Protein AF-A0AAD6HQW8-F1 (afdb_monomer_lite)

Organism: NCBI:txid1324776

Radius of gyration: 27.15 Å; chains: 1; bounding box: 93×59×80 Å

Sequence (577 aa):
MERVVVVGAGLYGLISAKAYLQVSGMYDKKRLWEYQEPEYDSVMNVPPCFYGVDYTVNAPGCHLLVLEAGSNIGGTWAPERLYPNLLSQNSYGLYEFSDRPLVQNLPDDDDTRDSPFIPGWRINEYIDTWAMVWELTERIKVDCKVGVTRSIFVRLIDSHWLECLQVVGIRRLQSKEWSLRVELIEDDRENRWVTIVCDKLILATGLTSIPSLPNVDTSQVSESKKASVIHAKAIGEWSYNNLGYHPFPNRLQRNENKPTSRRPRSVVVYGGAKSAFDLVHLFATLHRNDPALHLNFTLKGPVNVHWIIRDTGVGPAWMVPPTSTLPNGEVVASDKAASTRFFHHLSPCSYEQPKSFSAHSWYSSTEGSWLARIFHGNPLGRCFVRWFWNSVDRGLEDIAQYDTDDKMKKLRPSKSVISCGASIGIANQPDLWEVIKSPNVTIPRSAIHTIADTQNESESSNETGCSVTMSNGETLENTDLIVLATGYKPIVPMQFQPAALRLGLALSSFLVEGAPEANTDKAQSPARILSELAVELRCQYWQDVDSGLESDIRKRLASSWCISVEKESQKLNEEGE

pLDDT: mean 75.88, std 19.65, range [24.12, 97.94]

Structure (mmCIF, N/CA/C/O backbone):
data_AF-A0AAD6HQW8-F1
#
_entry.id   AF-A0AAD6HQW8-F1
#
loop_
_atom_site.group_PDB
_atom_site.id
_atom_site.type_symbol
_atom_site.label_atom_id
_atom_site.label_alt_id
_atom_site.label_comp_id
_atom_site.label_asym_id
_atom_site.label_entity_id
_atom_site.label_seq_id
_atom_site.pdbx_PDB_ins_code
_atom_site.Cartn_x
_atom_site.Cartn_y
_atom_site.Cartn_z
_atom_site.occupancy
_atom_site.B_iso_or_equiv
_atom_site.auth_seq_id
_atom_site.auth_comp_id
_atom_site.auth_asym_id
_atom_site.auth_atom_id
_atom_site.pdbx_PDB_model_num
ATOM 1 N N . MET A 1 1 ? 16.893 0.323 -33.425 1.00 65.19 1 MET A N 1
ATOM 2 C CA . MET A 1 1 ? 16.797 0.455 -31.953 1.00 65.19 1 MET A CA 1
ATOM 3 C C . MET A 1 1 ? 15.610 -0.369 -31.495 1.00 65.19 1 MET A C 1
ATOM 5 O O . MET A 1 1 ? 14.645 -0.446 -32.244 1.00 65.19 1 MET A O 1
ATOM 9 N N . GLU A 1 2 ? 15.706 -1.013 -30.334 1.00 79.38 2 GLU A N 1
ATOM 10 C CA . GLU A 1 2 ? 14.653 -1.908 -29.841 1.00 79.38 2 GLU A CA 1
ATOM 11 C C . GLU A 1 2 ? 13.404 -1.121 -29.424 1.00 79.38 2 GLU A C 1
ATOM 13 O O . GLU A 1 2 ? 13.496 -0.089 -28.758 1.00 79.38 2 GLU A O 1
ATOM 18 N N . ARG A 1 3 ? 12.232 -1.622 -29.798 1.00 84.06 3 ARG A N 1
ATOM 19 C CA . ARG A 1 3 ? 10.925 -1.167 -29.326 1.00 84.06 3 ARG A CA 1
ATOM 20 C C . ARG A 1 3 ? 10.672 -1.753 -27.947 1.00 84.06 3 ARG A C 1
ATOM 22 O O . ARG A 1 3 ? 10.693 -2.973 -27.768 1.00 84.06 3 ARG A O 1
ATOM 29 N N . VAL A 1 4 ? 10.389 -0.895 -26.980 1.00 88.38 4 VAL A N 1
ATOM 30 C CA . VAL A 1 4 ? 10.135 -1.286 -25.594 1.00 88.38 4 VAL A CA 1
ATOM 31 C C . VAL A 1 4 ? 8.741 -0.858 -25.189 1.00 88.38 4 VAL A C 1
ATOM 33 O O . VAL A 1 4 ? 8.355 0.292 -25.385 1.00 88.38 4 VAL A O 1
ATOM 36 N N . VAL A 1 5 ? 7.999 -1.790 -24.599 1.00 88.00 5 VAL A N 1
ATOM 37 C CA . VAL A 1 5 ? 6.701 -1.512 -23.982 1.00 88.00 5 VAL A CA 1
ATOM 38 C C . VAL A 1 5 ? 6.807 -1.737 -22.482 1.00 88.00 5 VAL A C 1
ATOM 40 O O . VAL A 1 5 ? 7.276 -2.787 -22.038 1.00 88.00 5 VAL A O 1
ATOM 43 N N . VAL A 1 6 ? 6.353 -0.757 -21.709 1.00 89.56 6 VAL A N 1
ATOM 44 C CA . VAL A 1 6 ? 6.177 -0.842 -20.258 1.00 89.56 6 VAL A CA 1
ATOM 45 C C . VAL A 1 6 ? 4.682 -0.886 -19.967 1.00 89.56 6 VAL A C 1
ATOM 47 O O . VAL A 1 6 ? 3.941 -0.026 -20.431 1.00 89.56 6 VAL A O 1
ATOM 50 N N . VAL A 1 7 ? 4.228 -1.879 -19.206 1.00 89.75 7 VAL A N 1
ATOM 51 C CA . VAL A 1 7 ? 2.823 -1.992 -18.788 1.00 89.75 7 VAL A CA 1
ATOM 52 C C . VAL A 1 7 ? 2.701 -1.589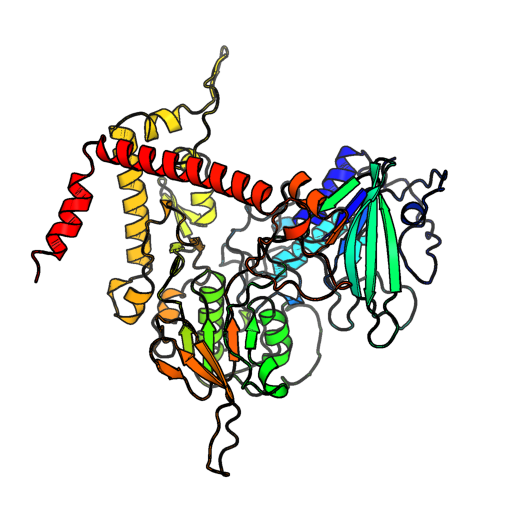 -17.321 1.00 89.75 7 VAL A C 1
ATOM 54 O O . VAL A 1 7 ? 3.219 -2.285 -16.448 1.00 89.75 7 VAL A O 1
ATOM 57 N N . GLY A 1 8 ? 2.003 -0.486 -17.068 1.00 87.75 8 GLY A N 1
ATOM 58 C CA . GLY A 1 8 ? 1.855 0.210 -15.792 1.00 87.75 8 GLY A CA 1
ATOM 59 C C . GLY A 1 8 ? 2.685 1.497 -15.747 1.00 87.75 8 GLY A C 1
ATOM 60 O O . GLY A 1 8 ? 3.887 1.469 -16.002 1.00 87.75 8 GLY A O 1
ATOM 61 N N . ALA A 1 9 ? 2.059 2.609 -15.364 1.00 89.12 9 ALA A N 1
ATOM 62 C CA . ALA A 1 9 ? 2.664 3.920 -15.106 1.00 89.12 9 ALA A CA 1
ATOM 63 C C . ALA A 1 9 ? 2.622 4.284 -13.606 1.00 89.12 9 ALA A C 1
ATOM 65 O O . ALA A 1 9 ? 2.568 5.450 -13.209 1.00 89.12 9 ALA A O 1
ATOM 66 N N . GLY A 1 10 ? 2.674 3.268 -12.741 1.00 89.75 10 GLY A N 1
ATOM 67 C CA . GLY A 1 10 ? 3.016 3.439 -11.332 1.00 89.75 10 GLY A CA 1
ATOM 68 C C . GLY A 1 10 ? 4.509 3.720 -11.126 1.00 89.75 10 GLY A C 1
ATOM 69 O O . GLY A 1 10 ? 5.296 3.764 -12.070 1.00 89.75 10 GLY A O 1
ATOM 70 N N . LEU A 1 11 ? 4.916 3.832 -9.860 1.00 89.81 11 LEU A N 1
ATOM 71 C CA . LEU A 1 11 ? 6.285 4.169 -9.444 1.00 89.81 11 LEU A CA 1
ATOM 72 C C . LEU A 1 11 ? 7.359 3.316 -10.161 1.00 89.81 11 LEU A C 1
ATOM 74 O O . LEU A 1 11 ? 8.295 3.854 -10.746 1.00 89.81 11 LEU A O 1
ATOM 78 N N . TYR A 1 12 ? 7.182 1.990 -10.216 1.00 90.81 12 TYR A N 1
ATOM 79 C CA . TYR A 1 12 ? 8.120 1.081 -10.894 1.00 90.81 12 TYR A CA 1
ATOM 80 C C . TYR A 1 12 ? 8.120 1.199 -12.420 1.00 90.81 12 TYR A C 1
ATOM 82 O O . TYR A 1 12 ? 9.169 1.044 -13.047 1.00 90.81 12 TYR A O 1
ATOM 90 N N . GLY A 1 13 ? 6.961 1.463 -13.025 1.00 91.31 13 GLY A N 1
ATOM 91 C CA . GLY A 1 13 ? 6.843 1.618 -14.472 1.00 91.31 13 GLY A CA 1
ATOM 92 C C . GLY A 1 13 ? 7.570 2.863 -14.957 1.00 91.31 13 GLY A C 1
ATOM 93 O O . GLY A 1 13 ? 8.372 2.795 -15.887 1.00 91.31 13 GLY A O 1
ATOM 94 N N . LEU A 1 14 ? 7.382 3.971 -14.239 1.00 91.25 14 LEU A N 1
ATOM 95 C CA . LEU A 1 14 ? 8.050 5.243 -14.506 1.00 91.25 14 LEU A CA 1
ATOM 96 C C . LEU A 1 14 ? 9.572 5.150 -14.310 1.00 91.25 14 LEU A C 1
ATOM 98 O O . LEU A 1 14 ? 10.324 5.596 -15.179 1.00 91.25 14 LEU A O 1
ATOM 102 N N . ILE A 1 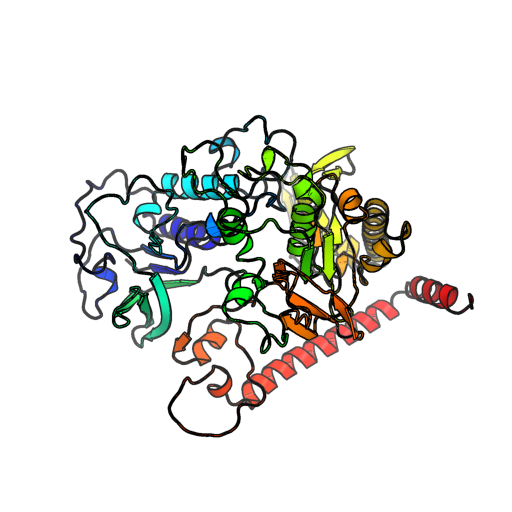15 ? 10.045 4.497 -13.236 1.00 92.31 15 ILE A N 1
ATOM 103 C CA . ILE A 1 15 ? 11.484 4.217 -13.061 1.00 92.31 15 ILE A CA 1
ATOM 104 C C . ILE A 1 15 ? 12.015 3.393 -14.232 1.00 92.31 15 ILE A C 1
ATOM 106 O O . ILE A 1 15 ? 13.066 3.717 -14.777 1.00 92.31 15 ILE A O 1
ATOM 110 N N . SER A 1 16 ? 11.307 2.334 -14.626 1.00 92.38 16 SER A N 1
ATOM 111 C CA . SER A 1 16 ? 11.758 1.435 -15.693 1.00 92.38 16 SER A CA 1
ATOM 112 C C . SER A 1 16 ? 11.847 2.151 -17.040 1.00 92.38 16 SER A C 1
ATOM 114 O O . SER A 1 16 ? 12.830 1.989 -17.763 1.00 92.38 16 SER A O 1
ATOM 116 N N . ALA A 1 17 ? 10.850 2.982 -17.352 1.00 89.31 17 ALA A N 1
ATOM 117 C CA . ALA A 1 17 ? 10.822 3.833 -18.536 1.00 89.31 17 ALA A CA 1
ATOM 118 C C . ALA A 1 17 ? 12.041 4.766 -18.576 1.00 89.31 17 ALA A C 1
ATOM 120 O O . ALA A 1 17 ? 12.781 4.789 -19.561 1.00 89.31 17 ALA A O 1
ATOM 121 N N . LYS A 1 18 ? 12.308 5.475 -17.477 1.00 89.25 18 LYS A N 1
ATOM 122 C CA . LYS A 1 18 ? 13.473 6.355 -17.368 1.00 89.25 18 LYS A CA 1
ATOM 123 C C . LYS A 1 18 ? 14.798 5.597 -17.454 1.00 89.25 18 LYS A C 1
ATOM 125 O O . LYS A 1 18 ? 15.688 6.009 -18.194 1.00 89.25 18 LYS A O 1
ATOM 130 N N . ALA A 1 19 ? 14.934 4.494 -16.723 1.00 90.50 19 ALA A N 1
ATOM 131 C CA . ALA A 1 19 ? 16.144 3.679 -16.720 1.00 90.50 19 ALA A CA 1
ATOM 132 C C . ALA A 1 19 ? 16.461 3.163 -18.130 1.00 90.50 19 ALA A C 1
ATOM 134 O O . ALA A 1 19 ? 17.616 3.183 -18.553 1.00 90.50 19 ALA A O 1
ATOM 135 N N . TYR A 1 20 ? 15.438 2.778 -18.899 1.00 87.88 20 TYR A N 1
ATOM 136 C CA . TYR A 1 20 ? 15.615 2.427 -20.303 1.00 87.88 20 TYR A CA 1
ATOM 137 C C . TYR A 1 20 ? 16.167 3.598 -21.128 1.00 87.88 20 TYR A C 1
ATOM 139 O O . TYR A 1 20 ? 17.124 3.410 -21.880 1.00 87.88 20 TYR A O 1
ATOM 147 N N . LEU A 1 21 ? 15.624 4.811 -20.973 1.00 83.56 21 LEU A N 1
ATOM 148 C CA . LEU A 1 21 ? 16.127 6.002 -21.675 1.00 83.56 21 LEU A CA 1
ATOM 149 C C . LEU A 1 21 ? 17.586 6.320 -21.317 1.00 83.56 21 LEU A C 1
ATOM 151 O O . LEU A 1 21 ? 18.365 6.687 -22.198 1.00 83.56 21 LEU A O 1
ATOM 155 N N . GLN A 1 22 ? 17.969 6.136 -20.053 1.00 85.94 22 GLN A N 1
ATOM 156 C CA . GLN A 1 22 ? 19.347 6.318 -19.589 1.00 85.94 22 GLN A CA 1
ATOM 157 C C . GLN A 1 22 ? 20.292 5.282 -20.205 1.00 85.94 22 GLN A C 1
ATOM 159 O O . GLN A 1 22 ? 21.290 5.646 -20.823 1.00 85.94 22 GLN A O 1
ATOM 164 N N . VAL A 1 23 ? 19.956 3.993 -20.108 1.00 86.62 23 VAL A N 1
ATOM 165 C CA . VAL A 1 23 ? 20.806 2.900 -20.615 1.00 86.62 23 VAL A CA 1
ATOM 166 C C . VAL A 1 23 ? 20.906 2.911 -22.144 1.00 86.62 23 VAL A C 1
ATOM 168 O O . VAL A 1 23 ? 21.945 2.561 -22.697 1.00 86.62 23 VAL A O 1
ATOM 171 N N . SER A 1 24 ? 19.856 3.344 -22.844 1.00 80.88 24 SER A N 1
ATOM 172 C CA . SER A 1 24 ? 19.857 3.480 -24.309 1.00 80.88 24 SER A CA 1
ATOM 173 C C . SER A 1 24 ? 20.546 4.757 -24.815 1.00 80.88 24 SER A C 1
ATOM 175 O O . SER A 1 24 ? 20.660 4.950 -26.028 1.00 80.88 24 SER A O 1
ATOM 177 N N . GLY A 1 25 ? 21.002 5.645 -23.921 1.00 77.69 25 GLY A N 1
ATOM 178 C CA . GLY A 1 25 ? 21.599 6.933 -24.291 1.00 77.69 25 GLY A CA 1
ATOM 179 C C . GLY A 1 25 ? 20.619 7.873 -25.008 1.00 77.69 25 GLY A C 1
ATOM 180 O O . GLY A 1 25 ? 21.038 8.727 -25.793 1.00 77.69 25 GLY A O 1
ATOM 181 N N . MET A 1 26 ? 19.313 7.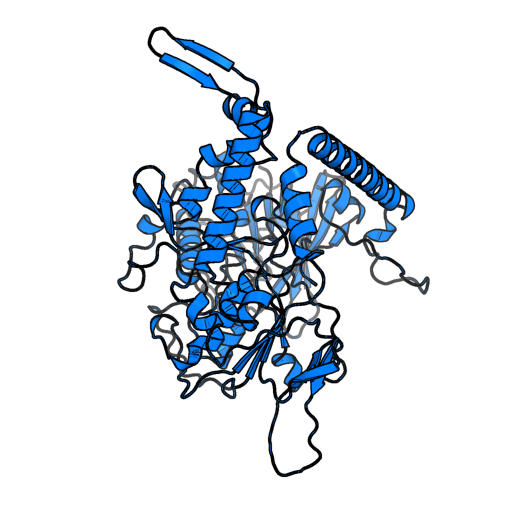681 -24.799 1.00 69.88 26 MET A N 1
ATOM 182 C CA . MET A 1 26 ? 18.238 8.520 -25.346 1.00 69.88 26 MET A CA 1
ATOM 183 C C . MET A 1 26 ? 17.824 9.645 -24.396 1.00 69.88 26 MET A C 1
ATOM 185 O O . MET A 1 26 ? 17.097 10.546 -24.802 1.00 69.88 26 MET A O 1
ATOM 189 N N . TYR A 1 27 ? 18.307 9.593 -23.159 1.00 65.38 27 TYR A N 1
ATOM 190 C CA . TYR A 1 27 ? 18.042 10.562 -22.106 1.00 65.38 27 TYR A CA 1
ATOM 191 C C . TYR A 1 27 ? 18.484 11.990 -22.461 1.00 65.38 27 TYR A C 1
ATOM 193 O O . TYR A 1 27 ? 17.699 12.920 -22.344 1.00 65.38 27 TYR A O 1
ATOM 201 N N . ASP A 1 28 ? 19.709 12.162 -22.973 1.00 57.78 28 ASP A N 1
ATOM 202 C CA . ASP A 1 28 ? 20.306 13.493 -23.189 1.00 57.78 28 ASP A CA 1
ATOM 203 C C . ASP A 1 28 ? 20.018 14.102 -24.566 1.00 57.78 28 ASP A C 1
ATOM 205 O O . ASP A 1 28 ? 20.297 15.275 -24.821 1.00 57.78 28 ASP A O 1
ATOM 209 N N . LYS A 1 29 ? 19.489 13.313 -25.504 1.00 53.34 29 LYS A N 1
ATOM 210 C CA . LYS A 1 29 ? 19.432 13.727 -26.911 1.00 53.34 29 LYS A CA 1
ATOM 211 C C . LYS A 1 29 ? 18.248 14.671 -27.229 1.00 53.34 29 LYS A C 1
ATOM 213 O O . LYS A 1 29 ? 18.192 15.191 -28.341 1.00 53.34 29 LYS A O 1
ATOM 218 N N . LYS A 1 30 ? 17.360 14.967 -26.262 1.00 50.41 30 LYS A N 1
ATOM 219 C CA . LYS A 1 30 ? 16.125 15.766 -26.457 1.00 50.41 30 LYS A CA 1
ATOM 220 C C . LYS A 1 30 ? 16.306 17.275 -26.566 1.00 50.41 30 LYS A C 1
ATOM 222 O O . LYS A 1 30 ? 15.404 17.957 -27.032 1.00 50.41 30 LYS A O 1
ATOM 227 N N . ARG A 1 31 ? 17.510 17.799 -26.317 1.00 46.72 31 ARG A N 1
ATOM 228 C CA . ARG A 1 31 ? 17.832 19.202 -26.647 1.00 46.72 31 ARG A CA 1
ATOM 229 C C . ARG A 1 31 ? 17.970 19.495 -28.153 1.00 46.72 31 ARG A C 1
ATOM 231 O O . ARG A 1 31 ? 18.210 20.646 -28.496 1.00 46.72 31 ARG A O 1
ATOM 238 N N . LEU A 1 32 ? 17.854 18.498 -29.040 1.00 39.25 32 LEU A N 1
ATOM 239 C CA . LEU A 1 32 ? 18.137 18.640 -30.480 1.00 39.25 32 LEU A CA 1
ATOM 240 C C . LEU A 1 32 ? 16.991 18.241 -31.426 1.00 39.25 32 LEU A C 1
ATOM 242 O O . LEU A 1 32 ? 17.213 18.203 -32.634 1.00 39.25 32 LEU A O 1
ATOM 246 N N . TRP A 1 33 ? 15.788 17.940 -30.934 1.00 42.25 33 TRP A N 1
ATOM 247 C CA . TRP A 1 33 ? 14.674 17.576 -31.816 1.00 42.25 33 TRP A CA 1
ATOM 248 C C . TRP A 1 33 ? 13.625 18.679 -31.814 1.00 42.25 33 TRP A C 1
ATOM 250 O O . TRP A 1 33 ? 12.928 18.884 -30.823 1.00 42.25 33 TRP A O 1
ATOM 260 N N . GLU A 1 34 ? 13.530 19.394 -32.934 1.00 36.75 34 GLU A N 1
ATOM 261 C CA . GLU A 1 34 ? 12.331 20.157 -33.263 1.00 36.75 34 GLU A CA 1
ATOM 262 C C . GLU A 1 34 ? 11.137 19.199 -33.223 1.00 36.75 34 GLU A C 1
ATOM 264 O O . GLU A 1 34 ? 11.155 18.129 -33.835 1.00 36.75 34 GLU A O 1
ATOM 269 N N . TYR A 1 35 ? 10.127 19.570 -32.443 1.00 38.22 35 TYR A N 1
ATOM 270 C CA . TYR A 1 35 ? 8.861 18.863 -32.341 1.00 38.22 35 TYR A CA 1
ATOM 271 C C . TYR A 1 35 ? 8.193 18.854 -33.724 1.00 38.22 35 TYR A C 1
ATOM 273 O O . TYR A 1 35 ? 7.572 19.833 -34.129 1.00 38.22 35 TYR A O 1
ATOM 281 N N . GLN A 1 36 ? 8.360 17.770 -34.480 1.00 35.84 36 GLN A N 1
ATOM 282 C CA . GLN A 1 36 ? 7.479 17.453 -35.598 1.00 35.84 36 GLN A CA 1
ATOM 283 C C . GLN A 1 36 ? 6.300 16.680 -35.021 1.00 35.84 36 GLN A C 1
ATOM 285 O O . GLN A 1 36 ? 6.509 15.658 -34.364 1.00 35.84 36 GLN A O 1
ATOM 290 N N . GLU A 1 37 ? 5.081 17.188 -35.226 1.00 37.66 37 GLU A N 1
ATOM 291 C CA . GLU A 1 37 ? 3.862 16.466 -34.867 1.00 37.66 37 GLU A CA 1
ATOM 292 C C . GLU A 1 37 ? 3.926 15.067 -35.489 1.00 37.66 37 GLU A C 1
ATOM 294 O O . GLU A 1 37 ? 4.032 14.947 -36.713 1.00 37.66 37 GLU A O 1
ATOM 299 N N . PRO A 1 38 ? 3.921 13.995 -34.680 1.00 42.28 38 PRO A N 1
ATOM 300 C CA . PRO A 1 38 ? 3.795 12.659 -35.226 1.00 42.28 38 PRO A CA 1
ATOM 301 C C . PRO A 1 38 ? 2.454 12.591 -35.956 1.00 42.28 38 PRO A C 1
ATOM 303 O O . PRO A 1 38 ? 1.430 12.955 -35.379 1.00 42.28 38 PRO A O 1
ATOM 306 N N . GLU A 1 39 ? 2.441 12.109 -37.200 1.00 39.06 39 GLU A N 1
ATOM 307 C CA . GLU A 1 39 ? 1.205 11.639 -37.827 1.00 39.06 39 GLU A CA 1
ATOM 308 C C . GLU A 1 39 ? 0.695 10.455 -36.997 1.00 39.06 39 GLU A C 1
ATOM 310 O O . GLU A 1 39 ? 1.086 9.299 -37.179 1.00 39.06 39 GLU A O 1
ATOM 315 N N . TYR A 1 40 ? -0.125 10.763 -35.998 1.00 45.19 40 TYR A N 1
ATOM 316 C CA . TYR A 1 40 ? -0.932 9.781 -35.308 1.00 45.19 40 TYR A CA 1
ATOM 317 C C . TYR A 1 40 ? -2.056 9.388 -36.254 1.00 45.19 40 TYR A C 1
ATOM 319 O O . TYR A 1 40 ? -2.753 10.249 -36.792 1.00 45.19 40 TYR A O 1
ATOM 327 N N . ASP A 1 41 ? -2.260 8.087 -36.447 1.00 41.84 41 ASP A N 1
ATOM 328 C CA . ASP A 1 41 ? -3.517 7.648 -37.031 1.00 41.84 41 ASP A CA 1
ATOM 329 C C . ASP A 1 41 ? -4.637 8.087 -36.075 1.00 41.84 41 ASP A C 1
ATOM 331 O O . ASP A 1 41 ? -4.642 7.710 -34.894 1.00 41.84 41 ASP A O 1
ATOM 335 N N . SER A 1 42 ? -5.528 8.939 -36.590 1.00 46.03 42 SER A N 1
ATOM 336 C CA . SER A 1 42 ? -6.549 9.711 -35.858 1.00 46.03 42 SER A CA 1
ATOM 337 C C . SER A 1 42 ? -7.515 8.868 -35.017 1.00 46.03 42 SER A C 1
ATOM 339 O O . SER A 1 42 ? -8.306 9.411 -34.254 1.00 46.03 42 SER A O 1
ATOM 341 N N . VAL A 1 43 ? -7.443 7.543 -35.148 1.00 43.94 43 VAL A N 1
ATOM 342 C CA . VAL A 1 43 ? -8.322 6.579 -34.489 1.00 43.94 43 VAL A CA 1
ATOM 343 C C . VAL A 1 43 ? -7.662 5.899 -33.277 1.00 43.94 43 VAL A C 1
ATOM 345 O O . VAL A 1 43 ? -8.382 5.300 -32.492 1.00 43.94 43 VAL A O 1
ATOM 348 N N . MET A 1 44 ? -6.325 5.922 -33.096 1.00 50.50 44 MET A N 1
ATOM 349 C CA . MET A 1 44 ? -5.674 5.007 -32.121 1.00 50.50 44 MET A CA 1
ATOM 350 C C . MET A 1 44 ? -4.480 5.547 -31.308 1.00 50.50 44 MET A C 1
ATOM 352 O O . MET A 1 44 ? -4.052 4.904 -30.342 1.00 50.50 44 MET A O 1
ATOM 356 N N . ASN A 1 45 ? -3.897 6.704 -31.644 1.00 57.06 45 ASN A N 1
ATOM 357 C CA . ASN A 1 45 ? -2.827 7.381 -30.879 1.00 57.06 45 ASN A CA 1
ATOM 358 C C . ASN A 1 45 ? -1.557 6.554 -30.520 1.00 57.06 45 ASN A C 1
ATOM 360 O O . ASN A 1 45 ? -0.733 7.033 -29.749 1.00 57.06 45 ASN A O 1
ATOM 364 N N . VAL A 1 46 ? -1.386 5.271 -30.898 1.00 64.19 46 VAL A N 1
ATOM 365 C CA . VAL A 1 46 ? -0.118 4.529 -30.655 1.00 64.19 46 VAL A CA 1
ATOM 366 C C . VAL A 1 46 ? 0.845 4.886 -31.790 1.00 64.19 46 VAL A C 1
ATOM 368 O O . VAL A 1 46 ? 0.382 5.110 -32.907 1.00 64.19 46 VAL A O 1
ATOM 371 N N . PRO A 1 47 ? 2.165 4.961 -31.558 1.00 65.31 47 PRO A N 1
ATOM 372 C CA . PRO A 1 47 ? 3.090 5.213 -32.651 1.00 65.31 47 PRO A CA 1
ATOM 373 C C . PRO A 1 47 ? 3.093 4.076 -33.692 1.00 65.31 47 PRO A C 1
ATOM 375 O O . PRO A 1 47 ? 3.135 2.904 -33.300 1.00 65.31 47 PRO A O 1
ATOM 378 N N . PRO A 1 48 ? 3.135 4.389 -35.005 1.00 66.06 48 PRO A N 1
ATOM 379 C CA . PRO A 1 48 ? 3.118 3.403 -36.092 1.00 66.06 48 PRO A CA 1
ATOM 380 C C . PRO A 1 48 ? 4.143 2.264 -35.957 1.00 66.06 48 PRO A C 1
ATOM 382 O O . PRO A 1 48 ? 3.874 1.127 -36.341 1.00 66.06 48 PRO A O 1
ATOM 385 N N . CYS A 1 49 ? 5.302 2.531 -35.341 1.00 70.81 49 CYS A N 1
ATOM 386 C CA . CYS A 1 49 ? 6.364 1.539 -35.140 1.00 70.81 49 CYS A CA 1
ATOM 387 C C . CYS A 1 49 ? 5.955 0.333 -34.269 1.00 70.81 49 CYS A C 1
ATOM 389 O O . CYS A 1 49 ? 6.649 -0.687 -34.276 1.00 70.81 49 CYS A O 1
ATOM 391 N N . PHE A 1 50 ? 4.840 0.423 -33.539 1.00 74.12 50 PHE A N 1
ATOM 392 C CA . PHE A 1 50 ? 4.332 -0.640 -32.675 1.00 74.12 50 PHE A CA 1
ATOM 393 C C . PHE A 1 50 ? 3.229 -1.508 -33.315 1.00 74.12 50 PHE A C 1
ATOM 395 O O . PHE A 1 50 ? 2.848 -2.496 -32.696 1.00 74.12 50 PHE A O 1
ATOM 402 N N . TYR A 1 51 ? 2.730 -1.210 -34.524 1.00 66.81 51 TYR A N 1
ATOM 403 C CA . TYR A 1 51 ? 1.613 -1.965 -35.135 1.00 66.81 51 TYR A CA 1
ATOM 404 C C . TYR A 1 51 ? 2.020 -2.995 -36.203 1.00 66.81 51 TYR A C 1
ATOM 406 O O . TYR A 1 51 ? 1.238 -3.889 -36.519 1.00 66.81 51 TYR A O 1
ATOM 414 N N . GLY A 1 52 ? 3.217 -2.882 -36.788 1.00 56.81 52 GLY A N 1
ATOM 415 C CA . GLY A 1 52 ? 3.609 -3.661 -37.968 1.00 56.81 52 GLY A CA 1
ATOM 416 C C . GLY A 1 52 ? 4.503 -4.872 -37.686 1.00 56.81 52 GLY A C 1
ATOM 417 O O . GLY A 1 52 ? 5.456 -4.775 -36.913 1.00 56.81 52 GLY A O 1
ATOM 418 N N . VAL A 1 53 ? 4.226 -5.988 -38.374 1.00 46.41 53 VAL A N 1
ATOM 419 C CA . VAL A 1 53 ? 5.131 -7.155 -38.500 1.00 46.41 53 VAL A CA 1
ATOM 420 C C . VAL A 1 53 ? 6.136 -6.956 -39.656 1.00 46.41 53 VAL A C 1
ATOM 422 O O . VAL A 1 53 ? 7.228 -7.506 -39.609 1.00 46.41 53 VAL A O 1
ATOM 425 N N . ASP A 1 54 ? 5.816 -6.085 -40.625 1.00 45.53 54 ASP A N 1
ATOM 426 C CA . ASP A 1 54 ? 6.647 -5.735 -41.794 1.00 45.53 54 ASP A CA 1
ATOM 427 C C . ASP A 1 54 ? 6.970 -4.225 -41.847 1.00 45.53 54 ASP A C 1
ATOM 429 O O . ASP A 1 54 ? 6.658 -3.537 -42.816 1.00 45.53 54 ASP A O 1
ATOM 433 N N . TYR A 1 55 ? 7.576 -3.661 -40.796 1.00 47.44 55 TYR A N 1
ATOM 434 C CA . TYR A 1 55 ? 8.041 -2.265 -40.828 1.00 47.44 55 TYR A CA 1
ATOM 435 C C . TYR A 1 55 ? 9.571 -2.178 -40.795 1.00 47.44 55 TYR A C 1
ATOM 437 O O . TYR A 1 55 ? 10.201 -2.102 -39.742 1.00 47.44 55 TYR A O 1
ATOM 445 N N . THR A 1 56 ? 10.178 -2.110 -41.981 1.00 40.31 56 THR A N 1
ATOM 446 C CA . THR A 1 56 ? 11.576 -1.699 -42.205 1.00 40.31 56 THR A CA 1
ATOM 447 C C . THR A 1 56 ? 11.714 -0.174 -42.223 1.00 40.31 56 THR A C 1
ATOM 449 O O . THR A 1 56 ? 12.309 0.393 -43.140 1.00 40.31 56 THR A O 1
ATOM 452 N N . VAL A 1 57 ? 11.148 0.524 -41.237 1.00 42.38 57 VAL A N 1
ATOM 453 C CA . VAL A 1 57 ? 11.301 1.980 -41.122 1.00 42.38 57 VAL A CA 1
ATOM 454 C C . VAL A 1 57 ? 12.082 2.286 -39.855 1.00 42.38 57 VAL A C 1
ATOM 456 O O . VAL A 1 57 ? 11.584 2.156 -38.738 1.00 42.38 57 VAL A O 1
ATOM 459 N N . ASN A 1 58 ? 13.330 2.718 -40.047 1.00 42.28 58 ASN A N 1
ATOM 460 C CA . ASN A 1 58 ? 14.059 3.524 -39.075 1.00 42.28 58 ASN A CA 1
ATOM 461 C C . ASN A 1 58 ? 13.259 4.818 -38.852 1.00 42.28 58 ASN A C 1
ATOM 463 O O . ASN A 1 58 ? 13.539 5.827 -39.489 1.00 42.28 58 ASN A O 1
ATOM 467 N N . ALA A 1 59 ? 12.242 4.781 -37.992 1.00 45.03 59 ALA A N 1
ATOM 468 C CA . ALA A 1 59 ? 11.582 5.973 -37.481 1.00 45.03 59 ALA A CA 1
ATOM 469 C C . ALA A 1 59 ? 12.393 6.454 -36.266 1.00 45.03 59 ALA A C 1
ATOM 471 O O . ALA A 1 59 ? 12.344 5.812 -35.209 1.00 45.03 59 ALA A O 1
ATOM 472 N N . PRO A 1 60 ? 13.211 7.514 -36.391 1.00 44.59 60 PRO A N 1
ATOM 473 C CA . PRO A 1 60 ? 13.942 8.046 -35.251 1.00 44.59 60 PRO A CA 1
ATOM 474 C C . PRO A 1 60 ? 12.947 8.594 -34.214 1.00 44.59 60 PRO A C 1
ATOM 476 O O . PRO A 1 60 ? 12.096 9.410 -34.542 1.00 44.59 60 PRO A O 1
ATOM 479 N N . GLY A 1 61 ? 13.046 8.144 -32.957 1.00 52.34 61 GLY A N 1
ATOM 480 C CA . GLY A 1 61 ? 12.368 8.782 -31.813 1.00 52.34 61 GLY A CA 1
ATOM 481 C C . GLY A 1 61 ? 11.272 7.975 -31.101 1.00 52.34 61 GLY A C 1
ATOM 482 O O . GLY A 1 61 ? 10.940 8.303 -29.959 1.00 52.34 61 GLY A O 1
ATOM 483 N N . CYS A 1 62 ? 10.773 6.879 -31.684 1.00 58.31 62 CYS A N 1
ATOM 484 C CA . CYS A 1 62 ? 9.678 6.088 -31.104 1.00 58.31 62 CYS A CA 1
ATOM 485 C C . CYS A 1 62 ? 10.109 4.656 -30.733 1.00 58.31 62 CYS A C 1
ATOM 487 O O . CYS A 1 62 ? 9.877 3.697 -31.465 1.00 58.31 62 CYS A O 1
ATOM 489 N N . HIS A 1 63 ? 10.768 4.518 -29.576 1.00 75.50 63 HIS A N 1
ATOM 490 C CA . HIS A 1 63 ? 11.312 3.241 -29.074 1.00 75.50 63 HIS A CA 1
ATOM 491 C C . HIS A 1 63 ? 10.818 2.854 -27.673 1.00 75.50 63 HIS A C 1
ATOM 493 O O . HIS A 1 63 ? 11.183 1.794 -27.176 1.00 75.50 63 HIS A O 1
ATOM 499 N N . LEU A 1 64 ? 10.001 3.693 -27.033 1.00 81.81 64 LEU A N 1
ATOM 500 C CA . LEU A 1 64 ? 9.451 3.450 -25.702 1.00 81.81 64 LEU A CA 1
ATOM 501 C C . LEU A 1 64 ? 7.978 3.853 -25.676 1.00 81.81 64 LEU A C 1
ATOM 503 O O . LEU A 1 64 ? 7.658 4.991 -26.017 1.00 81.81 64 LEU A O 1
ATOM 507 N N . LEU A 1 65 ? 7.128 2.933 -25.234 1.00 83.44 65 LEU A N 1
ATOM 508 C CA . LEU A 1 65 ? 5.703 3.137 -25.008 1.00 83.44 65 LEU A CA 1
ATOM 509 C C . LEU A 1 65 ? 5.342 2.669 -23.598 1.00 83.44 65 LEU A C 1
ATOM 511 O O . LEU A 1 65 ? 5.669 1.542 -23.224 1.00 83.44 65 LEU A O 1
ATOM 515 N N . VAL A 1 66 ? 4.658 3.509 -22.827 1.00 84.62 66 VAL A N 1
ATOM 516 C CA . VAL A 1 66 ? 4.123 3.149 -21.509 1.00 84.62 66 VAL A CA 1
ATOM 517 C C . VAL A 1 66 ? 2.600 3.071 -21.600 1.00 84.62 66 VAL A C 1
ATOM 519 O O . VAL A 1 66 ? 1.957 4.020 -22.042 1.00 84.62 66 VAL A O 1
ATOM 522 N N . LEU A 1 67 ? 2.031 1.938 -21.195 1.00 84.56 67 LEU A N 1
ATOM 523 C CA . LEU A 1 67 ? 0.591 1.677 -21.190 1.00 84.56 67 LEU A CA 1
ATOM 524 C C . LEU A 1 67 ? 0.082 1.655 -19.748 1.00 84.56 67 LEU A C 1
ATOM 526 O O . LEU A 1 67 ? 0.531 0.819 -18.967 1.00 84.56 67 LEU A O 1
ATOM 530 N N . GLU A 1 68 ? -0.856 2.526 -19.396 1.00 84.38 68 GLU A N 1
ATOM 531 C CA . GLU A 1 68 ? -1.527 2.569 -18.095 1.00 84.38 68 GLU A CA 1
ATOM 532 C C . GLU A 1 68 ? -3.020 2.285 -18.269 1.00 84.38 68 GLU A C 1
ATOM 534 O O . GLU A 1 68 ? -3.661 2.825 -19.166 1.00 84.38 68 GLU A O 1
ATOM 539 N N . ALA A 1 69 ? -3.546 1.407 -17.414 1.00 79.19 69 ALA A N 1
ATOM 540 C CA . ALA A 1 69 ? -4.957 1.031 -17.413 1.00 79.19 69 ALA A CA 1
ATOM 541 C C . ALA A 1 69 ? -5.799 1.934 -16.501 1.00 79.19 69 ALA A C 1
ATOM 543 O O . ALA A 1 69 ? -7.019 1.937 -16.597 1.00 79.19 69 ALA A O 1
ATOM 544 N N . GLY A 1 70 ? -5.164 2.641 -15.564 1.00 75.69 70 GLY A N 1
ATOM 545 C CA . GLY A 1 70 ? -5.787 3.676 -14.753 1.00 75.69 70 GLY A CA 1
ATOM 546 C C . GLY A 1 70 ? -5.918 5.006 -15.491 1.00 75.69 70 GLY A C 1
ATOM 547 O O . GLY A 1 70 ? -5.278 5.247 -16.517 1.00 75.69 70 GLY A O 1
ATOM 548 N N . SER A 1 71 ? -6.728 5.893 -14.914 1.00 74.62 71 SER A N 1
ATOM 549 C CA . SER A 1 71 ? -7.021 7.198 -15.515 1.00 74.62 71 SER A CA 1
ATOM 550 C C . SER A 1 71 ? -5.912 8.237 -15.341 1.00 74.62 71 SER A C 1
ATOM 552 O O . SER A 1 71 ? -5.887 9.286 -15.985 1.00 74.62 71 SER A O 1
ATOM 554 N N . ASN A 1 72 ? -4.980 7.937 -14.439 1.00 80.19 72 ASN A N 1
ATOM 555 C CA . ASN A 1 72 ? -3.863 8.781 -14.061 1.00 80.19 72 ASN A CA 1
ATOM 556 C C . ASN A 1 72 ? -2.637 7.911 -13.750 1.00 80.19 72 ASN A C 1
ATOM 558 O O . ASN A 1 72 ? -2.743 6.734 -13.396 1.00 80.19 72 ASN A O 1
ATOM 562 N N . ILE A 1 73 ? -1.456 8.523 -13.818 1.00 86.44 73 ILE A N 1
ATOM 563 C CA . ILE A 1 73 ? -0.207 7.894 -13.382 1.00 86.44 73 ILE A CA 1
ATOM 564 C C . ILE A 1 73 ? -0.139 7.782 -11.849 1.00 86.44 73 ILE A C 1
ATOM 566 O O . ILE A 1 73 ? -0.895 8.416 -11.110 1.00 86.44 73 ILE A O 1
ATOM 570 N N . GLY A 1 74 ? 0.812 6.988 -11.354 1.00 87.69 74 GLY A N 1
ATOM 571 C CA . GLY A 1 74 ? 1.076 6.836 -9.917 1.00 87.69 74 GLY A CA 1
ATOM 572 C C . GLY A 1 74 ? 0.575 5.524 -9.312 1.00 87.69 74 GLY A C 1
ATOM 573 O O . GLY A 1 74 ? 0.983 5.167 -8.203 1.00 87.69 74 GLY A O 1
ATOM 574 N N . GLY A 1 75 ? -0.220 4.739 -10.045 1.00 89.38 75 GLY A N 1
ATOM 575 C CA . GLY A 1 75 ? -0.627 3.391 -9.637 1.00 89.38 75 GLY A CA 1
ATOM 576 C C . GLY A 1 75 ? -1.408 3.395 -8.319 1.00 89.38 75 GLY A C 1
ATOM 577 O O . GLY A 1 75 ? -2.535 3.865 -8.268 1.00 89.38 75 GLY A O 1
ATOM 578 N N . THR A 1 76 ? -0.836 2.871 -7.228 1.00 90.38 76 THR A N 1
ATOM 579 C CA . THR A 1 76 ? -1.468 2.933 -5.888 1.00 90.38 76 THR A CA 1
ATOM 580 C C . THR A 1 76 ? -1.720 4.364 -5.417 1.00 90.38 76 THR A C 1
ATOM 582 O O . THR A 1 76 ? -2.670 4.590 -4.676 1.00 90.38 76 THR A O 1
ATOM 585 N N . TRP A 1 77 ? -0.902 5.312 -5.873 1.00 93.62 77 TRP A N 1
ATOM 586 C CA . TRP A 1 77 ? -1.031 6.732 -5.560 1.00 93.62 77 TRP A CA 1
ATOM 587 C C . TRP A 1 77 ? -1.845 7.498 -6.600 1.00 93.62 77 TRP A C 1
ATOM 589 O O . TRP A 1 77 ? -1.816 8.722 -6.591 1.00 93.62 77 TRP A O 1
ATOM 599 N N . ALA A 1 78 ? -2.522 6.819 -7.529 1.00 89.88 78 ALA A N 1
ATOM 600 C CA . ALA A 1 78 ? -3.415 7.490 -8.466 1.00 89.88 78 ALA A CA 1
ATOM 601 C C . ALA A 1 78 ? -4.553 8.197 -7.696 1.00 89.88 78 ALA A C 1
ATOM 603 O O . ALA A 1 78 ? -5.021 7.639 -6.695 1.00 89.88 78 ALA A O 1
ATOM 604 N N . PRO A 1 79 ? -4.999 9.397 -8.118 1.00 88.31 79 PRO A N 1
ATOM 605 C CA . PRO A 1 79 ? -5.968 10.212 -7.383 1.00 88.31 79 PRO A CA 1
ATOM 606 C C . PRO A 1 79 ? -7.239 9.468 -6.963 1.00 88.31 79 PRO A C 1
ATOM 608 O O . PRO A 1 79 ? -7.698 9.635 -5.837 1.00 88.31 79 PRO A O 1
ATOM 611 N N . GLU A 1 80 ? -7.761 8.595 -7.824 1.00 86.31 80 GLU A N 1
ATOM 612 C CA . GLU A 1 80 ? -8.958 7.781 -7.580 1.00 86.31 80 GLU A CA 1
ATOM 613 C C . GLU A 1 80 ? -8.813 6.784 -6.410 1.00 86.31 80 GLU A C 1
ATOM 615 O O . GLU A 1 80 ? -9.806 6.313 -5.851 1.00 86.31 80 GLU A O 1
ATOM 620 N N . ARG A 1 81 ? -7.577 6.462 -6.008 1.00 90.88 81 ARG A N 1
ATOM 621 C CA . ARG A 1 81 ? -7.268 5.531 -4.908 1.00 90.88 81 ARG A CA 1
ATOM 622 C C . ARG A 1 81 ? -6.885 6.228 -3.607 1.00 90.88 81 ARG A C 1
ATOM 624 O O . ARG A 1 81 ? -6.789 5.557 -2.579 1.00 90.88 81 ARG A O 1
ATOM 631 N N . LEU A 1 82 ? -6.637 7.535 -3.640 1.00 93.50 82 LEU A N 1
ATOM 632 C CA . LEU A 1 82 ? -6.254 8.302 -2.459 1.00 93.50 82 LEU A CA 1
ATOM 633 C C . LEU A 1 82 ? -7.470 8.504 -1.561 1.00 93.50 82 LEU A C 1
ATOM 635 O O . LEU A 1 82 ? -8.533 8.867 -2.049 1.00 93.50 82 LEU A O 1
ATOM 639 N N . TYR A 1 83 ? -7.316 8.288 -0.257 1.00 93.69 83 TYR A N 1
ATOM 640 C CA . TYR A 1 83 ? -8.361 8.531 0.738 1.00 93.69 83 TYR A CA 1
ATOM 641 C C . TYR A 1 83 ? -7.877 9.496 1.827 1.00 93.69 83 TYR A C 1
ATOM 643 O O . TYR A 1 83 ? -6.665 9.665 1.978 1.00 93.69 83 TYR A O 1
ATOM 651 N N . PRO A 1 84 ? -8.793 10.141 2.577 1.00 92.31 84 PRO A N 1
ATOM 652 C CA . PRO A 1 84 ? -8.499 11.374 3.309 1.00 92.31 84 PRO A CA 1
ATOM 653 C C . PRO A 1 84 ? -7.293 11.331 4.246 1.00 92.31 84 PRO A C 1
ATOM 655 O O . PRO A 1 84 ? -6.467 12.235 4.220 1.00 92.31 84 PRO A O 1
ATOM 658 N N . ASN A 1 85 ? -7.153 10.266 5.035 1.00 93.25 85 ASN A N 1
ATOM 659 C CA . ASN A 1 85 ? -6.073 10.114 6.011 1.00 93.25 85 ASN A CA 1
ATOM 660 C C . ASN A 1 85 ? -4.936 9.188 5.528 1.00 93.25 85 ASN A C 1
ATOM 662 O O . ASN A 1 85 ? -4.181 8.659 6.348 1.00 93.25 85 ASN A O 1
ATOM 666 N N . LEU A 1 86 ? -4.816 8.954 4.213 1.00 94.25 86 LEU A N 1
ATOM 667 C CA . LEU A 1 86 ? -3.774 8.101 3.642 1.00 94.25 86 LEU A CA 1
ATOM 668 C C . LEU A 1 86 ? -2.398 8.782 3.717 1.00 94.25 86 LEU A C 1
ATOM 670 O O . LEU A 1 86 ? -2.106 9.723 2.973 1.00 94.25 86 LEU A O 1
ATOM 674 N N . LEU A 1 87 ? -1.527 8.227 4.559 1.00 92.94 87 LEU A N 1
ATOM 675 C CA . LEU A 1 87 ? -0.122 8.612 4.709 1.00 92.94 87 LEU A CA 1
ATOM 676 C C . LEU A 1 87 ? 0.804 7.469 4.262 1.00 92.94 87 LEU A C 1
ATOM 678 O O . LEU A 1 87 ? 0.457 6.289 4.375 1.00 92.94 87 LEU A O 1
ATOM 682 N N . SER A 1 88 ? 2.003 7.795 3.776 1.00 92.75 88 SER A N 1
ATOM 683 C CA . SER A 1 88 ? 3.052 6.795 3.552 1.00 92.75 88 SER A CA 1
ATOM 684 C C . SER A 1 88 ? 3.505 6.155 4.859 1.00 92.75 88 SER A C 1
ATOM 686 O O . SER A 1 88 ? 3.569 6.792 5.901 1.00 92.75 88 SER A O 1
ATOM 688 N N . GLN A 1 89 ? 3.932 4.894 4.794 1.00 92.81 89 GLN A N 1
ATOM 689 C CA . GLN A 1 89 ? 4.668 4.264 5.900 1.00 92.81 89 GLN A CA 1
ATOM 690 C C . GLN A 1 89 ? 6.159 4.625 5.896 1.00 92.81 89 GLN A C 1
ATOM 692 O O . GLN A 1 89 ? 6.902 4.184 6.759 1.00 92.81 89 GLN A O 1
ATOM 697 N N . ASN A 1 90 ? 6.602 5.385 4.897 1.00 92.44 90 ASN A N 1
ATOM 698 C CA . ASN A 1 90 ? 7.979 5.823 4.750 1.00 92.44 90 ASN A CA 1
ATOM 699 C C . ASN A 1 90 ? 8.063 7.326 4.961 1.00 92.44 90 ASN A C 1
ATOM 701 O O . ASN A 1 90 ? 7.216 8.063 4.448 1.00 92.44 90 ASN A O 1
ATOM 705 N N . SER A 1 91 ? 9.075 7.773 5.689 1.00 91.06 91 SER A N 1
ATOM 706 C CA . SER A 1 91 ? 9.298 9.179 5.956 1.00 91.06 91 SER A CA 1
ATOM 707 C C . SER A 1 91 ? 9.862 9.909 4.739 1.00 91.06 91 SER A C 1
ATOM 709 O O . SER A 1 91 ? 10.390 9.302 3.795 1.00 91.06 91 SER A O 1
ATOM 711 N N . TYR A 1 92 ? 9.827 11.241 4.790 1.00 87.81 92 TYR A N 1
ATOM 712 C CA . TYR A 1 92 ? 10.624 12.077 3.888 1.00 87.81 92 TYR A CA 1
ATOM 713 C C . TYR A 1 92 ? 12.097 11.621 3.882 1.00 87.81 92 TYR A C 1
ATOM 715 O O . TYR A 1 92 ? 12.629 11.173 4.903 1.00 87.81 92 TYR A O 1
ATOM 723 N N . GLY A 1 93 ? 12.745 11.679 2.715 1.00 87.19 93 GLY A N 1
ATOM 724 C CA . GLY A 1 93 ? 14.114 11.189 2.510 1.00 87.19 93 GLY A CA 1
ATOM 725 C C . GLY A 1 93 ? 14.245 9.695 2.180 1.00 87.19 93 GLY A C 1
ATOM 726 O O . GLY A 1 93 ? 15.279 9.283 1.661 1.00 87.19 93 GLY A O 1
ATOM 727 N N . LEU A 1 94 ? 13.222 8.873 2.459 1.00 88.94 94 LEU A N 1
ATOM 728 C CA . LEU A 1 94 ? 13.268 7.415 2.238 1.00 88.94 94 LEU A CA 1
ATOM 729 C C . LEU A 1 94 ? 12.287 6.897 1.181 1.00 88.94 94 LEU A C 1
ATOM 731 O O . LEU A 1 94 ? 12.389 5.740 0.777 1.00 88.94 94 LEU A O 1
ATOM 735 N N . TYR A 1 95 ? 11.354 7.733 0.721 1.00 89.25 95 TYR A N 1
ATOM 736 C CA . TYR A 1 95 ? 10.346 7.354 -0.280 1.00 89.25 95 TYR A CA 1
ATOM 737 C C . TYR A 1 95 ? 10.593 7.929 -1.687 1.00 89.25 95 TYR A C 1
ATOM 739 O O . TYR A 1 95 ? 9.877 7.620 -2.638 1.00 89.25 95 TYR A O 1
ATOM 747 N N . GLU A 1 96 ? 11.583 8.801 -1.826 1.00 88.31 96 GLU A N 1
ATOM 748 C CA . GLU A 1 96 ? 11.852 9.574 -3.039 1.00 88.31 96 GLU A CA 1
ATOM 749 C C . GLU A 1 96 ? 12.769 8.841 -4.030 1.00 88.31 96 GLU A C 1
ATOM 751 O O . GLU A 1 96 ? 13.535 7.945 -3.673 1.00 88.31 96 GLU A O 1
ATOM 756 N N . PHE A 1 97 ? 12.693 9.221 -5.307 1.00 89.62 97 PHE A N 1
ATOM 757 C CA . PHE A 1 97 ? 13.622 8.743 -6.324 1.00 89.62 97 PHE A CA 1
ATOM 758 C C . PHE A 1 97 ? 15.039 9.238 -6.014 1.00 89.62 97 PHE A C 1
ATOM 760 O O . PHE A 1 97 ? 15.249 10.399 -5.663 1.00 89.62 97 PHE A O 1
ATOM 767 N N . SER A 1 98 ? 16.025 8.356 -6.200 1.00 89.62 98 SER A N 1
ATOM 768 C CA . SER A 1 98 ? 17.418 8.552 -5.767 1.00 89.62 98 SER A CA 1
ATOM 769 C C . SER A 1 98 ? 18.109 9.793 -6.328 1.00 89.62 98 SER A C 1
ATOM 771 O O . SER A 1 98 ? 19.152 10.202 -5.831 1.00 89.62 98 SER A O 1
ATOM 773 N N . ASP A 1 99 ? 17.584 10.344 -7.412 1.00 88.38 99 ASP A N 1
ATOM 774 C CA . ASP A 1 99 ? 18.178 11.452 -8.138 1.00 88.38 99 ASP A CA 1
ATOM 775 C C . ASP A 1 99 ? 17.407 12.765 -7.984 1.00 88.38 99 ASP A C 1
ATOM 777 O O . ASP A 1 99 ? 17.810 13.778 -8.557 1.00 88.38 99 ASP A O 1
ATOM 781 N N . ARG A 1 100 ? 16.292 12.761 -7.242 1.00 86.06 100 ARG A N 1
ATOM 782 C CA . ARG A 1 100 ? 15.491 13.967 -7.049 1.00 86.06 100 ARG A CA 1
ATOM 783 C C . ARG A 1 100 ? 14.672 13.925 -5.756 1.00 86.06 100 ARG A C 1
ATOM 785 O O . ARG A 1 100 ? 13.621 13.285 -5.736 1.00 86.06 100 ARG A O 1
ATOM 792 N N . PRO A 1 101 ? 15.096 14.650 -4.711 1.00 87.19 101 PRO A N 1
ATOM 793 C CA . PRO A 1 101 ? 14.352 14.740 -3.464 1.00 87.19 101 PRO A CA 1
ATOM 794 C C . PRO A 1 101 ? 12.950 15.339 -3.629 1.00 87.19 101 PRO A C 1
ATOM 796 O O . PRO A 1 101 ? 12.723 16.227 -4.455 1.00 87.19 101 PRO A O 1
ATOM 799 N N . LEU A 1 102 ? 12.009 14.893 -2.805 1.00 85.62 102 LEU A N 1
ATOM 800 C CA . LEU A 1 102 ? 10.619 15.334 -2.778 1.00 85.62 102 LEU A CA 1
ATOM 801 C C . LEU A 1 102 ? 10.506 16.790 -2.322 1.00 85.62 102 LEU A C 1
ATOM 803 O O . LEU A 1 102 ? 9.805 17.563 -2.970 1.00 85.62 102 LEU A O 1
ATOM 807 N N . VAL A 1 103 ? 11.265 17.195 -1.298 1.00 77.12 103 VAL A N 1
ATOM 808 C CA . VAL A 1 103 ? 11.283 18.579 -0.774 1.00 77.12 103 VAL A CA 1
ATOM 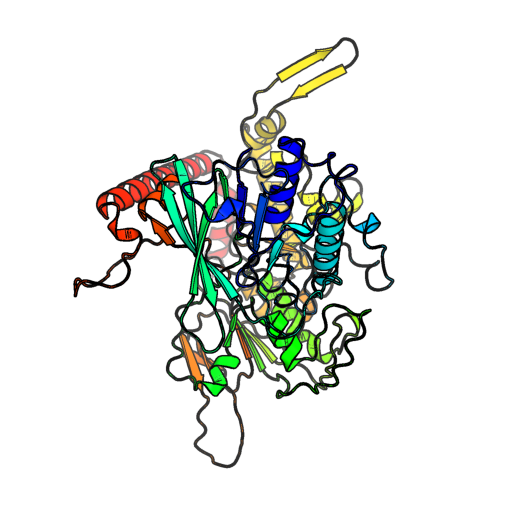809 C C . VAL A 1 103 ? 11.706 19.595 -1.843 1.00 77.12 103 VAL A C 1
ATOM 811 O O . VAL A 1 103 ? 11.222 20.722 -1.861 1.00 77.12 103 VAL A O 1
ATOM 814 N N . GLN A 1 104 ? 12.575 19.198 -2.780 1.00 72.50 104 GLN A N 1
ATOM 815 C CA . GLN A 1 104 ? 12.982 20.064 -3.893 1.00 72.50 104 GLN A CA 1
ATOM 816 C C . GLN A 1 104 ? 11.870 20.257 -4.938 1.00 72.50 104 GLN A C 1
ATOM 818 O O . GLN A 1 104 ? 11.892 21.242 -5.671 1.00 72.50 104 GLN A O 1
ATOM 823 N N . ASN A 1 105 ? 10.916 19.325 -5.027 1.00 65.44 105 ASN A N 1
ATOM 824 C CA . ASN A 1 105 ? 9.802 19.371 -5.980 1.00 65.44 105 ASN A CA 1
ATOM 825 C C . ASN A 1 105 ? 8.539 19.986 -5.395 1.00 65.44 105 ASN A C 1
ATOM 827 O O . ASN A 1 105 ? 7.779 20.623 -6.117 1.00 65.44 105 ASN A O 1
ATOM 831 N N . LEU A 1 106 ? 8.314 19.763 -4.105 1.00 70.62 106 LEU A N 1
ATOM 832 C CA . LEU A 1 106 ? 7.155 20.235 -3.372 1.00 70.62 106 LEU A CA 1
ATOM 833 C C . LEU A 1 106 ? 7.666 20.776 -2.039 1.00 70.62 106 LEU A C 1
ATOM 835 O O . LEU A 1 106 ? 7.906 19.962 -1.143 1.00 70.62 106 LEU A O 1
ATOM 839 N N . PRO A 1 107 ? 7.882 22.097 -1.901 1.00 66.44 107 PRO A N 1
ATOM 840 C CA . PRO A 1 107 ? 8.252 22.684 -0.618 1.00 66.44 107 PRO A CA 1
ATOM 841 C C . PRO A 1 107 ? 7.159 22.424 0.426 1.00 66.44 107 PRO A C 1
ATOM 843 O O . PRO A 1 107 ? 6.002 22.183 0.080 1.00 66.44 107 PRO A O 1
ATOM 846 N N . ASP A 1 108 ? 7.547 22.409 1.700 1.00 64.44 108 ASP A N 1
ATOM 847 C CA . ASP A 1 108 ? 6.618 22.147 2.799 1.00 64.44 108 ASP A CA 1
ATOM 848 C C . ASP A 1 108 ? 5.562 23.243 2.918 1.00 64.44 108 ASP A C 1
ATOM 850 O O . ASP A 1 108 ? 5.876 24.432 2.856 1.00 64.44 108 ASP A O 1
ATOM 854 N N . ASP A 1 109 ? 4.318 22.814 3.117 1.00 64.06 109 ASP A N 1
ATOM 855 C CA . ASP A 1 109 ? 3.211 23.679 3.519 1.00 64.06 109 ASP A CA 1
ATOM 856 C C . ASP A 1 109 ? 2.997 23.563 5.037 1.00 64.06 109 ASP A C 1
ATOM 858 O O . ASP A 1 109 ? 3.436 22.577 5.648 1.00 64.06 109 ASP A O 1
ATOM 862 N N . ASP A 1 110 ? 2.333 24.548 5.643 1.00 54.66 110 ASP A N 1
ATOM 863 C CA . ASP A 1 110 ? 2.109 24.639 7.096 1.00 54.66 110 ASP A CA 1
ATOM 864 C C . ASP A 1 110 ? 1.463 23.364 7.670 1.00 54.66 110 ASP A C 1
ATOM 866 O O . ASP A 1 110 ? 1.898 22.883 8.715 1.00 54.66 110 ASP A O 1
ATOM 870 N N . ASP A 1 111 ? 0.548 22.732 6.927 1.00 54.81 111 ASP A N 1
ATOM 871 C CA . ASP A 1 111 ? -0.169 21.510 7.333 1.00 54.81 111 ASP A CA 1
ATOM 872 C C . ASP A 1 111 ? 0.692 20.229 7.336 1.00 54.81 111 ASP A C 1
ATOM 874 O O . ASP A 1 111 ? 0.258 19.175 7.801 1.00 54.81 111 ASP A O 1
ATOM 878 N N . THR A 1 112 ? 1.915 20.278 6.797 1.00 59.44 112 THR A N 1
ATOM 879 C CA . THR A 1 112 ? 2.764 19.084 6.598 1.00 59.44 112 THR A CA 1
ATOM 880 C C . THR A 1 112 ? 4.061 19.081 7.400 1.00 59.44 112 THR A C 1
ATOM 882 O O . THR A 1 112 ? 4.785 18.088 7.361 1.00 59.44 112 THR A O 1
ATOM 885 N N . ARG A 1 113 ? 4.364 20.156 8.140 1.00 56.12 113 ARG A N 1
ATOM 886 C CA . ARG A 1 113 ? 5.649 20.299 8.854 1.00 56.12 113 ARG A CA 1
ATOM 887 C C . ARG A 1 113 ? 5.802 19.366 10.052 1.00 56.12 113 ARG A C 1
ATOM 889 O O . ARG A 1 113 ? 6.924 18.985 10.372 1.00 56.12 113 ARG A O 1
ATOM 896 N N . ASP A 1 114 ? 4.696 18.990 10.687 1.00 65.88 114 ASP A N 1
ATOM 897 C CA . ASP A 1 114 ? 4.727 18.281 11.972 1.00 65.88 114 ASP A CA 1
ATOM 898 C C . ASP A 1 114 ? 4.651 16.749 11.839 1.00 65.88 114 ASP A C 1
ATOM 900 O O . ASP A 1 114 ? 4.854 16.028 12.818 1.00 65.88 114 ASP A O 1
ATOM 904 N N . SER A 1 115 ? 4.402 16.222 10.633 1.00 78.00 115 SER A N 1
ATOM 905 C CA . SER A 1 115 ? 4.375 14.779 10.371 1.00 78.00 115 SER A CA 1
ATOM 906 C C . SER A 1 115 ? 5.629 14.331 9.617 1.00 78.00 115 SER A C 1
ATOM 908 O O . SER A 1 115 ? 5.931 14.875 8.555 1.00 78.00 115 SER A O 1
ATOM 910 N N . PRO A 1 116 ? 6.344 13.286 10.078 1.00 82.81 116 PRO A N 1
ATOM 911 C CA . PRO A 1 116 ? 7.474 12.744 9.330 1.00 82.81 116 PRO A CA 1
ATOM 912 C C . PRO A 1 116 ? 7.041 11.982 8.066 1.00 82.81 116 PRO A C 1
ATOM 914 O O . PRO A 1 116 ? 7.902 11.609 7.269 1.00 82.81 116 PRO A O 1
ATOM 917 N N . PHE A 1 117 ? 5.741 11.724 7.881 1.00 90.56 117 PHE A N 1
ATOM 918 C CA . PHE A 1 117 ? 5.192 10.921 6.788 1.00 90.56 117 PHE A CA 1
ATOM 919 C C . PHE A 1 117 ? 4.506 11.771 5.727 1.00 90.56 117 PHE A C 1
ATOM 921 O O . PHE A 1 117 ? 3.991 12.852 5.995 1.00 90.56 117 PHE A O 1
ATOM 928 N N . ILE A 1 118 ? 4.464 11.242 4.508 1.00 91.19 118 ILE A N 1
ATOM 929 C CA . ILE A 1 118 ? 4.067 11.989 3.323 1.00 91.19 118 ILE A CA 1
ATOM 930 C C . ILE A 1 118 ? 2.593 11.685 3.012 1.00 91.19 118 ILE A C 1
ATOM 932 O O . ILE A 1 118 ? 2.235 10.512 2.846 1.00 91.19 118 ILE A O 1
ATOM 936 N N . PRO A 1 119 ? 1.724 12.701 2.878 1.00 90.94 119 PRO A N 1
ATOM 937 C CA . PRO A 1 119 ? 0.358 12.500 2.411 1.00 90.94 119 PRO A CA 1
ATOM 938 C C . PRO A 1 119 ? 0.305 11.904 1.005 1.00 90.94 119 PRO A C 1
ATOM 940 O O . PRO A 1 119 ? 1.074 12.290 0.121 1.00 90.94 119 PRO A O 1
ATOM 943 N N . GLY A 1 120 ? -0.643 10.995 0.764 1.00 92.00 120 GLY A N 1
ATOM 944 C CA . GLY A 1 120 ? -0.738 10.290 -0.517 1.00 92.00 120 GLY A CA 1
ATOM 945 C C . GLY A 1 120 ? -0.894 11.213 -1.731 1.00 92.00 120 GLY A C 1
ATOM 946 O O . GLY A 1 120 ? -0.318 10.954 -2.787 1.00 92.00 120 GLY A O 1
ATOM 947 N N . TRP A 1 121 ? -1.598 12.336 -1.572 1.00 88.69 121 TRP A N 1
ATOM 948 C CA . TRP A 1 121 ? -1.751 13.343 -2.626 1.00 88.69 121 TRP A CA 1
ATOM 949 C C . TRP A 1 121 ? -0.434 14.039 -2.983 1.00 88.69 121 TRP A C 1
ATOM 951 O O . TRP A 1 121 ? -0.188 14.327 -4.155 1.00 88.69 121 TRP A O 1
ATOM 961 N N . ARG A 1 122 ? 0.446 14.246 -1.999 1.00 88.69 122 ARG A N 1
ATOM 962 C CA . ARG A 1 122 ? 1.761 14.865 -2.194 1.00 88.69 122 ARG A CA 1
ATOM 963 C C . ARG A 1 122 ? 2.714 13.902 -2.902 1.00 88.69 122 ARG A C 1
ATOM 965 O O . ARG A 1 122 ? 3.494 14.318 -3.751 1.00 88.69 122 ARG A O 1
ATOM 972 N N . ILE A 1 123 ? 2.593 12.599 -2.631 1.00 91.94 123 ILE A N 1
ATOM 973 C CA . ILE A 1 123 ? 3.309 11.551 -3.378 1.00 91.94 123 ILE A CA 1
ATOM 974 C C . ILE A 1 123 ? 2.862 11.524 -4.838 1.00 91.94 123 ILE A C 1
ATOM 976 O O . ILE A 1 123 ? 3.707 11.461 -5.728 1.00 91.94 123 ILE A O 1
ATOM 980 N N . ASN A 1 124 ? 1.554 11.590 -5.099 1.00 92.25 124 ASN A N 1
ATOM 981 C CA . ASN A 1 124 ? 1.046 11.663 -6.468 1.00 92.25 124 ASN A CA 1
ATOM 982 C C . ASN A 1 124 ? 1.617 12.877 -7.216 1.00 92.25 124 ASN A C 1
ATOM 984 O O . ASN A 1 124 ? 2.151 12.728 -8.312 1.00 92.25 124 ASN A O 1
ATOM 988 N N . GLU A 1 125 ? 1.571 14.058 -6.599 1.00 87.88 125 GLU A N 1
ATOM 989 C CA . GLU A 1 125 ? 2.087 15.290 -7.202 1.00 87.88 125 GLU A CA 1
ATOM 990 C C . GLU A 1 125 ? 3.610 15.252 -7.413 1.00 87.88 125 GLU A C 1
ATOM 992 O O . GLU A 1 125 ? 4.120 15.757 -8.416 1.00 87.88 125 GLU A O 1
ATOM 997 N N . TYR A 1 126 ? 4.343 14.587 -6.517 1.00 90.62 126 TYR A N 1
ATOM 998 C CA . TYR A 1 126 ? 5.768 14.327 -6.690 1.00 90.62 126 TYR A CA 1
ATOM 999 C C . TYR A 1 126 ? 6.038 13.427 -7.902 1.00 90.62 126 TYR A C 1
ATOM 1001 O O . TYR A 1 126 ? 6.925 13.737 -8.699 1.00 90.62 126 TYR A O 1
ATOM 1009 N N . ILE A 1 127 ? 5.272 12.342 -8.059 1.00 90.56 127 ILE A N 1
ATOM 1010 C CA . ILE A 1 127 ? 5.387 11.417 -9.196 1.00 90.56 127 ILE A CA 1
ATOM 1011 C C . ILE A 1 127 ? 5.089 12.141 -10.515 1.00 90.56 127 ILE A C 1
ATOM 1013 O O . ILE A 1 127 ? 5.848 11.983 -11.469 1.00 90.56 127 ILE A O 1
ATOM 1017 N N . ASP A 1 128 ? 4.034 12.955 -10.553 1.00 87.31 128 ASP A N 1
ATOM 1018 C CA . ASP A 1 128 ? 3.654 13.763 -11.718 1.00 87.31 128 ASP A CA 1
ATOM 1019 C C . ASP A 1 128 ? 4.763 14.757 -12.097 1.00 87.31 128 ASP A C 1
ATOM 1021 O O . ASP A 1 128 ? 5.264 14.765 -13.223 1.00 87.31 128 ASP A O 1
ATOM 1025 N N . THR A 1 129 ? 5.261 15.511 -11.113 1.00 85.69 129 THR A N 1
ATOM 1026 C CA . THR A 1 129 ? 6.372 16.456 -11.307 1.00 85.69 129 THR A CA 1
ATOM 1027 C C . THR A 1 129 ? 7.635 15.758 -11.801 1.00 85.69 129 THR A C 1
ATOM 1029 O O . THR A 1 129 ? 8.303 16.237 -12.718 1.00 85.69 129 THR A O 1
ATOM 1032 N N . TRP A 1 130 ? 7.974 14.607 -11.221 1.00 88.19 130 TRP A N 1
ATOM 1033 C CA . TRP A 1 130 ? 9.139 13.829 -11.627 1.00 88.19 130 TRP A CA 1
ATOM 1034 C C . TRP A 1 130 ? 8.986 13.275 -13.050 1.00 88.19 130 TRP A C 1
ATOM 1036 O O . TRP A 1 130 ? 9.940 13.328 -13.824 1.00 88.19 130 TRP A O 1
ATOM 1046 N N . ALA A 1 131 ? 7.798 12.799 -13.431 1.00 87.12 131 ALA A N 1
ATOM 1047 C CA . ALA A 1 131 ? 7.531 12.323 -14.787 1.00 87.12 131 ALA A CA 1
ATOM 1048 C C . ALA A 1 131 ? 7.672 13.444 -15.830 1.00 87.12 131 ALA A C 1
ATOM 1050 O O . ALA A 1 131 ? 8.257 13.206 -16.889 1.00 87.12 131 ALA A O 1
ATOM 1051 N N . MET A 1 132 ? 7.219 14.664 -15.512 1.00 81.94 132 MET A N 1
ATOM 1052 C CA . MET A 1 132 ? 7.396 15.846 -16.367 1.00 81.94 132 MET A CA 1
ATOM 1053 C C . MET A 1 132 ? 8.867 16.239 -16.517 1.00 81.94 132 MET A C 1
ATOM 1055 O O . MET A 1 132 ? 9.340 16.454 -17.628 1.00 81.94 132 MET A O 1
ATOM 1059 N N . VAL A 1 133 ? 9.605 16.293 -15.407 1.00 81.56 133 VAL A N 1
ATOM 1060 C CA . VAL A 1 133 ? 11.042 16.622 -15.380 1.00 81.56 133 VAL A CA 1
ATOM 1061 C C . VAL A 1 133 ? 11.859 15.706 -16.284 1.00 81.56 133 VAL A C 1
ATOM 1063 O O . VAL A 1 133 ? 12.819 16.155 -16.905 1.00 81.56 133 VAL A O 1
ATOM 1066 N N . TRP A 1 134 ? 11.497 14.425 -16.324 1.00 80.25 134 TRP A N 1
ATOM 1067 C CA . TRP A 1 134 ? 12.163 13.426 -17.157 1.00 80.25 134 TRP A CA 1
ATOM 1068 C C . TRP A 1 134 ? 11.462 13.192 -18.494 1.00 80.25 134 TRP A C 1
ATOM 1070 O O . TRP A 1 134 ? 11.776 12.216 -19.175 1.00 80.25 134 TRP A O 1
ATOM 1080 N N . GLU A 1 135 ? 10.525 14.071 -18.864 1.00 75.25 135 GLU A N 1
ATOM 1081 C CA . GLU A 1 135 ? 9.840 14.093 -20.161 1.00 75.25 135 GLU A CA 1
ATOM 1082 C C . GLU A 1 135 ? 9.215 12.734 -20.526 1.00 75.25 135 GLU A C 1
ATOM 1084 O O . GLU A 1 135 ? 9.201 12.306 -21.688 1.00 75.25 135 GLU A O 1
ATOM 1089 N N . LEU A 1 136 ? 8.718 12.025 -19.510 1.00 77.75 136 LEU A N 1
ATOM 1090 C CA . LEU A 1 136 ? 8.080 10.721 -19.666 1.00 77.75 136 LEU A CA 1
ATOM 1091 C C . LEU A 1 136 ? 6.624 10.859 -20.111 1.00 77.75 136 LEU A C 1
ATOM 1093 O O . LEU A 1 136 ? 6.108 9.940 -20.739 1.00 77.75 136 LEU A O 1
ATOM 1097 N N . THR A 1 137 ? 5.980 11.993 -19.825 1.00 71.38 137 THR A N 1
ATOM 1098 C CA . THR A 1 137 ? 4.547 12.229 -20.062 1.00 71.38 137 THR A CA 1
ATOM 1099 C C . THR A 1 137 ? 4.139 12.002 -21.518 1.00 71.38 137 THR A C 1
ATOM 1101 O O . THR A 1 137 ? 3.175 11.292 -21.769 1.00 71.38 137 THR A O 1
ATOM 1104 N N . GLU A 1 138 ? 4.926 12.481 -22.487 1.00 65.44 138 GLU A N 1
ATOM 1105 C CA . GLU A 1 138 ? 4.672 12.277 -23.929 1.00 65.44 138 GLU A CA 1
ATOM 1106 C C . GLU A 1 138 ? 4.730 10.803 -24.373 1.00 65.44 138 GLU A C 1
ATOM 1108 O O . GLU A 1 138 ? 4.344 10.460 -25.487 1.00 65.44 138 GLU A O 1
ATOM 1113 N N . ARG A 1 139 ? 5.266 9.918 -23.528 1.00 59.12 139 ARG A N 1
ATOM 1114 C CA . ARG A 1 139 ? 5.465 8.491 -23.817 1.00 59.12 139 ARG A CA 1
ATOM 1115 C C . ARG A 1 139 ? 4.467 7.603 -23.073 1.00 59.12 139 ARG A C 1
ATOM 1117 O O . ARG A 1 139 ? 4.545 6.379 -23.202 1.00 59.12 139 ARG A O 1
ATOM 1124 N N . ILE A 1 140 ? 3.572 8.200 -22.282 1.00 62.19 140 ILE A N 1
ATOM 1125 C CA . ILE A 1 140 ? 2.589 7.513 -21.444 1.00 62.19 140 ILE A CA 1
ATOM 1126 C C . ILE A 1 140 ? 1.203 7.647 -22.065 1.00 62.19 140 ILE A C 1
ATOM 1128 O O . ILE A 1 140 ? 0.756 8.740 -22.396 1.00 62.19 140 ILE A O 1
ATOM 1132 N N . LYS A 1 141 ? 0.503 6.519 -22.164 1.00 57.19 141 LYS A N 1
ATOM 1133 C CA . LYS A 1 141 ? -0.925 6.462 -22.468 1.00 57.19 141 LYS A CA 1
ATOM 1134 C C . LYS A 1 141 ? -1.702 6.036 -21.232 1.00 57.19 141 LYS A C 1
ATOM 1136 O O . LYS A 1 141 ? -1.370 5.001 -20.660 1.00 57.19 141 LYS A O 1
ATOM 1141 N N . VAL A 1 142 ? -2.716 6.811 -20.862 1.00 53.03 142 VAL A N 1
ATOM 1142 C CA . VAL A 1 142 ? -3.629 6.553 -19.734 1.00 53.03 142 VAL A CA 1
ATOM 1143 C C . VAL A 1 142 ? -5.042 6.257 -20.241 1.00 53.03 142 VAL A C 1
ATOM 1145 O O . VAL A 1 142 ? -5.376 6.636 -21.363 1.00 53.03 142 VAL A O 1
ATOM 1148 N N . ASP A 1 143 ? -5.863 5.604 -19.417 1.00 47.41 143 ASP A N 1
ATOM 1149 C CA . ASP A 1 143 ? -7.310 5.480 -19.635 1.00 47.41 143 ASP A CA 1
ATOM 1150 C C . ASP A 1 143 ? -7.967 6.872 -19.523 1.00 47.41 143 ASP A C 1
ATOM 1152 O O . ASP A 1 143 ? -7.705 7.631 -18.590 1.00 47.41 143 ASP A O 1
ATOM 1156 N N . CYS A 1 144 ? -8.812 7.261 -20.473 1.00 40.38 144 CYS A N 1
ATOM 1157 C CA . CYS A 1 144 ? -9.537 8.526 -20.389 1.00 40.38 144 CYS A CA 1
ATOM 1158 C C . CYS A 1 144 ? -10.966 8.278 -19.903 1.00 40.38 144 CYS A C 1
ATOM 1160 O O . CYS A 1 144 ? -11.882 8.101 -20.701 1.00 40.38 144 CYS A O 1
ATOM 1162 N N . LYS A 1 145 ? -11.178 8.364 -18.584 1.00 33.41 145 LYS A N 1
ATOM 1163 C CA . LYS A 1 145 ? -12.515 8.568 -18.009 1.00 33.41 145 LYS A CA 1
ATOM 1164 C C . LYS A 1 145 ? -12.729 10.040 -17.686 1.00 33.41 145 LYS A C 1
ATOM 1166 O O . LYS A 1 145 ? -11.924 10.667 -16.996 1.00 33.41 145 LYS A O 1
ATOM 1171 N N . VAL A 1 146 ? -13.829 10.601 -18.187 1.00 31.86 146 VAL A N 1
ATOM 1172 C CA . VAL A 1 146 ? -14.253 11.974 -17.890 1.00 31.86 146 VAL A CA 1
ATOM 1173 C C . VAL A 1 146 ? -14.465 12.105 -16.380 1.00 31.86 146 VAL A C 1
ATOM 1175 O O . VAL A 1 146 ? -15.399 11.528 -15.834 1.00 31.86 146 VAL A O 1
ATOM 1178 N N . GLY A 1 147 ? -13.606 12.862 -15.693 1.00 33.84 147 GLY A N 1
ATOM 1179 C CA . GLY A 1 147 ? -13.836 13.158 -14.278 1.00 33.84 147 GLY A CA 1
ATOM 1180 C C . GLY A 1 147 ? -12.689 13.834 -13.544 1.00 33.84 147 GLY A C 1
ATOM 1181 O O . GLY A 1 147 ? -12.908 14.865 -12.919 1.00 33.84 147 GLY A O 1
ATOM 1182 N N . VAL A 1 148 ? -11.462 13.317 -13.613 1.00 33.03 148 VAL A N 1
ATOM 1183 C CA . VAL A 1 148 ? -10.331 13.876 -12.850 1.00 33.03 148 VAL A CA 1
ATOM 1184 C C . VAL A 1 148 ? -9.023 13.561 -13.574 1.00 33.03 148 VAL A C 1
ATOM 1186 O O . VAL A 1 148 ? -8.359 12.584 -13.255 1.00 33.03 148 VAL A O 1
ATOM 1189 N N . THR A 1 149 ? -8.623 14.382 -14.546 1.00 31.81 149 THR A N 1
ATOM 1190 C CA . THR A 1 149 ? -7.282 14.270 -15.144 1.00 31.81 149 THR A CA 1
ATOM 1191 C C . THR A 1 149 ? -6.475 15.508 -14.793 1.00 31.81 149 THR A C 1
ATOM 1193 O O . THR A 1 149 ? -6.747 16.619 -15.256 1.00 31.81 149 THR A O 1
ATOM 1196 N N . ARG A 1 150 ? -5.476 15.314 -13.931 1.00 35.59 150 ARG A N 1
ATOM 1197 C CA . ARG A 1 150 ? -4.396 16.273 -13.699 1.00 35.59 150 ARG A CA 1
ATOM 1198 C C . ARG A 1 150 ? -3.307 16.011 -14.738 1.00 35.59 150 ARG A C 1
ATOM 1200 O O . ARG A 1 150 ? -2.388 15.253 -14.488 1.00 35.59 150 ARG A O 1
ATOM 1207 N N . SER A 1 151 ? -3.409 16.663 -15.890 1.00 31.23 151 SER A N 1
ATOM 1208 C CA . SER A 1 151 ? -2.233 17.113 -16.638 1.00 31.23 151 SER A CA 1
ATOM 1209 C C . SER A 1 151 ? -2.671 18.195 -17.621 1.00 31.23 151 SER A C 1
ATOM 1211 O O . SER A 1 151 ? -3.479 17.968 -18.523 1.00 31.23 151 SER A O 1
ATOM 1213 N N . ILE A 1 152 ? -2.197 19.417 -17.397 1.00 27.30 152 ILE A N 1
ATOM 1214 C CA . ILE A 1 152 ? -2.268 20.482 -18.394 1.00 27.30 152 ILE A CA 1
ATOM 1215 C C . ILE A 1 152 ? -1.323 20.029 -19.521 1.00 27.30 152 ILE A C 1
ATOM 1217 O O . ILE A 1 152 ? -0.129 19.922 -19.282 1.00 27.30 152 ILE A O 1
ATOM 1221 N N . PHE A 1 153 ? -1.902 19.740 -20.697 1.00 26.72 153 PHE A N 1
ATOM 1222 C CA . PHE A 1 153 ? -1.317 19.167 -21.931 1.00 26.72 153 PHE A CA 1
ATOM 1223 C C . PHE A 1 153 ? -1.392 17.636 -22.131 1.00 26.72 153 PHE A C 1
ATOM 1225 O O . PHE A 1 153 ? -0.381 16.979 -22.325 1.00 26.72 153 PHE A O 1
ATOM 1232 N N . VAL A 1 154 ? -2.618 17.099 -22.230 1.00 28.12 154 VAL A N 1
ATOM 1233 C CA . VAL A 1 154 ? -3.184 16.612 -23.517 1.00 28.12 154 VAL A CA 1
ATOM 1234 C C . VAL A 1 154 ? -4.641 17.091 -23.593 1.00 28.12 154 VAL A C 1
ATOM 1236 O O . VAL A 1 154 ? -5.605 16.352 -23.442 1.00 28.12 154 VAL A O 1
ATOM 1239 N N . ARG A 1 155 ? -4.803 18.407 -23.746 1.00 26.03 155 ARG A N 1
ATOM 1240 C CA . ARG A 1 155 ? -6.012 19.021 -24.307 1.00 26.03 155 ARG A CA 1
ATOM 1241 C C . ARG A 1 155 ? -5.582 19.678 -25.613 1.00 26.03 155 ARG A C 1
ATOM 1243 O O . ARG A 1 155 ? -5.465 20.894 -25.696 1.00 26.03 155 ARG A O 1
ATOM 1250 N N . LEU A 1 156 ? -5.259 18.859 -26.603 1.00 24.12 156 LEU A N 1
ATOM 1251 C CA . LEU A 1 156 ? -5.206 19.298 -27.987 1.00 24.12 156 LEU A CA 1
ATOM 1252 C C . LEU A 1 156 ? -6.042 18.308 -28.794 1.00 24.12 156 LEU A C 1
ATOM 1254 O O . LEU A 1 156 ? -5.771 17.114 -28.784 1.00 24.12 156 LEU A O 1
ATOM 1258 N N . ILE A 1 157 ? -7.048 18.883 -29.454 1.00 26.20 157 ILE A N 1
ATOM 1259 C CA . ILE A 1 157 ? -8.039 18.294 -30.359 1.00 26.20 157 ILE A CA 1
ATOM 1260 C C . ILE A 1 157 ? -9.296 17.721 -29.666 1.00 26.20 157 ILE A C 1
ATOM 1262 O O . ILE A 1 157 ? -9.368 16.582 -29.218 1.00 26.20 157 ILE A O 1
ATOM 1266 N N . ASP A 1 158 ? -10.269 18.626 -29.554 1.00 27.11 158 ASP A N 1
ATOM 1267 C CA . ASP A 1 158 ? -11.728 18.477 -29.579 1.00 27.11 158 ASP A CA 1
ATOM 1268 C C . ASP A 1 158 ? -12.379 17.111 -29.261 1.00 27.11 158 ASP A C 1
ATOM 1270 O O . ASP A 1 158 ? -12.292 16.146 -30.006 1.00 27.11 158 ASP A O 1
ATOM 1274 N N . SER A 1 159 ? -13.167 17.135 -28.177 1.00 30.02 159 SER A N 1
ATOM 1275 C CA . SER A 1 159 ? -14.457 16.451 -27.950 1.00 30.02 159 SER A CA 1
ATOM 1276 C C . SER A 1 159 ? -14.641 14.972 -28.360 1.00 30.02 159 SER A C 1
ATOM 1278 O O . SER A 1 159 ? -14.795 14.670 -29.534 1.00 30.02 159 SER A O 1
ATOM 1280 N N . HIS A 1 160 ? -14.890 14.145 -27.326 1.00 30.50 160 HIS A N 1
ATOM 1281 C CA . HIS A 1 160 ? -15.249 12.707 -27.277 1.00 30.50 160 HIS A CA 1
ATOM 1282 C C . HIS A 1 160 ? -14.087 11.707 -27.286 1.00 30.50 160 HIS A C 1
ATOM 1284 O O . HIS A 1 160 ? -13.745 11.182 -28.333 1.00 30.50 160 HIS A O 1
ATOM 1290 N N . TRP A 1 161 ? -13.575 11.351 -26.098 1.00 39.41 161 TRP A N 1
ATOM 1291 C CA . TRP A 1 161 ? -12.684 10.195 -25.923 1.00 39.41 161 TRP A CA 1
ATOM 1292 C C . TRP A 1 161 ? -12.991 9.484 -24.593 1.00 39.41 161 TRP A C 1
ATOM 1294 O O . TRP A 1 161 ? -12.717 10.023 -23.521 1.00 39.41 161 TRP A O 1
ATOM 1304 N N . LEU A 1 162 ? -13.615 8.307 -24.686 1.00 38.72 162 LEU A N 1
ATOM 1305 C CA . LEU A 1 162 ? -13.857 7.329 -23.618 1.00 38.72 162 LEU A CA 1
ATOM 1306 C C . LEU A 1 162 ? -13.311 6.003 -24.151 1.00 38.72 162 LEU A C 1
ATOM 1308 O O . LEU A 1 162 ? -14.026 5.265 -24.821 1.00 38.72 162 LEU A O 1
ATOM 1312 N N . GLU A 1 163 ? -12.025 5.749 -23.935 1.00 45.09 163 GLU A N 1
ATOM 1313 C CA . GLU A 1 163 ? -11.391 4.493 -24.334 1.00 45.09 163 GLU A CA 1
ATOM 1314 C C . GLU A 1 163 ? -10.618 3.946 -23.137 1.00 45.09 163 GLU A C 1
ATOM 1316 O O . GLU A 1 163 ? -9.549 4.464 -22.796 1.00 45.09 163 GLU A O 1
ATOM 1321 N N . CYS A 1 164 ? -11.141 2.894 -22.497 1.00 49.72 164 CYS A N 1
ATOM 1322 C CA . CYS A 1 164 ? -10.363 2.196 -21.476 1.00 49.72 164 CYS A CA 1
ATOM 1323 C C . CYS A 1 164 ? -9.319 1.316 -22.159 1.00 49.72 164 CYS A C 1
ATOM 1325 O O . CYS A 1 164 ? -9.666 0.446 -22.957 1.00 49.72 164 CYS A O 1
ATOM 1327 N N . LEU A 1 165 ? -8.045 1.525 -21.824 1.00 64.44 165 LEU A N 1
ATOM 1328 C CA . LEU A 1 165 ? -6.919 0.742 -22.326 1.00 64.44 165 LEU A CA 1
ATOM 1329 C C . LEU A 1 165 ? -6.639 -0.431 -21.387 1.00 64.44 165 LEU A C 1
ATOM 1331 O O . LEU A 1 165 ? -6.094 -0.253 -20.298 1.00 64.44 165 LEU A O 1
ATOM 1335 N N . GLN A 1 166 ? -6.932 -1.656 -21.822 1.00 74.31 166 GLN A N 1
ATOM 1336 C CA . GLN A 1 166 ? -6.569 -2.851 -21.061 1.00 74.31 166 GLN A CA 1
ATOM 1337 C C . GLN A 1 166 ? -5.728 -3.811 -21.895 1.00 74.31 166 GLN A C 1
ATOM 1339 O O . GLN A 1 166 ? -6.154 -4.325 -22.925 1.00 74.31 166 GLN A O 1
ATOM 1344 N N . VAL A 1 167 ? -4.523 -4.132 -21.422 1.00 80.75 167 VAL A N 1
ATOM 1345 C CA . VAL A 1 167 ? -3.751 -5.240 -21.997 1.00 80.75 167 VAL A CA 1
ATOM 1346 C C . VAL A 1 167 ? -4.410 -6.548 -21.560 1.00 80.75 167 VAL A C 1
ATOM 1348 O O . VAL A 1 167 ? -4.386 -6.899 -20.383 1.00 80.75 167 VAL A O 1
ATOM 1351 N N . VAL A 1 168 ? -5.004 -7.278 -22.500 1.00 81.88 168 VAL A N 1
ATOM 1352 C CA . VAL A 1 168 ? -5.763 -8.509 -22.214 1.00 81.88 168 VAL A CA 1
ATOM 1353 C C . VAL A 1 168 ? -4.966 -9.775 -22.507 1.00 81.88 168 VAL A C 1
ATOM 1355 O O . VAL A 1 168 ? -5.147 -10.795 -21.839 1.00 81.88 168 VAL A O 1
ATOM 1358 N N . GLY A 1 169 ? -4.050 -9.714 -23.476 1.00 83.75 169 GLY A N 1
ATOM 1359 C CA . GLY A 1 169 ? -3.299 -10.873 -23.946 1.00 83.75 169 GLY A CA 1
ATOM 1360 C C . GLY A 1 169 ? -1.847 -10.550 -24.262 1.00 83.75 169 GLY A C 1
ATOM 1361 O O . GLY A 1 169 ? -1.553 -9.526 -24.867 1.00 83.75 169 GLY A O 1
ATOM 1362 N N . ILE A 1 170 ? -0.942 -11.446 -23.885 1.00 89.38 170 ILE A N 1
ATOM 1363 C CA . ILE A 1 170 ? 0.493 -11.362 -24.155 1.00 89.38 170 ILE A CA 1
ATOM 1364 C C . ILE A 1 170 ? 0.944 -12.678 -24.775 1.00 89.38 170 ILE A C 1
ATOM 1366 O O . ILE A 1 170 ? 0.644 -13.755 -24.262 1.00 89.38 170 ILE A O 1
ATOM 1370 N N . ARG A 1 171 ? 1.720 -12.617 -25.852 1.00 90.31 171 ARG A N 1
ATOM 1371 C CA . ARG A 1 171 ? 2.352 -13.801 -26.440 1.00 90.31 171 ARG A CA 1
ATOM 1372 C C . ARG A 1 171 ? 3.765 -13.508 -26.904 1.00 90.31 171 ARG A C 1
ATOM 1374 O O . ARG A 1 171 ? 4.079 -12.379 -27.284 1.00 90.31 171 ARG A O 1
ATOM 1381 N N . ARG A 1 172 ? 4.604 -14.543 -26.908 1.00 91.25 172 ARG A N 1
ATOM 1382 C CA . ARG A 1 172 ? 5.928 -14.486 -27.533 1.00 91.25 172 ARG A CA 1
ATOM 1383 C C . ARG A 1 172 ? 5.832 -15.024 -28.958 1.00 91.25 172 ARG A C 1
ATOM 1385 O O . ARG A 1 172 ? 5.371 -16.145 -29.161 1.00 91.25 172 ARG A O 1
ATOM 1392 N N . LEU A 1 173 ? 6.234 -14.216 -29.934 1.00 88.69 173 LEU A N 1
ATOM 1393 C CA . LEU A 1 173 ? 6.256 -14.585 -31.348 1.00 88.69 173 LEU A CA 1
ATOM 1394 C C . LEU A 1 173 ? 7.480 -15.455 -31.670 1.00 88.69 173 LEU A C 1
ATOM 1396 O O . LEU A 1 173 ? 8.478 -15.443 -30.946 1.00 88.69 173 LEU A O 1
ATOM 1400 N N . GLN A 1 174 ? 7.426 -16.183 -32.790 1.00 86.56 174 GLN A N 1
ATOM 1401 C CA . GLN A 1 174 ? 8.555 -16.988 -33.283 1.00 86.56 174 GLN A CA 1
ATOM 1402 C C . GLN A 1 174 ? 9.781 -16.128 -33.624 1.00 86.56 174 GLN A C 1
ATOM 1404 O O . GLN A 1 174 ? 10.912 -16.557 -33.407 1.00 86.56 174 GLN A O 1
ATOM 1409 N N . SER A 1 175 ? 9.553 -14.883 -34.058 1.00 85.25 175 SER A N 1
ATOM 1410 C CA . SER A 1 175 ? 10.578 -13.848 -34.261 1.00 85.25 175 SER A CA 1
ATOM 1411 C C . SER A 1 175 ? 11.315 -13.452 -32.977 1.00 85.25 175 SER A C 1
ATOM 1413 O O . SER A 1 175 ? 12.290 -12.709 -33.026 1.00 85.25 175 SER A O 1
ATOM 1415 N N . LYS A 1 176 ? 10.874 -13.962 -31.819 1.00 88.00 176 LYS A N 1
ATOM 1416 C CA . LYS A 1 176 ? 11.275 -13.538 -30.477 1.00 88.00 176 LYS A CA 1
ATOM 1417 C C . LYS A 1 176 ? 10.797 -12.130 -30.124 1.00 88.00 176 LYS A C 1
ATOM 1419 O O . LYS A 1 176 ? 11.250 -11.611 -29.114 1.00 88.00 176 LYS A O 1
ATOM 1424 N N . GLU A 1 177 ? 9.847 -11.544 -30.833 1.00 90.88 177 GLU A N 1
ATOM 1425 C CA . GLU A 1 177 ? 9.168 -10.324 -30.380 1.00 90.88 177 GLU A CA 1
ATOM 1426 C C . GLU A 1 177 ? 8.024 -10.662 -29.411 1.00 90.88 177 GLU A C 1
ATOM 1428 O O . GLU A 1 177 ? 7.569 -11.808 -29.309 1.00 90.88 177 GLU A O 1
ATOM 1433 N N . TRP A 1 178 ? 7.551 -9.661 -28.683 1.00 91.50 178 TRP A N 1
ATOM 1434 C CA . TRP A 1 178 ? 6.340 -9.712 -27.876 1.00 91.50 178 TRP A CA 1
ATOM 1435 C C . TRP A 1 178 ? 5.175 -9.123 -28.656 1.00 91.50 178 TRP A C 1
ATOM 1437 O O . TRP A 1 178 ? 5.309 -8.081 -29.285 1.00 91.50 178 TRP A O 1
ATOM 1447 N N . SER A 1 179 ? 4.020 -9.771 -28.571 1.00 90.38 179 SER A N 1
ATOM 1448 C CA . SER A 1 179 ? 2.760 -9.280 -29.121 1.00 90.38 179 SER A CA 1
ATOM 1449 C C . SER A 1 179 ? 1.761 -9.139 -27.979 1.00 90.38 179 SER A C 1
ATOM 1451 O O . SER A 1 179 ? 1.503 -10.095 -27.243 1.00 90.38 179 SER A O 1
ATOM 1453 N N . LEU A 1 180 ? 1.247 -7.925 -27.815 1.00 89.19 180 LEU A N 1
ATOM 1454 C CA . LEU A 1 180 ? 0.288 -7.533 -26.797 1.00 89.19 180 LEU A CA 1
ATOM 1455 C C . LEU A 1 180 ? -1.038 -7.222 -27.483 1.00 89.19 180 LEU A C 1
ATOM 1457 O O . LEU A 1 180 ? -1.082 -6.412 -28.404 1.00 89.19 180 LEU A O 1
ATOM 1461 N N . ARG A 1 181 ? -2.118 -7.842 -27.018 1.00 85.62 181 ARG A N 1
ATOM 1462 C CA . ARG A 1 181 ? -3.483 -7.474 -27.384 1.00 85.62 181 ARG A CA 1
ATOM 1463 C C . ARG A 1 181 ? -3.989 -6.469 -26.361 1.00 85.62 181 ARG A C 1
ATOM 1465 O O . ARG A 1 181 ? -4.069 -6.799 -25.176 1.00 85.62 181 ARG A O 1
ATOM 1472 N N . VAL A 1 182 ? -4.313 -5.276 -26.832 1.00 81.19 182 VAL A N 1
ATOM 1473 C CA . VAL A 1 182 ? -4.850 -4.177 -26.035 1.00 81.19 182 VAL A CA 1
ATOM 1474 C C . VAL A 1 182 ? -6.292 -3.960 -26.450 1.00 81.19 182 VAL A C 1
ATOM 1476 O O . VAL A 1 182 ? -6.567 -3.756 -27.626 1.00 81.19 182 VAL A O 1
ATOM 1479 N N . GLU A 1 183 ? -7.202 -4.074 -25.501 1.00 77.25 183 GLU A N 1
ATOM 1480 C CA . GLU A 1 183 ? -8.616 -3.783 -25.674 1.00 77.25 183 GLU A CA 1
ATOM 1481 C C . GLU A 1 183 ? -8.859 -2.293 -25.424 1.00 77.25 183 GLU A C 1
ATOM 1483 O O . GLU A 1 183 ? -8.278 -1.724 -24.495 1.00 77.25 183 GLU A O 1
ATOM 1488 N N . LEU A 1 184 ? -9.672 -1.693 -26.291 1.00 71.69 184 LEU A N 1
ATOM 1489 C CA . LEU A 1 184 ? -10.190 -0.335 -26.200 1.00 71.69 184 LEU A CA 1
ATOM 1490 C C . LEU A 1 184 ? -11.670 -0.466 -25.843 1.00 71.69 184 LEU A C 1
ATOM 1492 O O . LEU A 1 184 ? -12.467 -0.940 -26.658 1.00 71.69 184 LEU A O 1
ATOM 1496 N N . ILE A 1 185 ? -12.019 -0.128 -24.607 1.00 60.25 185 ILE A N 1
ATOM 1497 C CA . ILE A 1 185 ? -13.395 -0.233 -24.114 1.00 60.25 185 ILE A CA 1
ATOM 1498 C C . ILE A 1 185 ? -14.078 1.121 -24.327 1.00 60.25 185 ILE A C 1
ATOM 1500 O O . ILE A 1 185 ? -13.738 2.082 -23.636 1.00 60.25 185 ILE A O 1
ATOM 1504 N N . GLU A 1 186 ? -15.018 1.181 -25.274 1.00 59.66 186 GLU A N 1
ATOM 1505 C CA . GLU A 1 186 ? -15.965 2.292 -25.452 1.00 59.66 186 GLU A CA 1
ATOM 1506 C C . GLU A 1 186 ? -17.287 1.940 -24.739 1.00 59.66 186 GLU A C 1
ATOM 1508 O O . GLU A 1 186 ? -17.758 0.809 -24.854 1.00 59.66 186 GLU A O 1
ATOM 1513 N N . ASP A 1 187 ? -17.906 2.902 -24.041 1.00 52.88 187 ASP A N 1
ATOM 1514 C CA . ASP A 1 187 ? -19.076 2.700 -23.155 1.00 52.88 187 ASP A CA 1
ATOM 1515 C C . ASP A 1 187 ? -20.340 2.106 -23.829 1.00 52.88 187 ASP A C 1
ATOM 1517 O O . ASP A 1 187 ? -21.276 1.756 -23.120 1.00 52.88 187 ASP A O 1
ATOM 1521 N N . ASP A 1 188 ? -20.398 1.960 -25.162 1.00 52.06 188 ASP A N 1
ATOM 1522 C CA . ASP A 1 188 ? -21.604 1.476 -25.868 1.00 52.06 188 ASP A CA 1
ATOM 1523 C C . ASP A 1 188 ? -21.354 0.884 -27.285 1.00 52.06 188 ASP A C 1
ATOM 1525 O O . ASP A 1 188 ? -22.274 0.786 -28.105 1.00 52.06 188 ASP A O 1
ATOM 1529 N N . ARG A 1 189 ? -20.116 0.490 -27.637 1.00 54.31 189 ARG A N 1
ATOM 1530 C CA . ARG A 1 189 ? -19.781 -0.090 -28.964 1.00 54.31 189 ARG A CA 1
ATOM 1531 C C . ARG A 1 189 ? -18.928 -1.357 -28.858 1.00 54.31 189 ARG A C 1
ATOM 1533 O O . ARG A 1 189 ? -18.310 -1.611 -27.834 1.00 54.31 189 ARG A O 1
ATOM 1540 N N . GLU A 1 190 ? -18.927 -2.167 -29.925 1.00 57.09 190 GLU A N 1
ATOM 1541 C CA . GLU A 1 190 ? -18.156 -3.418 -30.030 1.00 57.09 190 GLU A CA 1
ATOM 1542 C C . GLU A 1 190 ? -16.708 -3.255 -29.541 1.00 57.09 190 GLU A C 1
ATOM 1544 O O . GLU A 1 190 ? -16.016 -2.328 -29.962 1.00 57.09 190 GLU A O 1
ATOM 1549 N N . ASN A 1 191 ? -16.237 -4.195 -28.710 1.00 58.53 191 ASN A N 1
ATOM 1550 C CA . ASN A 1 191 ? -14.867 -4.205 -28.196 1.00 58.53 191 ASN A CA 1
ATOM 1551 C C . ASN A 1 191 ? -13.858 -4.163 -29.350 1.00 58.53 191 ASN A C 1
ATOM 1553 O O . ASN A 1 191 ? -13.656 -5.149 -30.072 1.00 58.53 191 ASN A O 1
ATOM 1557 N N . ARG A 1 192 ? -13.185 -3.023 -29.503 1.00 69.44 192 ARG A N 1
ATOM 1558 C CA . ARG A 1 192 ? -12.065 -2.883 -30.430 1.00 69.44 192 ARG A CA 1
ATOM 1559 C C . ARG A 1 192 ? -10.805 -3.369 -29.742 1.00 69.44 192 ARG A C 1
ATOM 1561 O O . ARG A 1 192 ? -10.577 -3.120 -28.563 1.00 69.44 192 ARG A O 1
ATOM 1568 N N . TRP A 1 193 ? -9.961 -4.068 -30.486 1.00 72.44 193 TRP A N 1
ATOM 1569 C CA . TRP A 1 193 ? -8.653 -4.470 -29.993 1.00 72.44 193 TRP A CA 1
ATOM 1570 C C . TRP A 1 193 ? -7.568 -4.074 -30.976 1.00 72.44 193 TRP A C 1
ATOM 1572 O O . TRP A 1 193 ? -7.737 -4.121 -32.193 1.00 72.44 193 TRP A O 1
ATOM 1582 N N . VAL A 1 194 ? -6.422 -3.726 -30.414 1.00 76.56 194 VAL A N 1
ATOM 1583 C CA . VAL A 1 194 ? -5.197 -3.389 -31.122 1.00 76.56 194 VAL A CA 1
ATOM 1584 C C . VAL A 1 194 ? -4.136 -4.412 -30.758 1.00 76.56 194 VAL A C 1
ATOM 1586 O O . VAL A 1 194 ? -4.058 -4.880 -29.621 1.00 76.56 194 VAL A O 1
ATOM 1589 N N . THR A 1 195 ? -3.302 -4.777 -31.730 1.00 82.38 195 THR A N 1
ATOM 1590 C CA . THR A 1 195 ? -2.077 -5.528 -31.448 1.00 82.38 195 THR A CA 1
ATOM 1591 C C . THR A 1 195 ? -0.882 -4.597 -31.469 1.00 82.38 195 THR A C 1
ATOM 1593 O O . THR A 1 195 ? -0.604 -3.956 -32.476 1.00 82.38 195 THR A O 1
ATOM 1596 N N . ILE A 1 196 ? -0.169 -4.571 -30.350 1.00 83.56 196 ILE A N 1
ATOM 1597 C CA . ILE A 1 196 ? 1.094 -3.868 -30.164 1.00 83.56 196 ILE A CA 1
ATOM 1598 C C . ILE A 1 196 ? 2.214 -4.905 -30.205 1.00 83.56 196 ILE A C 1
ATOM 1600 O O . ILE A 1 196 ? 2.133 -5.936 -29.534 1.00 83.56 196 ILE A O 1
ATOM 1604 N N . VAL A 1 197 ? 3.264 -4.645 -30.975 1.00 86.31 197 VAL A N 1
ATOM 1605 C CA . VAL A 1 197 ? 4.445 -5.505 -31.091 1.00 86.31 197 VAL A CA 1
ATOM 1606 C C . VAL A 1 197 ? 5.676 -4.767 -30.584 1.00 86.31 197 VAL A C 1
ATOM 1608 O O . VAL A 1 197 ? 5.901 -3.605 -30.920 1.00 86.31 197 VAL A O 1
ATOM 1611 N N . CYS A 1 198 ? 6.484 -5.437 -29.766 1.00 87.31 198 CYS A N 1
ATOM 1612 C CA . CYS A 1 198 ? 7.722 -4.874 -29.242 1.00 87.31 198 CYS A CA 1
ATOM 1613 C C . CYS A 1 198 ? 8.825 -5.920 -29.071 1.00 87.31 198 CYS A C 1
ATOM 1615 O O . CYS A 1 198 ? 8.575 -7.120 -28.997 1.00 87.31 198 CYS A O 1
ATOM 1617 N N . ASP A 1 199 ? 10.066 -5.459 -28.961 1.00 90.25 199 ASP A N 1
ATOM 1618 C CA . ASP A 1 199 ? 11.237 -6.326 -28.813 1.00 90.25 199 ASP A CA 1
ATOM 1619 C C . ASP A 1 199 ? 11.477 -6.657 -27.331 1.00 90.25 199 ASP A C 1
ATOM 1621 O O . ASP A 1 199 ? 11.852 -7.778 -26.972 1.00 90.25 199 ASP A O 1
ATOM 1625 N N . LYS A 1 200 ? 11.180 -5.697 -26.442 1.00 91.12 200 LYS A N 1
ATOM 1626 C CA . LYS A 1 200 ? 11.247 -5.857 -24.983 1.00 91.12 200 LYS A CA 1
ATOM 1627 C C . LYS A 1 200 ? 9.933 -5.463 -24.318 1.00 91.12 200 LYS A C 1
ATOM 1629 O O . LYS A 1 200 ? 9.332 -4.439 -24.637 1.00 91.12 200 LYS A O 1
ATOM 1634 N N . LEU A 1 201 ? 9.537 -6.267 -23.339 1.00 91.50 201 LEU A N 1
ATOM 1635 C CA . LEU A 1 201 ? 8.352 -6.060 -22.519 1.00 91.50 201 LEU A CA 1
ATOM 1636 C C . LEU A 1 201 ? 8.766 -5.948 -21.052 1.00 91.50 201 LEU A C 1
ATOM 1638 O O . LEU A 1 201 ? 9.424 -6.848 -20.528 1.00 91.50 201 LEU A O 1
ATOM 1642 N N . ILE A 1 202 ? 8.360 -4.864 -20.398 1.00 92.12 202 ILE A N 1
ATOM 1643 C CA . ILE A 1 202 ? 8.524 -4.650 -18.960 1.00 92.12 202 ILE A CA 1
ATOM 1644 C C . ILE A 1 202 ? 7.136 -4.660 -18.321 1.00 92.12 202 ILE A C 1
ATOM 1646 O O . ILE A 1 202 ? 6.274 -3.854 -18.666 1.00 92.12 202 ILE A O 1
ATOM 1650 N N . LEU A 1 203 ? 6.916 -5.575 -17.379 1.00 90.62 203 LEU A N 1
ATOM 1651 C CA . LEU A 1 203 ? 5.662 -5.680 -16.637 1.00 90.62 203 LEU A CA 1
ATOM 1652 C C . LEU A 1 203 ? 5.807 -4.979 -15.286 1.00 90.62 203 LEU A C 1
ATOM 1654 O O . LEU A 1 203 ? 6.487 -5.478 -14.394 1.00 90.62 203 LEU A O 1
ATOM 1658 N N . ALA A 1 204 ? 5.149 -3.834 -15.137 1.00 91.00 204 ALA A N 1
ATOM 1659 C CA . ALA A 1 204 ? 5.162 -2.995 -13.942 1.00 91.00 204 ALA A CA 1
ATOM 1660 C C . ALA A 1 204 ? 3.738 -2.775 -13.392 1.00 91.00 204 ALA A C 1
ATOM 1662 O O . ALA A 1 204 ? 3.399 -1.701 -12.900 1.00 91.00 204 ALA A O 1
ATOM 1663 N N . THR A 1 205 ? 2.898 -3.813 -13.441 1.00 85.12 205 THR A N 1
ATOM 1664 C CA . THR A 1 205 ? 1.467 -3.740 -13.091 1.00 85.12 205 THR A CA 1
ATOM 1665 C C . THR A 1 205 ? 1.171 -3.624 -11.596 1.00 85.12 205 THR A C 1
ATOM 1667 O O . THR A 1 205 ? 0.008 -3.506 -11.226 1.00 85.12 205 THR A O 1
ATOM 1670 N N . GLY A 1 206 ? 2.190 -3.691 -10.734 1.00 84.62 206 GLY A N 1
ATOM 1671 C CA . GLY A 1 206 ? 2.051 -3.634 -9.276 1.00 84.62 206 GLY A CA 1
ATOM 1672 C C . GLY A 1 206 ? 1.426 -4.886 -8.642 1.00 84.62 206 GLY A C 1
ATOM 1673 O O . GLY A 1 206 ? 0.863 -5.745 -9.318 1.00 84.62 206 GLY A O 1
ATOM 1674 N N . LEU A 1 207 ? 1.539 -4.983 -7.312 1.00 83.94 207 LEU A N 1
ATOM 1675 C CA . LEU A 1 207 ? 0.982 -6.082 -6.501 1.00 83.94 207 LEU A CA 1
ATOM 1676 C C . LEU A 1 207 ? -0.389 -5.747 -5.891 1.00 83.94 207 LEU A C 1
ATOM 1678 O O . LEU A 1 207 ? -1.070 -6.620 -5.366 1.00 83.94 207 LEU A O 1
ATOM 1682 N N . THR A 1 208 ? -0.804 -4.482 -5.958 1.00 86.00 208 THR A N 1
ATOM 1683 C CA . THR A 1 208 ? -2.018 -3.947 -5.320 1.00 86.00 208 THR A CA 1
ATOM 1684 C C . THR A 1 208 ? -3.116 -3.638 -6.339 1.00 86.00 208 THR A C 1
ATOM 1686 O O . THR A 1 208 ? -3.883 -2.685 -6.179 1.00 86.00 208 THR A O 1
ATOM 1689 N N . SER A 1 209 ? -3.177 -4.405 -7.426 1.00 82.06 209 SER A N 1
ATOM 1690 C CA . SER A 1 209 ? -4.046 -4.095 -8.570 1.00 82.06 209 SER A CA 1
ATOM 1691 C C . SER A 1 209 ? -5.378 -4.830 -8.508 1.00 82.06 209 SER A C 1
ATOM 1693 O O . SER A 1 209 ? -6.419 -4.223 -8.769 1.00 82.06 209 SER A O 1
ATOM 1695 N N . ILE A 1 210 ? -5.366 -6.100 -8.091 1.00 86.94 210 ILE A N 1
ATOM 1696 C CA . ILE A 1 210 ? -6.565 -6.939 -8.006 1.00 86.94 210 ILE A CA 1
ATOM 1697 C C . ILE A 1 210 ? -6.928 -7.171 -6.539 1.00 86.94 210 ILE A C 1
ATOM 1699 O O . ILE A 1 210 ? -6.165 -7.833 -5.831 1.00 86.94 210 ILE A O 1
ATOM 1703 N N . PRO A 1 211 ? -8.078 -6.657 -6.076 1.00 91.38 211 PRO A N 1
ATOM 1704 C CA . PRO A 1 211 ? -8.604 -6.943 -4.747 1.00 91.38 211 PRO A CA 1
ATOM 1705 C C . PRO A 1 211 ? -8.699 -8.441 -4.441 1.00 91.38 211 PRO A C 1
ATOM 1707 O O . PRO A 1 211 ? -9.114 -9.243 -5.283 1.00 91.38 211 PRO A O 1
ATOM 1710 N N . SER A 1 212 ? -8.351 -8.820 -3.215 1.00 91.12 212 SER A N 1
ATOM 1711 C CA . SER A 1 212 ? -8.609 -10.160 -2.697 1.00 91.12 212 SER A CA 1
ATOM 1712 C C . SER A 1 212 ? -9.932 -10.156 -1.946 1.00 91.12 212 SER A C 1
ATOM 1714 O O . SER A 1 212 ? -9.978 -9.801 -0.773 1.00 91.12 212 SER A O 1
ATOM 1716 N N . LEU A 1 213 ? -11.017 -10.522 -2.625 1.00 89.94 213 LEU A N 1
ATOM 1717 C CA . LEU A 1 213 ? -12.337 -10.595 -2.003 1.00 89.94 213 LEU A CA 1
ATOM 1718 C C . LEU A 1 213 ? -12.487 -11.912 -1.216 1.00 89.94 213 LEU A C 1
ATOM 1720 O O . LEU A 1 213 ? -12.126 -12.966 -1.748 1.00 89.94 213 LEU A O 1
ATOM 1724 N N . PRO A 1 214 ? -12.977 -11.866 0.036 1.00 87.62 214 PRO A N 1
ATOM 1725 C CA . PRO A 1 214 ? -13.281 -13.061 0.815 1.00 87.62 214 PRO A CA 1
ATOM 1726 C C . PRO A 1 214 ? -14.492 -13.799 0.228 1.00 87.62 214 PRO A C 1
ATOM 1728 O O . PRO A 1 214 ? -15.320 -13.200 -0.455 1.00 87.62 214 PRO A O 1
ATOM 1731 N N . ASN A 1 215 ? -14.608 -15.097 0.517 1.00 84.81 215 ASN A N 1
ATOM 1732 C CA . ASN A 1 215 ? -15.788 -15.878 0.153 1.00 84.81 215 ASN A CA 1
ATOM 1733 C C . ASN A 1 215 ? -16.929 -15.558 1.130 1.00 84.81 215 ASN A C 1
ATOM 1735 O O . ASN A 1 215 ? -17.036 -16.189 2.177 1.00 84.81 215 ASN A O 1
ATOM 1739 N N . VAL A 1 216 ? -17.701 -14.519 0.820 1.00 84.12 216 VAL A N 1
ATOM 1740 C CA . VAL A 1 216 ? -18.852 -14.066 1.608 1.00 84.12 216 VAL A CA 1
ATOM 1741 C C . VAL A 1 216 ? -20.090 -14.182 0.736 1.00 84.12 216 VAL A C 1
ATOM 1743 O O . VAL A 1 216 ? -20.091 -13.697 -0.400 1.00 84.12 216 VAL A O 1
ATOM 1746 N N . ASP A 1 217 ? -21.141 -14.804 1.264 1.00 83.25 217 ASP A N 1
ATOM 1747 C CA . ASP A 1 217 ? -22.413 -14.870 0.557 1.00 83.25 217 ASP A CA 1
ATOM 1748 C C . ASP A 1 217 ? -23.057 -13.479 0.535 1.00 83.25 217 ASP A C 1
ATOM 1750 O O . ASP A 1 217 ? -23.365 -12.899 1.575 1.00 83.25 217 ASP A O 1
ATOM 1754 N N . THR A 1 218 ? -23.212 -12.936 -0.670 1.00 82.31 218 THR A N 1
ATOM 1755 C CA . THR A 1 218 ? -23.832 -11.631 -0.952 1.00 82.31 218 THR A CA 1
ATOM 1756 C C . THR A 1 218 ? -25.065 -11.781 -1.845 1.00 82.31 218 THR A C 1
ATOM 1758 O O . THR A 1 218 ? -25.567 -10.798 -2.388 1.00 82.31 218 THR A O 1
ATOM 1761 N N . SER A 1 219 ? -25.569 -13.009 -2.020 1.00 76.69 219 SER A N 1
ATOM 1762 C CA . SER A 1 219 ? -26.704 -13.318 -2.901 1.00 76.69 219 SER A CA 1
ATOM 1763 C C . SER A 1 219 ? -27.997 -12.598 -2.509 1.00 76.69 219 SER A C 1
ATOM 1765 O O . SER A 1 219 ? -28.833 -12.326 -3.367 1.00 76.69 219 SER A O 1
ATOM 1767 N N . GLN A 1 220 ? -28.137 -12.255 -1.229 1.00 74.50 220 GLN A N 1
ATOM 1768 C CA . GLN A 1 220 ? -29.300 -11.573 -0.659 1.00 74.50 220 GLN A CA 1
ATOM 1769 C C . GLN A 1 220 ? -29.159 -10.041 -0.630 1.00 74.50 220 GLN A C 1
ATOM 1771 O O . GLN A 1 220 ? -30.005 -9.363 -0.048 1.00 74.50 220 GLN A O 1
ATOM 1776 N N . VAL A 1 221 ? -28.101 -9.488 -1.234 1.00 78.38 221 VAL A N 1
ATOM 1777 C CA . VAL A 1 221 ? -27.891 -8.039 -1.347 1.00 78.38 221 VAL A CA 1
ATOM 1778 C C . VAL A 1 221 ? -28.485 -7.541 -2.661 1.00 78.38 221 VAL A C 1
ATOM 1780 O O . VAL A 1 221 ? -28.076 -7.976 -3.743 1.00 78.38 221 VAL A O 1
ATOM 1783 N N . SER A 1 222 ? -29.430 -6.604 -2.589 1.00 73.94 222 SER A N 1
ATOM 1784 C CA . SER A 1 222 ? -29.988 -5.960 -3.783 1.00 73.94 222 SER A CA 1
ATOM 1785 C C . SER A 1 222 ? -28.921 -5.195 -4.577 1.00 73.94 222 SER A C 1
ATOM 1787 O O . SER A 1 222 ? -27.972 -4.646 -4.018 1.00 73.94 222 SER A O 1
ATOM 1789 N N . GLU A 1 223 ? -29.083 -5.109 -5.903 1.00 72.19 223 GLU A N 1
ATOM 1790 C CA . GLU A 1 223 ? -28.151 -4.389 -6.795 1.00 72.19 223 GLU A CA 1
ATOM 1791 C C . GLU A 1 223 ? -27.891 -2.940 -6.351 1.00 72.19 223 GLU A C 1
ATOM 1793 O O . GLU A 1 223 ? -26.760 -2.464 -6.406 1.00 72.19 223 GLU A O 1
ATOM 1798 N N . SER A 1 224 ? -28.910 -2.250 -5.830 1.00 66.38 224 SER A N 1
ATOM 1799 C CA . SER A 1 224 ? -28.775 -0.880 -5.320 1.00 66.38 224 SER A CA 1
ATOM 1800 C C . SER A 1 224 ? -27.889 -0.779 -4.072 1.00 66.38 224 SER A C 1
ATOM 1802 O O . SER A 1 224 ? -27.260 0.257 -3.861 1.00 66.38 224 SER A O 1
ATOM 1804 N N . LYS A 1 225 ? -27.803 -1.842 -3.262 1.00 73.00 225 LYS A N 1
ATOM 1805 C CA . LYS A 1 225 ? -27.003 -1.906 -2.028 1.00 73.00 225 LYS A CA 1
ATOM 1806 C C . LYS A 1 225 ? -25.642 -2.569 -2.207 1.00 73.00 225 LYS A C 1
ATOM 1808 O O . LYS A 1 225 ? -24.781 -2.416 -1.342 1.00 73.00 225 LYS A O 1
ATOM 1813 N N . LYS A 1 226 ? -25.370 -3.212 -3.347 1.00 71.38 226 LYS A N 1
ATOM 1814 C CA . LYS A 1 226 ? -24.010 -3.681 -3.677 1.00 71.38 226 LYS A CA 1
ATOM 1815 C C . LYS A 1 226 ? -22.984 -2.544 -3.658 1.00 71.38 226 LYS A C 1
ATOM 1817 O O . LYS A 1 226 ? -21.839 -2.772 -3.286 1.00 71.38 226 LYS A O 1
ATOM 1822 N N . ALA A 1 227 ? -23.407 -1.314 -3.958 1.00 70.94 227 ALA A N 1
ATOM 1823 C CA . ALA A 1 227 ? -22.573 -0.114 -3.850 1.00 70.94 227 ALA A CA 1
ATOM 1824 C C . ALA A 1 227 ? -22.092 0.195 -2.413 1.00 70.94 227 ALA A C 1
ATOM 1826 O O . ALA A 1 227 ? -21.115 0.925 -2.243 1.00 70.94 227 ALA A O 1
ATOM 1827 N N . SER A 1 228 ? -22.735 -0.371 -1.385 1.00 83.31 228 SER A N 1
ATOM 1828 C CA . SER A 1 228 ? -22.330 -0.254 0.023 1.00 83.31 228 SER A CA 1
ATOM 1829 C C . SER A 1 228 ? -21.292 -1.295 0.451 1.00 83.31 228 SER A C 1
ATOM 1831 O O . SER A 1 228 ? -20.769 -1.195 1.560 1.00 83.31 228 SER A O 1
ATOM 1833 N N . VAL A 1 229 ? -20.965 -2.284 -0.387 1.00 90.38 229 VAL A N 1
ATOM 1834 C CA . VAL A 1 229 ? -19.901 -3.262 -0.113 1.00 90.38 229 VAL A CA 1
ATOM 1835 C C . VAL A 1 229 ? -18.722 -2.966 -1.027 1.00 90.38 229 VAL A C 1
ATOM 1837 O O . VAL A 1 229 ? -18.724 -3.310 -2.207 1.00 90.38 229 VAL A O 1
ATOM 1840 N N . ILE A 1 230 ? -17.691 -2.328 -0.480 1.00 93.12 230 ILE A N 1
ATOM 1841 C CA . ILE A 1 230 ? -16.537 -1.872 -1.259 1.00 93.12 230 ILE A CA 1
ATOM 1842 C C . ILE A 1 230 ? -15.243 -2.490 -0.750 1.00 93.12 230 ILE A C 1
ATOM 1844 O O . ILE A 1 230 ? -15.070 -2.763 0.434 1.00 93.12 230 ILE A O 1
ATOM 1848 N N . HIS A 1 231 ? -14.276 -2.676 -1.642 1.00 95.56 231 HIS A N 1
ATOM 1849 C CA . HIS A 1 231 ? -12.910 -2.986 -1.230 1.00 95.56 231 HIS A CA 1
ATOM 1850 C C . HIS A 1 231 ? -12.166 -1.706 -0.838 1.00 95.56 231 HIS A C 1
ATOM 1852 O O . HIS A 1 231 ? -12.395 -0.651 -1.429 1.00 95.56 231 HIS A O 1
ATOM 1858 N N . ALA A 1 232 ? -11.155 -1.815 0.027 1.00 95.56 232 ALA A N 1
ATOM 1859 C CA . ALA A 1 232 ? -10.242 -0.720 0.379 1.00 95.56 232 ALA A CA 1
ATOM 1860 C C . ALA A 1 232 ? -9.515 -0.074 -0.825 1.00 95.56 232 ALA A C 1
ATOM 1862 O O . ALA A 1 232 ? -8.838 0.931 -0.671 1.00 95.56 232 ALA A O 1
ATOM 1863 N N . LYS A 1 233 ? -9.639 -0.631 -2.039 1.00 93.94 233 LYS A N 1
ATOM 1864 C CA . LYS A 1 233 ? -9.144 -0.020 -3.285 1.00 93.94 233 LYS A CA 1
ATOM 1865 C C . LYS A 1 233 ? -10.029 1.153 -3.737 1.00 93.94 233 LYS A C 1
ATOM 1867 O O . LYS A 1 233 ? -9.505 2.085 -4.329 1.00 93.94 233 LYS A O 1
ATOM 1872 N N . ALA A 1 234 ? -11.335 1.081 -3.473 1.00 92.56 234 ALA A N 1
ATOM 1873 C CA . ALA A 1 234 ? -12.353 2.013 -3.964 1.00 92.56 234 ALA A CA 1
ATOM 1874 C C . ALA A 1 234 ? -12.728 3.099 -2.941 1.00 92.56 234 ALA A C 1
ATOM 1876 O O . ALA A 1 234 ? -13.607 3.916 -3.193 1.00 92.56 234 ALA A O 1
ATOM 1877 N N . ILE A 1 235 ? -12.081 3.119 -1.772 1.00 93.81 235 ILE A N 1
ATOM 1878 C CA . ILE A 1 235 ? -12.419 4.067 -0.706 1.00 93.81 235 ILE A CA 1
ATOM 1879 C C . ILE A 1 235 ? -12.145 5.526 -1.099 1.00 93.81 235 ILE A C 1
ATOM 1881 O O . ILE A 1 235 ? -12.849 6.413 -0.629 1.00 93.81 235 ILE A O 1
ATOM 1885 N N . GLY A 1 236 ? -11.157 5.783 -1.962 1.00 91.94 236 GLY A N 1
ATOM 1886 C CA . GLY A 1 236 ? -10.851 7.130 -2.442 1.00 91.94 236 GLY A CA 1
ATOM 1887 C C . GLY A 1 236 ? -11.992 7.715 -3.264 1.00 91.94 236 GLY A C 1
ATOM 1888 O O . GLY A 1 236 ? -12.586 8.722 -2.882 1.00 91.94 236 GLY A O 1
ATOM 1889 N N . GLU A 1 237 ? -12.376 7.006 -4.323 1.00 88.69 237 GLU A N 1
ATOM 1890 C CA . GLU A 1 237 ? -13.563 7.296 -5.131 1.00 88.69 237 GLU A CA 1
ATOM 1891 C C . GLU A 1 237 ? -14.848 7.362 -4.289 1.00 88.69 237 GLU A C 1
ATOM 1893 O O . GLU A 1 237 ? -15.640 8.297 -4.422 1.00 88.69 237 GLU A O 1
ATOM 1898 N N . TRP A 1 238 ? -15.045 6.422 -3.360 1.00 90.69 238 TRP A N 1
ATOM 1899 C CA . TRP A 1 238 ? -16.194 6.459 -2.459 1.00 90.69 238 TRP A CA 1
ATOM 1900 C C . TRP A 1 238 ? -16.188 7.724 -1.588 1.00 90.69 238 TRP A C 1
ATOM 1902 O O . TRP A 1 238 ? -17.220 8.378 -1.459 1.00 90.69 238 TRP A O 1
ATOM 1912 N N . SER A 1 239 ? -15.039 8.123 -1.039 1.00 90.81 239 SER A N 1
ATOM 1913 C CA . SER A 1 239 ? -14.912 9.337 -0.222 1.00 90.81 239 SER A CA 1
ATOM 1914 C C . SER A 1 239 ? -15.154 10.597 -1.050 1.00 90.81 239 SER A C 1
ATOM 1916 O O . SER A 1 239 ? -15.791 11.530 -0.565 1.00 90.81 239 SER A O 1
ATOM 1918 N N . TYR A 1 240 ? -14.707 10.625 -2.306 1.00 87.31 240 TYR A N 1
ATOM 1919 C CA . TYR A 1 240 ? -15.002 11.717 -3.236 1.00 87.31 240 TYR A CA 1
ATOM 1920 C C . TYR A 1 240 ? -16.518 11.858 -3.441 1.00 87.31 240 TYR A C 1
ATOM 1922 O O . TYR A 1 240 ? -17.084 12.922 -3.194 1.00 87.31 240 TYR A O 1
ATOM 1930 N N . ASN A 1 241 ? -17.195 10.759 -3.781 1.00 85.31 241 ASN A N 1
ATOM 1931 C CA . ASN A 1 241 ? -18.627 10.758 -4.095 1.00 85.31 241 ASN A CA 1
ATOM 1932 C C . ASN A 1 241 ? -19.534 10.992 -2.870 1.00 85.31 241 ASN A C 1
ATOM 1934 O O . ASN A 1 241 ? -20.587 11.618 -2.986 1.00 85.31 241 ASN A O 1
ATOM 1938 N N . ASN A 1 242 ? -19.148 10.487 -1.693 1.00 85.94 242 ASN A N 1
ATOM 1939 C CA . ASN A 1 242 ? -20.016 10.437 -0.508 1.00 85.94 242 ASN A CA 1
ATOM 1940 C C . ASN A 1 242 ? -19.634 11.452 0.579 1.00 85.94 242 ASN A C 1
ATOM 1942 O O . ASN A 1 242 ? -20.501 11.916 1.319 1.00 85.94 242 ASN A O 1
ATOM 1946 N N . LEU A 1 243 ? -18.349 11.802 0.690 1.00 87.31 243 LEU A N 1
ATOM 1947 C CA . LEU A 1 243 ? -17.829 12.734 1.699 1.00 87.31 243 LEU A CA 1
ATOM 1948 C C . LEU A 1 243 ? -17.369 14.069 1.092 1.00 87.31 243 LEU A C 1
ATOM 1950 O O . LEU A 1 243 ? -16.878 14.928 1.820 1.00 87.31 243 LEU A O 1
ATOM 1954 N N . GLY A 1 244 ? -17.486 14.253 -0.228 1.00 85.62 244 GLY A N 1
ATOM 1955 C CA . GLY A 1 244 ? -16.951 15.437 -0.904 1.00 85.62 244 GLY A CA 1
ATOM 1956 C C . GLY A 1 244 ? -15.445 15.594 -0.677 1.00 85.62 244 GLY A C 1
ATOM 1957 O O . GLY A 1 244 ? -14.967 16.711 -0.485 1.00 85.62 244 GLY A O 1
ATOM 1958 N N . TYR A 1 245 ? -14.723 14.473 -0.584 1.00 88.25 245 TYR A N 1
ATOM 1959 C CA . TYR A 1 245 ? -13.277 14.468 -0.398 1.00 88.25 245 TYR A CA 1
ATOM 1960 C C . TYR A 1 245 ? -12.577 14.945 -1.665 1.00 88.25 245 TYR A C 1
ATOM 1962 O O . TYR A 1 245 ? -12.783 14.379 -2.738 1.00 88.25 245 TYR A O 1
ATOM 1970 N N . HIS A 1 246 ? -11.682 15.919 -1.526 1.00 84.56 246 HIS A N 1
ATOM 1971 C CA . HIS A 1 246 ? -10.805 16.340 -2.607 1.00 84.56 246 HIS A CA 1
ATOM 1972 C C . HIS A 1 246 ? -9.343 16.161 -2.185 1.00 84.56 246 HIS A C 1
ATOM 1974 O O . HIS A 1 246 ? -8.872 16.884 -1.309 1.00 84.56 246 HIS A O 1
ATOM 1980 N N . PRO A 1 247 ? -8.578 15.250 -2.819 1.00 80.31 247 PRO A N 1
ATOM 1981 C CA . PRO A 1 247 ? -7.195 14.996 -2.417 1.00 80.31 247 PRO A CA 1
ATOM 1982 C C . PRO A 1 247 ? -6.275 16.213 -2.588 1.00 80.31 247 PRO A C 1
ATOM 1984 O O . PRO A 1 247 ? -5.201 16.246 -2.003 1.00 80.31 247 PRO A O 1
ATOM 1987 N N . PHE A 1 248 ? -6.675 17.224 -3.366 1.00 82.44 248 PHE A N 1
ATOM 1988 C CA . PHE A 1 248 ? -5.824 18.349 -3.737 1.00 82.44 248 PHE A CA 1
ATOM 1989 C C . PHE A 1 248 ? -6.400 19.697 -3.264 1.00 82.44 248 PHE A C 1
ATOM 1991 O O . PHE A 1 248 ? -7.282 20.231 -3.939 1.00 82.44 248 PHE A O 1
ATOM 1998 N N . PRO A 1 249 ? -5.881 20.282 -2.168 1.00 63.09 249 PRO A N 1
ATOM 1999 C CA . PRO A 1 249 ? -6.481 21.452 -1.510 1.00 63.09 249 PRO A CA 1
ATOM 2000 C C . PRO A 1 249 ? -6.394 22.749 -2.335 1.00 63.09 249 PRO A C 1
ATOM 2002 O O . PRO A 1 249 ? -7.329 23.542 -2.353 1.00 63.09 249 PRO A O 1
ATOM 2005 N N . ASN A 1 250 ? -5.304 22.943 -3.088 1.00 60.44 250 ASN A N 1
ATOM 2006 C CA . ASN A 1 250 ? -4.985 24.221 -3.747 1.00 60.44 250 ASN A CA 1
ATOM 2007 C C . ASN A 1 250 ? -5.494 24.360 -5.193 1.00 60.44 250 ASN A C 1
ATOM 2009 O O . ASN A 1 250 ? -5.162 25.333 -5.874 1.00 60.44 250 ASN A O 1
ATOM 2013 N N . ARG A 1 251 ? -6.274 23.403 -5.718 1.00 57.16 251 ARG A N 1
ATOM 2014 C CA . ARG A 1 251 ? -6.794 23.483 -7.095 1.00 57.16 251 ARG A CA 1
ATOM 2015 C C . ARG A 1 251 ? -8.307 23.643 -7.079 1.00 57.16 251 ARG A C 1
ATOM 2017 O O . ARG A 1 251 ? -9.030 22.736 -6.692 1.00 57.16 251 ARG A O 1
ATOM 2024 N N . LEU A 1 252 ? -8.750 24.815 -7.537 1.00 44.94 252 LEU A N 1
ATOM 2025 C CA . LEU A 1 252 ? -10.141 25.225 -7.732 1.00 44.94 252 LEU A CA 1
ATOM 2026 C C . LEU A 1 252 ? -10.919 24.201 -8.580 1.00 44.94 252 LEU A C 1
ATOM 2028 O O . LEU A 1 252 ? -11.071 24.365 -9.787 1.00 44.94 252 LEU A O 1
ATOM 2032 N N . GLN A 1 253 ? -11.461 23.163 -7.954 1.00 50.25 253 GLN A N 1
ATOM 2033 C CA . GLN A 1 253 ? -12.640 22.470 -8.457 1.00 50.25 253 GLN A CA 1
ATOM 2034 C C . GLN A 1 253 ? -13.779 22.754 -7.496 1.00 50.25 253 GLN A C 1
ATOM 2036 O O . GLN A 1 253 ? -14.106 21.988 -6.598 1.00 50.25 253 GLN A O 1
ATOM 2041 N N . ARG A 1 254 ? -14.391 23.915 -7.719 1.00 42.47 254 ARG A N 1
ATOM 2042 C CA . ARG A 1 254 ? -15.676 24.308 -7.155 1.00 42.47 254 ARG A CA 1
ATOM 2043 C C . ARG A 1 254 ? -16.785 23.522 -7.866 1.00 42.47 254 ARG A C 1
ATOM 2045 O O . ARG A 1 254 ? -17.638 24.113 -8.514 1.00 42.47 254 ARG A O 1
ATOM 2052 N N . ASN A 1 255 ? -16.746 22.192 -7.803 1.00 45.59 255 ASN A N 1
ATOM 2053 C CA . ASN A 1 255 ? -17.942 21.407 -8.069 1.00 45.59 255 ASN A CA 1
ATOM 2054 C C . ASN A 1 255 ? -18.729 21.390 -6.764 1.00 45.59 255 ASN A C 1
ATOM 2056 O O . ASN A 1 255 ? -18.451 20.615 -5.857 1.00 45.59 255 ASN A O 1
ATOM 2060 N N . GLU A 1 256 ? -19.723 22.273 -6.680 1.00 47.38 256 GLU A N 1
ATOM 2061 C CA . GLU A 1 256 ? -20.766 22.291 -5.649 1.00 47.38 256 GLU A CA 1
ATOM 2062 C C . GLU A 1 256 ? -21.700 21.069 -5.763 1.00 47.38 256 GLU A C 1
ATOM 2064 O O . GLU A 1 256 ? -22.903 21.161 -5.511 1.00 47.38 256 GLU A O 1
ATOM 2069 N N . ASN A 1 257 ? -21.177 19.905 -6.157 1.00 47.28 257 ASN A N 1
ATOM 2070 C CA . ASN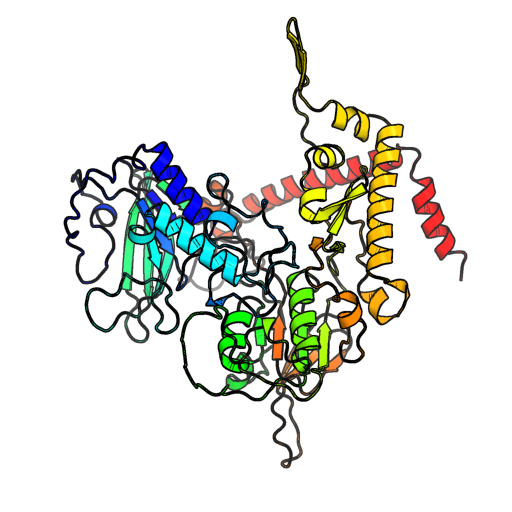 A 1 257 ? -21.932 18.671 -6.081 1.00 47.28 257 ASN A CA 1
ATOM 2071 C C . ASN A 1 257 ? -22.061 18.346 -4.597 1.00 47.28 257 ASN A C 1
ATOM 2073 O O . ASN A 1 257 ? -21.142 17.828 -3.966 1.00 47.28 257 ASN A O 1
ATOM 2077 N N . LYS A 1 258 ? -23.207 18.729 -4.023 1.00 49.84 258 LYS A N 1
ATOM 2078 C CA . LYS A 1 258 ? -23.601 18.299 -2.684 1.00 49.84 258 LYS A CA 1
ATOM 2079 C C . LYS A 1 258 ? -23.430 16.779 -2.623 1.00 49.84 258 LYS A C 1
ATOM 2081 O O . LYS A 1 258 ? -23.920 16.119 -3.542 1.00 49.84 258 LYS A O 1
ATOM 2086 N N . PRO A 1 259 ? -22.778 16.234 -1.579 1.00 57.78 259 PRO A N 1
ATOM 2087 C CA . PRO A 1 259 ? -22.665 14.791 -1.413 1.00 57.78 259 PRO A CA 1
ATOM 2088 C C . PRO A 1 259 ? -24.057 14.179 -1.572 1.00 57.78 259 PRO A C 1
ATOM 2090 O O . PRO A 1 259 ? -25.009 14.587 -0.901 1.00 57.78 259 PRO A O 1
ATOM 2093 N N . THR A 1 260 ? -24.188 13.283 -2.547 1.00 52.25 260 THR A N 1
ATOM 2094 C CA . THR A 1 260 ? -25.481 12.755 -3.004 1.00 52.25 260 THR A CA 1
ATOM 2095 C C . THR A 1 260 ? -26.051 11.716 -2.044 1.00 52.25 260 THR A C 1
ATOM 2097 O O . THR A 1 260 ? -27.222 11.357 -2.155 1.00 52.25 260 THR A O 1
ATOM 2100 N N . SER A 1 261 ? -25.249 11.242 -1.088 1.00 57.75 261 SER A N 1
ATOM 2101 C CA . SER A 1 261 ? -25.574 10.101 -0.245 1.00 57.75 261 SER A CA 1
ATOM 2102 C C . SER A 1 261 ? -25.836 10.444 1.221 1.00 57.75 261 SER A C 1
ATOM 2104 O O . SER A 1 261 ? -25.468 11.487 1.772 1.00 57.75 261 SER A O 1
ATOM 2106 N N . ARG A 1 262 ? -26.538 9.509 1.865 1.00 66.88 262 ARG A N 1
ATOM 2107 C CA . ARG A 1 262 ? -26.826 9.503 3.296 1.00 66.88 262 ARG A CA 1
ATOM 2108 C C . ARG A 1 262 ? -25.513 9.333 4.067 1.00 66.88 262 ARG A C 1
ATOM 2110 O O . ARG A 1 262 ? -24.682 8.499 3.732 1.00 66.88 262 ARG A O 1
ATOM 2117 N N . ARG A 1 263 ? -25.341 10.130 5.121 1.00 79.06 263 ARG A N 1
ATOM 2118 C CA . ARG A 1 263 ? -24.128 10.128 5.953 1.00 79.06 263 ARG A CA 1
ATOM 2119 C C . ARG A 1 263 ? -23.992 8.787 6.689 1.00 79.06 263 ARG A C 1
ATOM 2121 O O . ARG A 1 263 ? -24.984 8.395 7.313 1.00 79.06 263 ARG A O 1
ATOM 2128 N N . PRO A 1 264 ? -22.813 8.137 6.680 1.00 86.44 264 PRO A N 1
ATOM 2129 C CA . PRO A 1 264 ? -22.635 6.859 7.359 1.00 86.44 264 PRO A CA 1
ATOM 2130 C C . PRO A 1 264 ? -22.759 7.045 8.874 1.00 86.44 264 PRO A C 1
ATOM 2132 O O . PRO A 1 264 ? -22.152 7.948 9.454 1.00 86.44 264 PRO A O 1
ATOM 2135 N N . ARG A 1 265 ? -23.561 6.196 9.511 1.00 90.25 265 ARG A N 1
ATOM 2136 C CA . ARG A 1 265 ? -23.702 6.081 10.968 1.00 90.25 265 ARG A CA 1
ATOM 2137 C C . ARG A 1 265 ? -23.080 4.791 11.480 1.00 90.25 265 ARG A C 1
ATOM 2139 O O . ARG A 1 265 ? -22.549 4.797 12.587 1.00 90.25 265 ARG A O 1
ATOM 2146 N N . SER A 1 266 ? -23.135 3.724 10.686 1.00 93.75 266 SER A N 1
ATOM 2147 C CA . SER A 1 266 ? -22.549 2.421 11.001 1.00 93.75 266 SER A CA 1
ATOM 2148 C C . SER A 1 266 ? -21.676 1.923 9.851 1.00 93.75 266 SER A C 1
ATOM 2150 O O . SER A 1 266 ? -22.131 1.846 8.708 1.00 93.75 266 SER A O 1
ATOM 2152 N N . VAL A 1 267 ? -20.416 1.600 10.145 1.00 96.25 267 VAL A N 1
ATOM 2153 C CA . VAL A 1 267 ? -19.431 1.138 9.159 1.00 96.25 267 VAL A CA 1
ATOM 2154 C C . VAL A 1 267 ? -18.759 -0.135 9.653 1.00 96.25 267 VAL A C 1
ATOM 2156 O O . VAL A 1 267 ? -18.204 -0.169 10.749 1.00 96.25 267 VAL A O 1
ATOM 2159 N N . VAL A 1 268 ? -18.744 -1.167 8.816 1.00 97.50 268 VAL A N 1
ATOM 2160 C CA . VAL A 1 268 ? -17.968 -2.388 9.044 1.00 97.50 268 VAL A CA 1
ATOM 2161 C C . VAL A 1 268 ? -16.645 -2.286 8.294 1.00 97.50 268 VAL A C 1
ATOM 2163 O O . VAL A 1 268 ? -16.625 -2.023 7.094 1.00 97.50 268 VAL A O 1
ATOM 2166 N N . VAL A 1 269 ? -15.533 -2.544 8.979 1.00 97.81 269 VAL A N 1
ATOM 2167 C CA . VAL A 1 269 ? -14.209 -2.698 8.360 1.00 97.81 269 VAL A CA 1
ATOM 2168 C C . VAL A 1 269 ? -13.764 -4.140 8.556 1.00 97.81 269 VAL A C 1
ATOM 2170 O O . VAL A 1 269 ? -13.608 -4.582 9.692 1.00 97.81 269 VAL A O 1
ATOM 2173 N N . TYR A 1 270 ? -13.555 -4.877 7.464 1.00 96.75 270 TYR A N 1
ATOM 2174 C CA . TYR A 1 270 ? -13.160 -6.284 7.512 1.00 96.75 270 TYR A CA 1
ATOM 2175 C C . TYR A 1 270 ? -11.697 -6.482 7.113 1.00 96.75 270 TYR A C 1
ATOM 2177 O O . TYR A 1 270 ? -11.327 -6.266 5.959 1.00 96.75 270 TYR A O 1
ATOM 2185 N N . GLY A 1 271 ? -10.865 -6.924 8.057 1.00 95.38 271 GLY A N 1
ATOM 2186 C CA . GLY A 1 271 ? -9.431 -7.160 7.852 1.00 95.38 271 GLY A CA 1
ATOM 2187 C C . GLY A 1 271 ? -8.587 -6.675 9.029 1.00 95.38 271 GLY A C 1
ATOM 2188 O O . GLY A 1 271 ? -9.022 -5.829 9.793 1.00 95.38 271 GLY A O 1
ATOM 2189 N N . GLY A 1 272 ? -7.376 -7.212 9.195 1.00 94.31 272 GLY A N 1
ATOM 2190 C CA . GLY A 1 272 ? -6.501 -6.904 10.342 1.00 94.31 272 GLY A CA 1
ATOM 2191 C C . GLY A 1 272 ? -5.172 -6.235 9.985 1.00 94.31 272 GLY A C 1
ATOM 2192 O O . GLY A 1 272 ? -4.326 -6.077 10.856 1.00 94.31 272 GLY A O 1
ATOM 2193 N N . ALA A 1 273 ? -4.952 -5.895 8.713 1.00 93.19 273 ALA A N 1
ATOM 2194 C CA . ALA A 1 273 ? -3.694 -5.325 8.230 1.00 93.19 273 ALA A CA 1
ATOM 2195 C C . ALA A 1 273 ? -3.701 -3.784 8.263 1.00 93.19 273 ALA A C 1
ATOM 2197 O O . ALA A 1 273 ? -4.728 -3.172 8.544 1.00 93.19 273 ALA A O 1
ATOM 2198 N N . LYS A 1 274 ? -2.577 -3.152 7.899 1.00 93.56 274 LYS A N 1
ATOM 2199 C CA . LYS A 1 274 ? -2.379 -1.688 7.900 1.00 93.56 274 LYS A CA 1
ATOM 2200 C C . LYS A 1 274 ? -3.556 -0.872 7.344 1.00 93.56 274 LYS A C 1
ATOM 2202 O O . LYS A 1 274 ? -3.994 0.068 7.993 1.00 93.56 274 LYS A O 1
ATOM 2207 N N . SER A 1 275 ? -4.099 -1.238 6.178 1.00 95.00 275 SER A N 1
ATOM 2208 C CA . SER A 1 275 ? -5.233 -0.508 5.592 1.00 95.00 275 SER A CA 1
ATOM 2209 C C . SER A 1 275 ? -6.466 -0.508 6.499 1.00 95.00 275 SER A C 1
ATOM 2211 O O . SER A 1 275 ? -7.183 0.481 6.534 1.00 95.00 275 SER A O 1
ATOM 2213 N N . ALA A 1 276 ? -6.712 -1.583 7.254 1.00 96.69 276 ALA A N 1
ATOM 2214 C CA . ALA A 1 276 ? -7.829 -1.632 8.191 1.00 96.69 276 ALA A CA 1
ATOM 2215 C C . ALA A 1 276 ? -7.634 -0.646 9.353 1.00 96.69 276 ALA A C 1
ATOM 2217 O O . ALA A 1 276 ? -8.579 0.055 9.693 1.00 96.69 276 ALA A O 1
ATOM 2218 N N . PHE A 1 277 ? -6.417 -0.529 9.899 1.00 97.12 277 PHE A N 1
ATOM 2219 C CA . PHE A 1 277 ? -6.105 0.461 10.941 1.00 97.12 277 PHE A CA 1
ATOM 2220 C C . PHE A 1 277 ? -6.382 1.893 10.463 1.00 97.12 277 PHE A C 1
ATOM 2222 O O . PHE A 1 277 ? -7.030 2.659 11.176 1.00 97.12 277 PHE A O 1
ATOM 2229 N N . ASP A 1 278 ? -5.959 2.234 9.242 1.00 96.19 278 ASP A N 1
ATOM 2230 C CA . ASP A 1 278 ? -6.183 3.573 8.679 1.00 96.19 278 ASP A CA 1
ATOM 2231 C C . ASP A 1 278 ? -7.669 3.868 8.479 1.00 96.19 278 ASP A C 1
ATOM 2233 O O . ASP A 1 278 ? -8.136 4.958 8.799 1.00 96.19 278 ASP A O 1
ATOM 2237 N N . LEU A 1 279 ? -8.424 2.892 7.975 1.00 97.38 279 LEU A N 1
ATOM 2238 C CA . LEU A 1 279 ? -9.856 3.042 7.730 1.00 97.38 279 LEU A CA 1
ATOM 2239 C C . LEU A 1 279 ? -10.654 3.119 9.033 1.00 97.38 279 LEU A C 1
ATOM 2241 O O . LEU A 1 279 ? -11.573 3.927 9.136 1.00 97.38 279 LEU A O 1
ATOM 2245 N N . VAL A 1 280 ? -10.291 2.324 10.041 1.00 97.81 280 VAL A N 1
ATOM 2246 C CA . VAL A 1 280 ? -10.899 2.408 11.375 1.00 97.81 280 VAL A CA 1
ATOM 2247 C C . VAL A 1 280 ? -10.661 3.788 11.970 1.00 97.81 280 VAL A C 1
ATOM 2249 O O . VAL A 1 280 ? -11.615 4.406 12.438 1.00 97.81 280 VAL A O 1
ATOM 2252 N N . HIS A 1 281 ? -9.429 4.303 11.894 1.00 97.25 281 HIS A N 1
ATOM 2253 C CA . HIS A 1 281 ? -9.121 5.663 12.339 1.00 97.25 281 HIS A CA 1
ATOM 2254 C C . HIS A 1 281 ? -9.931 6.708 11.568 1.00 97.25 281 HIS A C 1
ATOM 2256 O O . HIS A 1 281 ? -10.583 7.541 12.198 1.00 97.25 281 HIS A O 1
ATOM 2262 N N . LEU A 1 282 ? -9.974 6.612 10.234 1.00 96.25 282 LEU A N 1
ATOM 2263 C CA . LEU A 1 282 ? -10.722 7.528 9.373 1.00 96.25 282 LEU A CA 1
ATOM 2264 C C . LEU A 1 282 ? -12.180 7.623 9.819 1.00 96.25 282 LEU A C 1
ATOM 2266 O O . LEU A 1 282 ? -12.646 8.694 10.195 1.00 96.25 282 LEU A O 1
ATOM 2270 N N . PHE A 1 283 ? -12.896 6.496 9.814 1.00 96.81 283 PHE A N 1
ATOM 2271 C CA . PHE A 1 283 ? -14.326 6.474 10.109 1.00 96.81 283 PHE A CA 1
ATOM 2272 C C . PHE A 1 283 ? -14.628 6.836 11.563 1.00 96.81 283 PHE A C 1
ATOM 2274 O O . PHE A 1 283 ? -15.573 7.586 11.816 1.00 96.81 283 PHE A O 1
ATOM 2281 N N . ALA A 1 284 ? -13.813 6.376 12.516 1.00 97.19 284 ALA A N 1
ATOM 2282 C CA . ALA A 1 284 ? -14.014 6.685 13.928 1.00 97.19 284 ALA A CA 1
ATOM 2283 C C . ALA A 1 284 ? -13.831 8.180 14.224 1.00 97.19 284 ALA A C 1
ATOM 2285 O O . ALA A 1 284 ? -14.497 8.706 15.117 1.00 97.19 284 ALA A O 1
ATOM 2286 N N . THR A 1 285 ? -12.982 8.878 13.462 1.00 95.81 285 THR A N 1
ATOM 2287 C CA . THR A 1 285 ? -12.668 10.301 13.659 1.00 95.81 285 THR A CA 1
ATOM 2288 C C . THR A 1 285 ? -13.431 11.255 12.742 1.00 95.81 285 THR A C 1
ATOM 2290 O O . THR A 1 285 ? -13.376 12.457 12.985 1.00 95.81 285 THR A O 1
ATOM 2293 N N . LEU A 1 286 ? -14.227 10.772 11.775 1.00 93.94 286 LEU A N 1
ATOM 2294 C CA . LEU A 1 286 ? -14.996 11.628 10.848 1.00 93.94 286 LEU A CA 1
ATOM 2295 C C . LEU A 1 286 ? -15.816 12.726 11.548 1.00 93.94 286 LEU A C 1
ATOM 2297 O O . LEU A 1 286 ? -15.952 13.831 11.033 1.00 93.94 286 LEU A O 1
ATOM 2301 N N . HIS A 1 287 ? -16.350 12.441 12.735 1.00 93.12 287 HIS A N 1
ATOM 2302 C CA . HIS A 1 287 ? -17.143 13.385 13.526 1.00 93.12 287 HIS A CA 1
ATOM 2303 C C . HIS A 1 287 ? -16.353 14.583 14.072 1.00 93.12 287 HIS A C 1
ATOM 2305 O O . HIS A 1 287 ? -16.961 15.574 14.477 1.00 93.12 287 HIS A O 1
ATOM 2311 N N . ARG A 1 288 ? -15.018 14.505 14.085 1.00 93.44 288 ARG A N 1
ATOM 2312 C CA . ARG A 1 288 ? -14.134 15.604 14.490 1.00 93.44 288 ARG A CA 1
ATOM 2313 C C . ARG A 1 288 ? -14.064 16.708 13.434 1.00 93.44 288 ARG A C 1
ATOM 2315 O O . ARG A 1 288 ? -13.720 17.829 13.784 1.00 93.44 288 ARG A O 1
ATOM 2322 N N . ASN A 1 289 ? -14.458 16.416 12.187 1.00 89.38 289 ASN A N 1
ATOM 2323 C CA . ASN A 1 289 ? -14.467 17.362 11.064 1.00 89.38 289 ASN A CA 1
ATOM 2324 C C . ASN A 1 289 ? -13.107 18.053 10.865 1.00 89.38 289 ASN A C 1
ATOM 2326 O O . ASN A 1 289 ? -13.039 19.272 10.719 1.00 89.38 289 ASN A O 1
ATOM 2330 N N . ASP A 1 290 ? -12.034 17.261 10.904 1.00 89.00 290 ASP A N 1
ATOM 2331 C CA . ASP A 1 290 ? -10.666 17.751 10.764 1.00 89.00 290 ASP A CA 1
ATOM 2332 C C . ASP A 1 290 ? -10.460 18.404 9.379 1.00 89.00 290 ASP A C 1
ATOM 2334 O O . ASP A 1 290 ? -10.650 17.729 8.356 1.00 89.00 290 ASP A O 1
ATOM 2338 N N . PRO A 1 291 ? -10.092 19.700 9.313 1.00 84.00 291 PRO A N 1
ATOM 2339 C CA . PRO A 1 291 ? -9.860 20.384 8.045 1.00 84.00 291 PRO A CA 1
ATOM 2340 C C . PRO A 1 291 ? -8.732 19.752 7.218 1.00 84.00 291 PRO A C 1
ATOM 2342 O O . PRO A 1 291 ? -8.813 19.798 5.989 1.00 84.00 291 PRO A O 1
ATOM 2345 N N . ALA A 1 292 ? -7.749 19.092 7.844 1.00 84.06 292 ALA A N 1
ATOM 2346 C CA . ALA A 1 292 ? -6.631 18.439 7.153 1.00 84.06 292 ALA A CA 1
ATOM 2347 C C . ALA A 1 292 ? -7.070 17.254 6.269 1.00 84.06 292 ALA A C 1
ATOM 2349 O O . ALA A 1 292 ? -6.335 16.818 5.384 1.00 84.06 292 ALA A O 1
ATOM 2350 N N . LEU A 1 293 ? -8.286 16.732 6.474 1.00 86.38 293 LEU A N 1
ATOM 2351 C CA . LEU A 1 293 ? -8.858 15.655 5.661 1.00 86.38 293 LEU A CA 1
ATOM 2352 C C . LEU A 1 293 ? -9.485 16.151 4.346 1.00 86.38 293 LEU A C 1
ATOM 2354 O O . LEU A 1 293 ? -9.906 15.325 3.536 1.00 86.38 293 LEU A O 1
ATOM 2358 N N . HIS A 1 294 ? -9.566 17.469 4.122 1.00 84.19 294 HIS A N 1
ATOM 2359 C CA . HIS A 1 294 ? -10.104 18.091 2.899 1.00 84.19 294 HIS A CA 1
ATOM 2360 C C . HIS A 1 294 ? -11.499 17.570 2.501 1.00 84.19 294 HIS A C 1
ATOM 2362 O O . HIS A 1 294 ? -11.768 17.248 1.338 1.00 84.19 294 HIS A O 1
ATOM 2368 N N . LEU A 1 295 ? -12.392 17.454 3.486 1.00 86.31 295 LEU A N 1
ATOM 2369 C CA . LEU A 1 295 ? -13.760 16.977 3.297 1.00 86.31 295 LEU A CA 1
ATOM 2370 C C . LEU A 1 295 ? -14.729 18.154 3.155 1.00 86.31 295 LEU A C 1
ATOM 2372 O O . LEU A 1 295 ? -14.817 18.998 4.045 1.00 86.31 295 LEU A O 1
ATOM 2376 N N . ASN A 1 296 ? -15.552 18.164 2.105 1.00 84.12 296 ASN A N 1
ATOM 2377 C CA . ASN A 1 296 ? -16.729 19.039 2.025 1.00 84.12 296 ASN A CA 1
ATOM 2378 C C . ASN A 1 296 ? -17.948 18.392 2.713 1.00 84.12 296 ASN A C 1
ATOM 2380 O O . ASN A 1 296 ? -19.060 18.321 2.182 1.00 84.12 296 ASN A O 1
ATOM 2384 N N . PHE A 1 297 ? -17.708 17.850 3.902 1.00 81.00 297 PHE A N 1
ATOM 2385 C CA . PHE A 1 297 ? -18.656 17.061 4.668 1.00 81.00 297 PHE A CA 1
ATOM 2386 C C . PHE A 1 297 ? -18.465 17.349 6.148 1.00 81.00 297 PHE A C 1
ATOM 2388 O O . PHE A 1 297 ? -17.349 17.367 6.654 1.00 81.00 297 PHE A O 1
ATOM 2395 N N . THR A 1 298 ? -19.580 17.553 6.847 1.00 84.00 298 THR A N 1
ATOM 2396 C CA . THR A 1 298 ? -19.587 17.713 8.300 1.00 84.00 298 THR A CA 1
ATOM 2397 C C . THR A 1 298 ? -20.523 16.704 8.935 1.00 84.00 298 THR A C 1
ATOM 2399 O O . THR A 1 298 ? -21.697 16.594 8.558 1.00 84.00 298 THR A O 1
ATOM 2402 N N . LEU A 1 299 ? -20.034 15.985 9.937 1.00 86.44 299 LEU A N 1
ATOM 2403 C CA . LEU A 1 299 ? -20.804 15.021 10.708 1.00 86.44 299 LEU A CA 1
ATOM 2404 C C . LEU A 1 299 ? -21.019 15.536 12.133 1.00 86.44 299 LEU A C 1
ATOM 2406 O O . LEU A 1 299 ? -20.117 16.085 12.757 1.00 86.44 299 LEU A O 1
ATOM 2410 N N . LYS A 1 300 ? -22.249 15.383 12.638 1.00 85.38 300 LYS A N 1
ATOM 2411 C CA . LYS A 1 300 ? -22.663 15.921 13.945 1.00 85.38 300 LYS A CA 1
ATOM 2412 C C . LYS A 1 300 ? -22.374 14.984 15.124 1.00 85.38 300 LYS A C 1
ATOM 2414 O O . LYS A 1 300 ? -22.471 15.423 16.261 1.00 85.38 300 LYS A O 1
ATOM 2419 N N . GLY A 1 301 ? -22.087 13.708 14.874 1.00 89.56 301 GLY A N 1
ATOM 2420 C CA . GLY A 1 301 ? -21.901 12.699 15.917 1.00 89.56 301 GLY A CA 1
ATOM 2421 C C . GLY A 1 301 ? -21.022 11.543 15.443 1.00 89.56 301 GLY A C 1
ATOM 2422 O O . GLY A 1 301 ? -20.765 11.451 14.242 1.00 89.56 301 GLY A O 1
ATOM 2423 N N . PRO A 1 302 ? -20.540 10.694 16.366 1.00 94.19 302 PRO A N 1
ATOM 2424 C CA . PRO A 1 302 ? -19.613 9.614 16.051 1.00 94.19 302 PRO A CA 1
ATOM 2425 C C . PRO A 1 302 ? -20.239 8.568 15.124 1.00 94.19 302 PRO A C 1
ATOM 2427 O O . PRO A 1 302 ? -21.440 8.303 15.180 1.00 94.19 302 PRO A O 1
ATOM 2430 N N . VAL A 1 303 ? -19.393 7.967 14.288 1.00 95.12 303 VAL A N 1
ATOM 2431 C CA . VAL A 1 303 ? -19.728 6.781 13.493 1.00 95.12 303 VAL A CA 1
ATOM 2432 C C . VAL A 1 303 ? -19.416 5.550 14.333 1.00 95.12 303 VAL A C 1
ATOM 2434 O O . VAL A 1 303 ? -18.329 5.460 14.912 1.00 95.12 303 VAL A O 1
ATOM 2437 N N . ASN A 1 304 ? -20.348 4.602 14.378 1.00 96.88 304 ASN A N 1
ATOM 2438 C CA . ASN A 1 304 ? -20.114 3.288 14.958 1.00 96.88 304 ASN A CA 1
ATOM 2439 C C . ASN A 1 304 ? -19.279 2.462 13.979 1.00 96.88 304 ASN A C 1
ATOM 2441 O O . ASN A 1 304 ? -19.724 2.158 12.872 1.00 96.88 304 ASN A O 1
ATOM 2445 N N . VAL A 1 305 ? -18.056 2.129 14.376 1.00 97.94 305 VAL A N 1
ATOM 2446 C CA . VAL A 1 305 ? -17.124 1.339 13.576 1.00 97.94 305 VAL A CA 1
ATOM 2447 C C . VAL A 1 305 ? -17.055 -0.074 14.142 1.00 97.94 305 VAL A C 1
ATOM 2449 O O . VAL A 1 305 ? -16.643 -0.299 15.282 1.00 97.94 305 VAL A O 1
ATOM 2452 N N . HIS A 1 306 ? -17.442 -1.038 13.319 1.00 97.50 306 HIS A N 1
ATOM 2453 C CA . HIS A 1 306 ? -17.362 -2.462 13.605 1.00 97.50 306 HIS A CA 1
ATOM 2454 C C . HIS A 1 306 ? -16.146 -3.044 12.885 1.00 97.50 306 HIS A C 1
ATOM 2456 O O . HIS A 1 306 ? -16.184 -3.355 11.693 1.00 97.50 306 HIS A O 1
ATOM 2462 N N . TRP A 1 307 ? -15.032 -3.155 13.602 1.00 97.56 307 TRP A N 1
ATOM 2463 C CA . TRP A 1 307 ? -13.777 -3.655 13.060 1.00 97.56 307 TRP A CA 1
ATOM 2464 C C . TRP A 1 307 ? -13.687 -5.174 13.200 1.00 97.56 307 TRP A C 1
ATOM 2466 O O . TRP A 1 307 ? -13.207 -5.712 14.198 1.00 97.56 307 TRP A O 1
ATOM 2476 N N . ILE A 1 308 ? -14.172 -5.874 12.180 1.00 96.44 308 ILE A N 1
ATOM 2477 C CA . ILE A 1 308 ? -14.231 -7.331 12.160 1.00 96.44 308 ILE A CA 1
ATOM 2478 C C . ILE A 1 308 ? -12.890 -7.885 11.685 1.00 96.44 308 ILE A C 1
ATOM 2480 O O . ILE A 1 308 ? -12.397 -7.566 10.597 1.00 96.44 308 ILE A O 1
ATOM 2484 N N . ILE A 1 309 ? -12.308 -8.775 12.483 1.00 95.19 309 ILE A N 1
ATOM 2485 C CA . ILE A 1 309 ? -11.084 -9.480 12.117 1.00 95.19 309 ILE A CA 1
ATOM 2486 C C . ILE A 1 309 ? -11.312 -10.974 12.302 1.00 95.19 309 ILE A C 1
ATOM 2488 O O . ILE A 1 309 ? -11.654 -11.417 13.394 1.00 95.19 309 ILE A O 1
ATOM 2492 N N . ARG A 1 310 ? -11.065 -11.759 11.250 1.00 92.50 310 ARG A N 1
ATOM 2493 C CA . ARG A 1 310 ? -11.173 -13.220 11.314 1.00 92.50 310 ARG A CA 1
ATOM 2494 C C . ARG A 1 310 ? -10.373 -13.804 12.481 1.00 92.50 310 ARG A C 1
ATOM 2496 O O . ARG A 1 310 ? -9.240 -13.391 12.747 1.00 92.50 310 ARG A O 1
ATOM 2503 N N . ASP A 1 311 ? -10.980 -14.771 13.148 1.00 88.31 311 ASP A N 1
ATOM 2504 C CA . ASP A 1 311 ? -10.402 -15.581 14.219 1.00 88.31 311 ASP A CA 1
ATOM 2505 C C . ASP A 1 311 ? -9.235 -16.448 13.722 1.00 88.31 311 ASP A C 1
ATOM 2507 O O . ASP A 1 311 ? -8.228 -16.586 14.415 1.00 88.31 311 ASP A O 1
ATOM 2511 N N . THR A 1 312 ? -9.331 -16.941 12.489 1.00 84.88 312 THR A N 1
ATOM 2512 C CA . THR A 1 312 ? -8.332 -17.786 11.829 1.00 84.88 312 THR A CA 1
ATOM 2513 C C . THR A 1 312 ? -7.319 -17.001 10.991 1.00 84.88 312 THR A C 1
ATOM 2515 O O . THR A 1 312 ? -7.567 -15.899 10.500 1.00 84.88 312 THR A O 1
ATOM 2518 N N . GLY A 1 313 ? -6.153 -17.604 10.755 1.00 83.25 313 GLY A N 1
ATOM 2519 C CA . GLY A 1 313 ? -5.092 -17.056 9.911 1.00 83.25 313 GLY A CA 1
ATOM 2520 C C . GLY A 1 313 ? -4.079 -16.199 10.663 1.00 83.25 313 GLY A C 1
ATOM 2521 O O . GLY A 1 313 ? -3.779 -16.443 11.822 1.00 83.25 313 GLY A O 1
ATOM 2522 N N . VAL A 1 314 ? -3.504 -15.221 9.961 1.00 82.31 314 VAL A N 1
ATOM 2523 C CA . VAL A 1 314 ? -2.339 -14.454 10.432 1.00 82.31 314 VAL A CA 1
ATOM 2524 C C . VAL A 1 314 ? -2.651 -13.526 11.617 1.00 82.31 314 VAL A C 1
ATOM 2526 O O . VAL A 1 314 ? -1.781 -13.277 12.446 1.00 82.31 314 VAL A O 1
ATOM 2529 N N . GLY A 1 315 ? -3.891 -13.047 11.717 1.00 86.06 315 GLY A N 1
ATOM 2530 C CA . GLY A 1 315 ? -4.302 -12.107 12.756 1.00 86.06 315 GLY A CA 1
ATOM 2531 C C . GLY A 1 315 ? -3.985 -10.635 12.438 1.00 86.06 315 GLY A C 1
ATOM 2532 O O . GLY A 1 315 ? -3.746 -10.294 11.274 1.00 86.06 315 GLY A O 1
ATOM 2533 N N . PRO A 1 316 ? -4.081 -9.755 13.450 1.00 92.62 316 PRO A N 1
ATOM 2534 C CA . PRO A 1 316 ? -3.824 -8.320 13.327 1.00 92.62 316 PRO A CA 1
ATOM 2535 C C . PRO A 1 316 ? -2.349 -7.995 13.053 1.00 92.62 316 PRO A C 1
ATOM 2537 O O . PRO A 1 316 ? -1.454 -8.771 13.385 1.00 92.62 316 PRO A O 1
ATOM 2540 N N . ALA A 1 317 ? -2.099 -6.833 12.451 1.00 93.25 317 ALA A N 1
ATOM 2541 C CA . ALA A 1 317 ? -0.758 -6.325 12.194 1.00 93.25 317 ALA A CA 1
ATOM 2542 C C . ALA A 1 317 ? -0.052 -5.831 13.463 1.00 93.25 317 ALA A C 1
ATOM 2544 O O . ALA A 1 317 ? -0.684 -5.257 14.349 1.00 93.25 317 ALA A O 1
ATOM 2545 N N . TRP A 1 318 ? 1.276 -5.943 13.482 1.00 94.00 318 TRP A N 1
ATOM 2546 C CA . TRP A 1 318 ? 2.112 -5.138 14.370 1.00 94.00 318 TRP A CA 1
ATOM 2547 C C . TRP A 1 318 ? 2.121 -3.687 13.895 1.00 94.00 318 TRP A C 1
ATOM 2549 O O . TRP A 1 318 ? 2.315 -3.431 12.706 1.00 94.00 318 TRP A O 1
ATOM 2559 N N . MET A 1 319 ? 1.959 -2.743 14.820 1.00 94.50 319 MET A N 1
ATOM 2560 C CA . MET A 1 319 ? 1.990 -1.312 14.528 1.00 94.50 319 MET A CA 1
ATOM 2561 C C . MET A 1 319 ? 3.102 -0.642 15.337 1.00 94.50 319 MET A C 1
ATOM 2563 O O . MET A 1 319 ? 3.051 -0.592 16.563 1.00 94.50 319 MET A O 1
ATOM 2567 N N . VAL A 1 320 ? 4.119 -0.152 14.634 1.00 93.50 320 VAL A N 1
ATOM 2568 C CA . VAL A 1 320 ? 5.276 0.563 15.188 1.00 93.50 320 VAL A CA 1
ATOM 2569 C C . VAL A 1 320 ? 4.902 2.036 15.391 1.00 93.50 320 VAL A C 1
ATOM 2571 O O . VAL A 1 320 ? 4.156 2.567 14.567 1.00 93.50 320 VAL A O 1
ATOM 2574 N N . PRO A 1 321 ? 5.374 2.724 16.447 1.00 92.31 321 PRO A N 1
ATOM 2575 C CA . PRO A 1 321 ? 5.166 4.168 16.586 1.00 92.31 321 PRO A CA 1
ATOM 2576 C C . PRO A 1 321 ? 5.675 4.962 15.362 1.00 92.31 321 PRO A C 1
ATOM 2578 O O . PRO A 1 321 ? 6.509 4.461 14.612 1.00 92.31 321 PRO A O 1
ATOM 2581 N N . PRO A 1 322 ? 5.211 6.210 15.157 1.00 91.50 322 PRO A N 1
ATOM 2582 C CA . PRO A 1 322 ? 5.753 7.129 14.149 1.00 91.50 322 PRO A CA 1
ATOM 2583 C C . PRO A 1 322 ? 7.267 7.338 14.227 1.00 91.50 322 PRO A C 1
ATOM 2585 O O . PRO A 1 322 ? 7.951 7.465 13.209 1.00 91.50 322 PRO A O 1
ATOM 2588 N N . THR A 1 323 ? 7.778 7.430 15.451 1.00 91.62 323 THR A N 1
ATOM 2589 C CA . THR A 1 323 ? 9.157 7.796 15.744 1.00 91.62 323 THR A CA 1
ATOM 2590 C C . THR A 1 323 ? 9.797 6.798 16.697 1.00 91.62 323 THR A C 1
ATOM 2592 O O . THR A 1 323 ? 9.146 6.113 17.489 1.00 91.62 323 THR A O 1
ATOM 2595 N N . SER A 1 324 ? 11.115 6.686 16.603 1.00 90.38 324 SER A N 1
ATOM 2596 C CA . SER A 1 324 ? 11.929 5.843 17.465 1.00 90.38 324 SER A CA 1
ATOM 2597 C C . SER A 1 324 ? 13.201 6.570 17.858 1.00 90.38 324 SER A C 1
ATOM 2599 O O . SER A 1 324 ? 13.794 7.304 17.066 1.00 90.38 324 SER A O 1
ATOM 2601 N N . THR A 1 325 ? 13.629 6.332 19.091 1.00 89.62 325 THR A N 1
ATOM 2602 C CA . THR A 1 325 ? 14.876 6.874 19.621 1.00 89.62 325 THR A CA 1
ATOM 2603 C C . THR A 1 325 ? 16.016 5.922 19.292 1.00 89.62 325 THR A C 1
ATOM 2605 O O . THR A 1 325 ? 15.995 4.747 19.665 1.00 89.62 325 THR A O 1
ATOM 2608 N N . LEU A 1 326 ? 17.014 6.422 18.575 1.00 85.94 326 LEU A N 1
ATOM 2609 C CA . LEU A 1 326 ? 18.240 5.695 18.275 1.00 85.94 326 LEU A CA 1
ATOM 2610 C C . LEU A 1 326 ? 19.115 5.553 19.537 1.00 85.94 326 LEU A C 1
ATOM 2612 O O . LEU A 1 326 ? 18.968 6.324 20.487 1.00 85.94 326 LEU A O 1
ATOM 2616 N N . PRO A 1 327 ? 20.091 4.623 19.558 1.00 81.19 327 PRO A N 1
ATOM 2617 C CA . PRO A 1 327 ? 20.987 4.444 20.707 1.00 81.19 327 PRO A CA 1
ATOM 2618 C C . PRO A 1 327 ? 21.798 5.691 21.104 1.00 81.19 327 PRO A C 1
ATOM 2620 O O . PRO A 1 327 ? 22.279 5.774 22.229 1.00 81.19 327 PRO A O 1
ATOM 2623 N N . ASN A 1 328 ? 21.963 6.655 20.193 1.00 85.75 328 ASN A N 1
ATOM 2624 C CA . ASN A 1 328 ? 22.627 7.939 20.440 1.00 85.75 328 ASN A CA 1
ATOM 2625 C C . ASN A 1 328 ? 21.695 9.002 21.069 1.00 85.75 328 ASN A C 1
ATOM 2627 O O . ASN A 1 328 ? 22.139 10.126 21.291 1.00 85.75 328 ASN A O 1
ATOM 2631 N N . GLY A 1 329 ? 20.426 8.673 21.335 1.00 88.19 329 GLY A N 1
ATOM 2632 C CA . GLY A 1 329 ? 19.415 9.586 21.877 1.00 88.19 329 GLY A CA 1
ATOM 2633 C C . GLY A 1 329 ? 18.672 10.423 20.830 1.00 88.19 329 GLY A C 1
ATOM 2634 O O . GLY A 1 329 ? 17.766 11.170 21.188 1.00 88.19 329 GLY A O 1
ATOM 2635 N N . GLU A 1 330 ? 19.017 10.305 19.547 1.00 91.00 330 GLU A N 1
ATOM 2636 C CA . GLU A 1 330 ? 18.341 11.019 18.462 1.00 91.00 330 GLU A CA 1
ATOM 2637 C C . GLU A 1 330 ? 16.969 10.395 18.177 1.00 91.00 330 GLU A C 1
ATOM 2639 O O . GLU A 1 330 ? 16.853 9.181 17.999 1.00 91.00 330 GLU A O 1
ATOM 2644 N N . VAL A 1 331 ? 15.927 11.224 18.106 1.00 91.25 331 VAL A N 1
ATOM 2645 C CA . VAL A 1 331 ? 14.579 10.789 17.721 1.00 91.25 331 VAL A CA 1
ATOM 2646 C C . VAL A 1 331 ? 14.430 10.935 16.214 1.00 91.25 331 VAL A C 1
ATOM 2648 O O . VAL A 1 331 ? 14.538 12.032 15.670 1.00 91.25 331 VAL A O 1
ATOM 2651 N N . VAL A 1 332 ? 14.168 9.821 15.539 1.00 91.44 332 VAL A N 1
ATOM 2652 C CA . VAL A 1 332 ? 13.987 9.762 14.085 1.00 91.44 332 VAL A CA 1
ATOM 2653 C C . VAL A 1 332 ? 12.686 9.047 13.742 1.00 91.44 332 VAL A C 1
ATOM 2655 O O . VAL A 1 332 ? 12.105 8.367 14.585 1.00 91.44 332 VAL A O 1
ATOM 2658 N N . ALA A 1 333 ? 12.227 9.163 12.496 1.00 91.62 333 ALA A N 1
ATOM 2659 C CA . ALA A 1 333 ? 11.124 8.341 12.010 1.00 91.62 333 ALA A CA 1
ATOM 2660 C C . ALA A 1 333 ? 11.465 6.843 12.131 1.00 91.62 333 ALA A C 1
ATOM 2662 O O . ALA A 1 333 ? 12.604 6.427 11.886 1.00 91.62 333 ALA A O 1
ATOM 2663 N N . SER A 1 334 ? 10.497 6.023 12.535 1.00 91.94 334 SER A N 1
ATOM 2664 C CA . SER A 1 334 ? 10.753 4.610 12.841 1.00 91.94 334 SER A CA 1
ATOM 2665 C C . SER A 1 334 ? 11.205 3.792 11.635 1.00 91.94 334 SER A C 1
ATOM 2667 O O . SER A 1 334 ? 12.035 2.894 11.780 1.00 91.94 334 SER A O 1
ATOM 2669 N N . ASP A 1 335 ? 10.738 4.125 10.432 1.00 92.44 335 ASP A N 1
ATOM 2670 C CA . ASP A 1 335 ? 11.225 3.510 9.197 1.00 92.44 335 ASP A CA 1
ATOM 2671 C C . ASP A 1 335 ? 12.698 3.845 8.930 1.00 92.44 335 ASP A C 1
ATOM 2673 O O . ASP A 1 335 ? 13.442 2.980 8.465 1.00 92.44 335 ASP A O 1
ATOM 2677 N N . LYS A 1 336 ? 13.158 5.051 9.289 1.00 91.06 336 LYS A N 1
ATOM 2678 C CA . LYS A 1 336 ? 14.575 5.435 9.213 1.00 91.06 336 LYS A CA 1
ATOM 2679 C C . LYS A 1 336 ? 15.434 4.652 10.195 1.00 91.06 336 LYS A C 1
ATOM 2681 O O . LYS A 1 336 ? 16.518 4.210 9.816 1.00 91.06 336 LYS A O 1
ATOM 2686 N N . ALA A 1 337 ? 14.950 4.424 11.415 1.00 89.62 337 ALA A N 1
ATOM 2687 C CA . ALA A 1 337 ? 15.636 3.560 12.375 1.00 89.62 337 ALA A CA 1
ATOM 2688 C C . ALA A 1 337 ? 15.736 2.109 11.859 1.00 89.62 337 ALA A C 1
ATOM 2690 O O . ALA A 1 337 ? 16.814 1.506 11.900 1.00 89.62 337 ALA A O 1
ATOM 2691 N N . ALA A 1 338 ? 14.639 1.578 11.310 1.00 88.38 338 ALA A N 1
ATOM 2692 C CA . ALA A 1 338 ? 14.572 0.220 10.771 1.00 88.38 338 ALA A CA 1
ATOM 2693 C C . ALA A 1 338 ? 15.400 0.030 9.485 1.00 88.38 338 ALA A C 1
ATOM 2695 O O . ALA A 1 338 ? 15.957 -1.044 9.262 1.00 88.38 338 ALA A O 1
ATOM 2696 N N . SER A 1 339 ? 15.535 1.070 8.657 1.00 88.31 339 SER A N 1
ATOM 2697 C CA . SER A 1 339 ? 16.223 1.019 7.355 1.00 88.31 339 SER A CA 1
ATOM 2698 C C . SER A 1 339 ? 17.743 1.218 7.441 1.00 88.31 339 SER A C 1
ATOM 2700 O O . SER A 1 339 ? 18.396 1.539 6.445 1.00 88.31 339 SER A O 1
ATOM 2702 N N . THR A 1 340 ? 18.351 1.030 8.615 1.00 86.62 340 THR A N 1
ATOM 2703 C CA . THR A 1 340 ? 19.812 1.108 8.758 1.00 86.62 340 THR A CA 1
ATOM 2704 C C . THR A 1 340 ? 20.487 -0.215 8.392 1.00 86.62 340 THR A C 1
ATOM 2706 O O . THR A 1 340 ? 19.962 -1.307 8.615 1.00 86.62 340 THR A O 1
ATOM 2709 N N . ARG A 1 341 ? 21.726 -0.141 7.883 1.00 84.88 341 ARG A N 1
ATOM 2710 C CA . ARG A 1 341 ? 22.526 -1.339 7.554 1.00 84.88 341 ARG A CA 1
ATOM 2711 C C . ARG A 1 341 ? 22.777 -2.246 8.763 1.00 84.88 341 ARG A C 1
ATOM 2713 O O . ARG A 1 341 ? 23.019 -3.432 8.586 1.00 84.88 341 ARG A O 1
ATOM 2720 N N . PHE A 1 342 ? 22.710 -1.710 9.982 1.00 83.88 342 PHE A N 1
ATOM 2721 C CA . PHE A 1 342 ? 22.894 -2.488 11.203 1.00 83.88 342 PHE A CA 1
ATOM 2722 C C . PHE A 1 342 ? 21.789 -3.536 11.400 1.00 83.88 342 PHE A C 1
ATOM 2724 O O . PHE A 1 342 ? 22.102 -4.700 11.645 1.00 83.88 342 PHE A O 1
ATOM 2731 N N . PHE A 1 343 ? 20.515 -3.166 11.208 1.00 83.12 343 PHE A N 1
ATOM 2732 C CA . PHE A 1 343 ? 19.379 -4.087 11.369 1.00 83.12 343 PHE A CA 1
ATOM 2733 C C . PHE A 1 343 ? 19.429 -5.273 10.399 1.00 83.12 343 PHE A C 1
ATOM 2735 O O . PHE A 1 343 ? 18.990 -6.368 10.748 1.00 83.12 343 PHE A O 1
ATOM 2742 N N . HIS A 1 344 ? 20.042 -5.104 9.221 1.00 83.31 344 HIS A N 1
ATOM 2743 C CA . HIS A 1 344 ? 20.278 -6.209 8.289 1.00 83.31 344 HIS A CA 1
ATOM 2744 C C . HIS A 1 344 ? 21.062 -7.367 8.931 1.00 83.31 344 HIS A C 1
ATOM 2746 O O . HIS A 1 344 ? 20.805 -8.529 8.617 1.00 83.31 344 HIS A O 1
ATOM 2752 N N . HIS A 1 345 ? 21.987 -7.072 9.852 1.00 84.62 345 HIS A N 1
ATOM 2753 C CA . HIS A 1 345 ? 22.799 -8.078 10.541 1.00 84.62 345 HIS A CA 1
ATOM 2754 C C . HIS A 1 345 ? 22.099 -8.748 11.729 1.00 84.62 345 HIS A C 1
ATOM 2756 O O . HIS A 1 345 ? 22.656 -9.698 12.271 1.00 84.62 345 HIS A O 1
ATOM 2762 N N . LEU A 1 346 ? 20.927 -8.251 12.139 1.00 86.50 346 LEU A N 1
ATOM 2763 C CA . LEU A 1 346 ? 20.084 -8.844 13.187 1.00 86.50 346 LEU A CA 1
ATOM 2764 C C . LEU A 1 346 ? 18.950 -9.703 12.609 1.00 86.50 346 LEU A C 1
ATOM 2766 O O . LEU A 1 346 ? 18.219 -10.357 13.360 1.00 86.50 346 LEU A O 1
ATOM 2770 N N . SER A 1 347 ? 18.778 -9.671 11.285 1.00 82.25 347 SER A N 1
ATOM 2771 C CA . SER A 1 347 ? 17.776 -10.457 10.577 1.00 82.25 347 SER A CA 1
ATOM 2772 C C . SER A 1 347 ? 18.171 -11.937 10.551 1.00 82.25 347 SER A C 1
ATOM 2774 O O . SER A 1 347 ? 19.321 -12.257 10.250 1.00 82.25 347 SER A O 1
ATOM 2776 N N . PRO A 1 348 ? 17.227 -12.871 10.765 1.00 72.12 348 PRO A N 1
ATOM 2777 C CA . PRO A 1 348 ? 17.500 -14.297 10.597 1.00 72.12 348 PRO A CA 1
ATOM 2778 C C . PRO A 1 348 ? 17.845 -14.673 9.143 1.00 72.12 348 PRO A C 1
ATOM 2780 O O . PRO A 1 348 ? 18.395 -15.747 8.911 1.00 72.12 348 PRO A O 1
ATOM 2783 N N . CYS A 1 349 ? 17.550 -13.797 8.175 1.00 72.06 349 CYS A N 1
ATOM 2784 C CA . CYS A 1 349 ? 17.737 -14.014 6.741 1.00 72.06 349 CYS A CA 1
ATOM 2785 C C . CYS A 1 349 ? 18.894 -13.179 6.161 1.00 72.06 349 CYS A C 1
ATOM 2787 O O . CYS A 1 349 ? 18.792 -12.658 5.048 1.00 72.06 349 CYS A O 1
ATOM 2789 N N . SER A 1 350 ? 19.997 -13.002 6.896 1.00 69.00 350 SER A N 1
ATOM 2790 C CA . SER A 1 350 ? 21.192 -12.358 6.335 1.00 69.00 350 SER A CA 1
ATOM 2791 C C . SER A 1 350 ? 21.867 -13.270 5.304 1.00 69.00 350 SER A C 1
ATOM 2793 O O . SER A 1 350 ? 22.240 -14.401 5.614 1.00 69.00 350 SER A O 1
ATOM 2795 N N . TYR A 1 351 ? 22.088 -12.767 4.088 1.00 67.12 351 TYR A N 1
ATOM 2796 C CA . TYR A 1 351 ? 22.884 -13.479 3.087 1.00 67.12 351 TYR A CA 1
ATOM 2797 C C . TYR A 1 351 ? 24.346 -13.581 3.536 1.00 67.12 351 TYR A C 1
ATOM 2799 O O . TYR A 1 351 ? 24.940 -12.607 4.012 1.00 67.12 351 TYR A O 1
ATOM 2807 N N . GLU A 1 352 ? 24.962 -14.750 3.346 1.00 67.88 352 GLU A N 1
ATOM 2808 C CA . GLU A 1 352 ? 26.402 -14.888 3.543 1.00 67.88 352 GLU A CA 1
ATOM 2809 C C . GLU A 1 352 ? 27.149 -14.144 2.432 1.00 67.88 352 GLU A C 1
ATOM 2811 O O . GLU A 1 352 ? 27.306 -14.627 1.315 1.00 67.88 352 GLU A O 1
ATOM 2816 N N . GLN A 1 353 ? 27.617 -12.939 2.746 1.00 74.00 353 GLN A N 1
ATOM 2817 C CA . GLN A 1 353 ? 28.524 -12.198 1.879 1.00 74.00 353 GLN A CA 1
ATOM 2818 C C . GLN A 1 353 ? 29.976 -12.635 2.124 1.00 74.00 353 GLN A C 1
ATOM 2820 O O . GLN A 1 353 ? 30.379 -12.720 3.295 1.00 74.00 353 GLN A O 1
ATOM 2825 N N . PRO A 1 354 ? 30.770 -12.875 1.060 1.00 76.44 354 PRO A N 1
ATOM 2826 C CA . PRO A 1 354 ? 32.181 -13.216 1.178 1.00 76.44 354 PRO A CA 1
ATOM 2827 C C . PRO A 1 354 ? 32.918 -12.211 2.052 1.00 76.44 354 PRO A C 1
ATOM 2829 O O . PRO A 1 354 ? 32.773 -10.999 1.902 1.00 76.44 354 PRO A O 1
ATOM 2832 N N . LYS A 1 355 ? 33.700 -12.734 2.990 1.00 81.31 355 LYS A N 1
ATOM 2833 C CA . LYS A 1 355 ? 34.466 -11.926 3.928 1.00 81.31 355 LYS A CA 1
ATOM 2834 C C . LYS A 1 355 ? 35.772 -11.513 3.288 1.00 81.31 355 LYS A C 1
ATOM 2836 O O . LYS A 1 355 ? 36.598 -12.371 2.988 1.00 81.31 355 LYS A O 1
ATOM 2841 N N . SER A 1 356 ? 35.955 -10.213 3.119 1.00 79.50 356 SER A N 1
ATOM 2842 C CA . SER A 1 356 ? 37.192 -9.638 2.608 1.00 79.50 356 SER A CA 1
ATOM 2843 C C . SER A 1 356 ? 37.789 -8.699 3.643 1.00 79.50 356 SER A C 1
ATOM 2845 O O . SER A 1 356 ? 37.077 -7.966 4.332 1.00 79.50 356 SER A O 1
ATOM 2847 N N . PHE A 1 357 ? 39.108 -8.748 3.765 1.00 82.56 357 PHE A N 1
ATOM 2848 C CA . PHE A 1 357 ? 39.887 -7.790 4.526 1.00 82.56 357 PHE A CA 1
ATOM 2849 C C . PHE A 1 357 ? 40.929 -7.209 3.581 1.00 82.56 357 PHE A C 1
ATOM 2851 O O . PHE A 1 357 ? 41.798 -7.933 3.097 1.00 82.56 357 PHE A O 1
ATOM 2858 N N . SER A 1 358 ? 40.835 -5.910 3.316 1.00 78.75 358 SER A N 1
ATOM 2859 C CA . SER A 1 358 ? 41.809 -5.190 2.505 1.00 78.75 358 SER A CA 1
ATOM 2860 C C . SER A 1 358 ? 42.485 -4.137 3.365 1.00 78.75 358 SER A C 1
ATOM 2862 O O . SER A 1 358 ? 41.839 -3.190 3.809 1.00 78.75 358 SER A O 1
ATOM 2864 N N . ALA A 1 359 ? 43.790 -4.276 3.583 1.00 78.38 359 ALA A N 1
ATOM 2865 C CA . ALA A 1 359 ? 44.601 -3.266 4.252 1.00 78.38 359 ALA A CA 1
ATOM 2866 C C . ALA A 1 359 ? 45.355 -2.432 3.211 1.00 78.38 359 ALA A C 1
ATOM 2868 O O . ALA A 1 359 ? 46.227 -2.938 2.509 1.00 78.38 359 ALA A O 1
ATOM 2869 N N . HIS A 1 360 ? 45.018 -1.148 3.128 1.00 77.88 360 HIS A N 1
ATOM 2870 C CA . HIS A 1 360 ? 45.799 -0.132 2.431 1.00 77.88 360 HIS A CA 1
ATOM 2871 C C . HIS A 1 360 ? 46.653 0.637 3.449 1.00 77.88 360 HIS A C 1
ATOM 2873 O O . HIS A 1 360 ? 46.370 0.632 4.645 1.00 77.88 360 HIS A O 1
ATOM 2879 N N . SER A 1 361 ? 47.689 1.339 2.981 1.00 74.75 361 SER A N 1
ATOM 2880 C CA . SER A 1 361 ? 48.699 1.977 3.845 1.00 74.75 361 SER A CA 1
ATOM 2881 C C . SER A 1 361 ? 48.154 2.983 4.879 1.00 74.75 361 SER A C 1
ATOM 2883 O O . SER A 1 361 ? 48.881 3.331 5.803 1.00 74.75 361 SER A O 1
ATOM 2885 N N . TRP A 1 362 ? 46.917 3.467 4.729 1.00 74.50 362 TRP A N 1
ATOM 2886 C CA . TRP A 1 362 ? 46.280 4.454 5.614 1.00 74.50 362 TRP A CA 1
ATOM 2887 C C . TRP A 1 362 ? 44.834 4.101 6.012 1.00 74.50 362 TRP A C 1
ATOM 2889 O O . TRP A 1 362 ? 44.223 4.838 6.781 1.00 74.50 362 TRP A O 1
ATOM 2899 N N . TYR A 1 363 ? 44.280 2.977 5.538 1.00 76.25 363 TYR A N 1
ATOM 2900 C CA . TYR A 1 363 ? 42.976 2.475 5.986 1.00 76.25 363 TYR A CA 1
ATOM 2901 C C . TYR A 1 363 ? 42.848 0.966 5.771 1.00 76.25 363 TYR A C 1
ATOM 2903 O O . TYR A 1 363 ? 43.400 0.405 4.826 1.00 76.25 363 TYR A O 1
ATOM 2911 N N . SER A 1 364 ? 42.073 0.308 6.630 1.00 78.44 364 SER A N 1
ATOM 2912 C CA . SER A 1 364 ? 41.622 -1.065 6.400 1.00 78.44 364 SER A CA 1
ATOM 2913 C C . SER A 1 364 ? 40.130 -1.054 6.086 1.00 78.44 364 SER A C 1
ATOM 2915 O O . SER A 1 364 ? 39.371 -0.303 6.693 1.00 78.44 364 SER A O 1
ATOM 2917 N N . SER A 1 365 ? 39.726 -1.852 5.101 1.00 76.94 365 SER A N 1
ATOM 2918 C CA . SER A 1 365 ? 38.328 -2.106 4.771 1.00 76.94 365 SER A CA 1
ATOM 2919 C C . SER A 1 365 ? 38.010 -3.550 5.116 1.00 76.94 365 SER A C 1
ATOM 2921 O O . SER A 1 365 ? 38.721 -4.474 4.707 1.00 76.94 365 SER A O 1
ATOM 2923 N N . THR A 1 366 ? 36.947 -3.736 5.890 1.00 77.81 366 THR A N 1
ATOM 2924 C CA . THR A 1 366 ? 36.388 -5.046 6.206 1.00 77.81 366 THR A CA 1
ATOM 2925 C C . THR A 1 366 ? 35.037 -5.159 5.522 1.00 77.81 366 THR A C 1
ATOM 2927 O O . THR A 1 366 ? 34.113 -4.415 5.850 1.00 77.81 366 THR A O 1
ATOM 2930 N N . GLU A 1 367 ? 34.904 -6.098 4.598 1.00 76.94 367 GLU A N 1
ATOM 2931 C CA . GLU A 1 367 ? 33.663 -6.349 3.871 1.00 76.94 367 GLU A CA 1
ATOM 2932 C C . GLU A 1 367 ? 33.140 -7.753 4.185 1.00 76.94 367 GLU A C 1
ATOM 2934 O O . GLU A 1 367 ? 33.897 -8.654 4.565 1.00 76.94 367 GLU A O 1
ATOM 2939 N N . GLY A 1 368 ? 31.832 -7.941 4.027 1.00 75.00 368 GLY A N 1
ATOM 2940 C CA . GLY A 1 368 ? 31.172 -9.235 4.169 1.00 75.00 368 GLY A CA 1
ATOM 2941 C C . GLY A 1 368 ? 30.451 -9.453 5.498 1.00 75.00 368 GLY A C 1
ATOM 2942 O O . GLY A 1 368 ? 30.321 -8.570 6.345 1.00 75.00 368 GLY A O 1
ATOM 2943 N N . SER A 1 369 ? 29.969 -10.678 5.697 1.00 78.38 369 SER A N 1
ATOM 2944 C CA . SER A 1 369 ? 29.028 -11.060 6.762 1.00 78.38 369 SER A CA 1
ATOM 2945 C C . SER A 1 369 ? 29.670 -11.256 8.151 1.00 78.38 369 SER A C 1
ATOM 2947 O O . SER A 1 369 ? 29.285 -12.144 8.919 1.00 78.38 369 SER A O 1
ATOM 2949 N N . TRP A 1 370 ? 30.684 -10.458 8.510 1.00 83.50 370 TRP A N 1
ATOM 2950 C CA . TRP A 1 370 ? 31.376 -10.564 9.805 1.00 83.50 370 TRP A CA 1
ATOM 2951 C C . TRP A 1 370 ? 30.420 -10.384 10.987 1.00 83.50 370 TRP A C 1
ATOM 2953 O O . TRP A 1 370 ? 30.358 -11.262 11.848 1.00 83.50 370 TRP A O 1
ATOM 2963 N N . LEU A 1 371 ? 29.625 -9.309 10.977 1.00 84.62 371 LEU A N 1
ATOM 2964 C CA . LEU A 1 371 ? 28.638 -9.016 12.021 1.00 84.62 371 LEU A CA 1
ATOM 2965 C C . LEU A 1 371 ? 27.534 -10.074 12.084 1.00 84.62 371 LEU A C 1
ATOM 2967 O O . LEU A 1 371 ? 27.235 -10.571 13.164 1.00 84.62 371 LEU A O 1
ATOM 2971 N N . ALA A 1 372 ? 27.008 -10.508 10.936 1.00 84.31 372 ALA A N 1
ATOM 2972 C CA . ALA A 1 372 ? 26.017 -11.583 10.898 1.00 84.31 372 ALA A CA 1
ATOM 2973 C C . ALA A 1 372 ? 26.563 -12.886 11.517 1.00 84.31 372 ALA A C 1
ATOM 2975 O O . ALA A 1 372 ? 25.860 -13.561 12.265 1.00 84.31 372 ALA A O 1
ATOM 2976 N N . ARG A 1 373 ? 27.848 -13.222 11.311 1.00 83.88 373 ARG A N 1
ATOM 2977 C CA . ARG A 1 373 ? 28.466 -14.374 11.995 1.00 83.88 373 ARG A CA 1
ATOM 2978 C C . ARG A 1 373 ? 28.621 -14.156 13.501 1.00 83.88 373 ARG A C 1
ATOM 2980 O O . ARG A 1 373 ? 28.480 -15.118 14.252 1.00 83.88 373 ARG A O 1
ATOM 2987 N N . ILE A 1 374 ? 28.921 -12.942 13.954 1.00 88.12 374 ILE A N 1
ATOM 2988 C CA . ILE A 1 374 ? 28.999 -12.633 15.390 1.00 88.12 374 ILE A CA 1
ATOM 2989 C C . ILE A 1 374 ? 27.615 -12.762 16.037 1.00 88.12 374 ILE A C 1
ATOM 2991 O O . ILE A 1 374 ? 27.501 -13.368 17.098 1.00 88.12 374 ILE A O 1
ATOM 2995 N N . PHE A 1 375 ? 26.564 -12.263 15.390 1.00 89.31 375 PHE A N 1
ATOM 2996 C CA . PHE A 1 375 ? 25.209 -12.303 15.936 1.00 89.31 375 PHE A CA 1
ATOM 2997 C C . PHE A 1 375 ? 24.545 -13.677 15.815 1.00 89.31 375 PHE A C 1
ATOM 2999 O O . PHE A 1 375 ? 23.904 -14.126 16.754 1.00 89.31 375 PHE A O 1
ATOM 3006 N N . HIS A 1 376 ? 24.731 -14.410 14.719 1.00 86.94 376 HIS A N 1
ATOM 3007 C CA . HIS A 1 376 ? 24.005 -15.669 14.495 1.00 86.94 376 HIS A CA 1
ATOM 3008 C C . HIS A 1 376 ? 24.880 -16.924 14.654 1.00 86.94 376 HIS A C 1
ATOM 3010 O O . HIS A 1 376 ? 24.384 -18.011 14.974 1.00 86.94 376 HIS A O 1
ATOM 3016 N N . GLY A 1 377 ? 26.197 -16.794 14.482 1.00 84.00 377 GLY A N 1
ATOM 3017 C CA . GLY A 1 377 ? 27.135 -17.919 14.432 1.00 84.00 377 GLY A CA 1
ATOM 3018 C C . GLY A 1 377 ? 27.546 -18.497 15.787 1.00 84.00 377 GLY A C 1
ATOM 3019 O O . GLY A 1 377 ? 28.104 -19.591 15.817 1.00 84.00 377 GLY A O 1
ATOM 3020 N N . ASN A 1 378 ? 27.264 -17.825 16.907 1.00 87.56 378 ASN A N 1
ATOM 3021 C CA . ASN A 1 378 ? 27.583 -18.325 18.250 1.00 87.56 378 ASN A CA 1
ATOM 3022 C C . ASN A 1 378 ? 26.400 -18.168 19.233 1.00 87.56 378 ASN A C 1
ATOM 3024 O O . ASN A 1 378 ? 25.496 -17.369 18.977 1.00 87.56 378 ASN A O 1
ATOM 3028 N N . PRO A 1 379 ? 26.378 -18.928 20.348 1.00 90.06 379 PRO A N 1
ATOM 3029 C CA . PRO A 1 379 ? 25.267 -18.898 21.301 1.00 90.06 379 PRO A CA 1
ATOM 3030 C C . PRO A 1 379 ? 25.023 -17.533 21.958 1.00 90.06 379 PRO A C 1
ATOM 3032 O O . PRO A 1 379 ? 23.867 -17.166 22.148 1.00 90.06 379 PRO A O 1
ATOM 3035 N N . LEU A 1 380 ? 26.078 -16.771 22.271 1.00 92.19 380 LEU A N 1
ATOM 3036 C CA . LEU A 1 380 ? 25.952 -15.458 22.915 1.00 92.19 380 LEU A CA 1
ATOM 3037 C C . LEU A 1 380 ? 25.307 -14.437 21.978 1.00 92.19 380 LEU A C 1
ATOM 3039 O O . LEU A 1 380 ? 24.382 -13.736 22.376 1.00 92.19 380 LEU A O 1
ATOM 3043 N N . GLY A 1 381 ? 25.738 -14.408 20.717 1.00 90.00 381 GLY A N 1
ATOM 3044 C CA . GLY A 1 381 ? 25.118 -13.586 19.684 1.00 90.00 381 GLY A CA 1
ATOM 3045 C C . GLY A 1 381 ? 23.641 -13.925 19.506 1.00 90.00 381 GLY A C 1
ATOM 3046 O O . GLY A 1 381 ? 22.803 -13.028 19.504 1.00 90.00 381 GLY A O 1
ATOM 3047 N N . ARG A 1 382 ? 23.292 -15.218 19.429 1.00 89.88 382 ARG A N 1
ATOM 3048 C CA . ARG A 1 382 ? 21.888 -15.632 19.270 1.00 89.88 382 ARG A CA 1
ATOM 3049 C C . ARG A 1 382 ? 21.040 -15.262 20.481 1.00 89.88 382 ARG A C 1
ATOM 3051 O O . ARG A 1 382 ? 19.892 -14.861 20.313 1.00 89.88 382 ARG A O 1
ATOM 3058 N N . CYS A 1 383 ? 21.608 -15.370 21.682 1.00 92.25 383 CYS A N 1
ATOM 3059 C CA . CYS A 1 383 ? 20.971 -14.903 22.909 1.00 92.25 383 CYS A CA 1
ATOM 3060 C C . CYS A 1 383 ? 20.703 -13.391 22.845 1.00 92.25 383 CYS A C 1
ATOM 3062 O O . CYS A 1 383 ? 19.580 -12.963 23.096 1.00 92.25 383 CYS A O 1
ATOM 3064 N N . PHE A 1 384 ? 21.689 -12.598 22.411 1.00 92.44 384 PHE A N 1
ATOM 3065 C CA . PHE A 1 384 ? 21.533 -11.158 22.202 1.00 92.44 384 PHE A CA 1
ATOM 3066 C C . PHE A 1 384 ? 20.448 -10.828 21.168 1.00 92.44 384 PHE A C 1
ATOM 3068 O O . PHE A 1 384 ? 19.581 -10.006 21.447 1.00 92.44 384 PHE A O 1
ATOM 3075 N N . VAL A 1 385 ? 20.444 -11.490 20.006 1.00 90.69 385 VAL A N 1
ATOM 3076 C CA . VAL A 1 385 ? 19.420 -11.289 18.965 1.00 90.69 385 VAL A CA 1
ATOM 3077 C C . VAL A 1 385 ? 18.023 -11.600 19.507 1.00 90.69 385 VAL A C 1
ATOM 3079 O O . VAL A 1 385 ? 17.101 -10.815 19.299 1.00 90.69 385 VAL A O 1
ATOM 3082 N N . ARG A 1 386 ? 17.859 -12.705 20.248 1.00 90.00 386 ARG A N 1
ATOM 3083 C CA . ARG A 1 386 ? 16.575 -13.059 20.876 1.00 90.00 386 ARG A CA 1
ATOM 3084 C C . ARG A 1 386 ? 16.150 -12.020 21.910 1.00 90.00 386 ARG A C 1
ATOM 3086 O O . ARG A 1 386 ? 15.001 -11.595 21.903 1.00 90.00 386 ARG A O 1
ATOM 3093 N N . TRP A 1 387 ? 17.068 -11.594 22.775 1.00 93.31 387 TRP A N 1
ATOM 3094 C CA . TRP A 1 387 ? 16.807 -10.536 23.750 1.00 93.31 387 TRP A CA 1
ATOM 3095 C C . TRP A 1 387 ? 16.370 -9.233 23.070 1.00 93.31 387 TRP A C 1
ATOM 3097 O O . TRP A 1 387 ? 15.388 -8.628 23.497 1.00 93.31 387 TRP A O 1
ATOM 3107 N N . PHE A 1 388 ? 17.051 -8.837 21.993 1.00 91.12 388 PHE A N 1
ATOM 3108 C CA . PHE A 1 388 ? 16.756 -7.620 21.246 1.00 91.12 388 PHE A CA 1
ATOM 3109 C C . PHE A 1 388 ? 15.344 -7.650 20.651 1.00 91.12 388 PHE A C 1
ATOM 3111 O O . PHE A 1 388 ? 14.550 -6.754 20.927 1.00 91.12 388 PHE A O 1
ATOM 3118 N N . TRP A 1 389 ? 14.994 -8.700 19.899 1.00 90.25 389 TRP A N 1
ATOM 3119 C CA . TRP A 1 389 ? 13.664 -8.812 19.286 1.00 90.25 389 TRP A CA 1
ATOM 3120 C C . TRP A 1 389 ? 12.548 -8.955 20.328 1.00 90.25 389 TRP A C 1
ATOM 3122 O O . TRP A 1 389 ? 11.523 -8.296 20.197 1.00 90.25 389 TRP A O 1
ATOM 3132 N N . ASN A 1 390 ? 12.780 -9.682 21.426 1.00 91.62 390 ASN A N 1
ATOM 3133 C CA . ASN A 1 390 ? 11.840 -9.725 22.553 1.00 91.62 390 ASN A CA 1
ATOM 3134 C C . ASN A 1 390 ? 11.683 -8.359 23.245 1.00 91.62 390 ASN A C 1
ATOM 3136 O O . ASN A 1 390 ? 10.654 -8.078 23.858 1.00 91.62 390 ASN A O 1
ATOM 3140 N N . SER A 1 391 ? 12.717 -7.515 23.228 1.00 91.75 391 SER A N 1
ATOM 3141 C CA . SER A 1 391 ? 12.608 -6.142 23.724 1.00 91.75 391 SER A CA 1
ATOM 3142 C C . SER A 1 391 ? 11.789 -5.269 22.779 1.00 91.75 391 SER A C 1
ATOM 3144 O O . SER A 1 391 ? 11.035 -4.430 23.261 1.00 91.75 391 SER A O 1
ATOM 3146 N N . VAL A 1 392 ? 11.921 -5.467 21.464 1.00 90.75 392 VAL A N 1
ATOM 3147 C CA . VAL A 1 392 ? 11.107 -4.764 20.464 1.00 90.75 392 VAL A CA 1
ATOM 3148 C C . VAL A 1 392 ? 9.638 -5.148 20.616 1.00 90.75 392 VAL A C 1
ATOM 3150 O O . VAL A 1 392 ? 8.810 -4.252 20.736 1.00 90.75 392 VAL A O 1
ATOM 3153 N N . ASP A 1 393 ? 9.323 -6.444 20.694 1.00 92.19 393 ASP A N 1
ATOM 3154 C CA . ASP A 1 393 ? 7.948 -6.924 20.889 1.00 92.19 393 ASP A CA 1
ATOM 3155 C C . ASP A 1 393 ? 7.308 -6.294 22.133 1.00 92.19 393 ASP A C 1
ATOM 3157 O O . ASP A 1 393 ? 6.259 -5.666 22.026 1.00 92.19 393 ASP A O 1
ATOM 3161 N N . ARG A 1 394 ? 7.982 -6.362 23.291 1.00 92.19 394 ARG A N 1
ATOM 3162 C CA . ARG A 1 394 ? 7.487 -5.751 24.538 1.00 92.19 394 ARG A CA 1
ATOM 3163 C C . ARG A 1 394 ? 7.272 -4.246 24.409 1.00 92.19 394 ARG A C 1
ATOM 3165 O O . ARG A 1 394 ? 6.236 -3.748 24.821 1.00 92.19 394 ARG A O 1
ATOM 3172 N N . GLY A 1 395 ? 8.207 -3.529 23.783 1.00 92.75 395 GLY A N 1
ATOM 3173 C CA . GLY A 1 395 ? 8.050 -2.092 23.558 1.00 92.75 395 GLY A CA 1
ATOM 3174 C C . GLY A 1 395 ? 6.832 -1.756 22.691 1.00 92.75 395 GLY A C 1
ATOM 3175 O O . GLY A 1 395 ? 6.130 -0.786 22.963 1.00 92.75 395 GLY A O 1
ATOM 3176 N N . LEU A 1 396 ? 6.542 -2.567 21.668 1.00 93.06 396 LEU A N 1
ATOM 3177 C CA . LEU A 1 396 ? 5.345 -2.399 20.840 1.00 93.06 396 LEU A CA 1
ATOM 3178 C C . LEU A 1 396 ? 4.059 -2.739 21.604 1.00 93.06 396 LEU A C 1
ATOM 3180 O O . LEU A 1 396 ? 3.054 -2.050 21.437 1.00 93.06 396 LEU A O 1
ATOM 3184 N N . GLU A 1 397 ? 4.086 -3.771 22.447 1.00 93.19 397 GLU A N 1
ATOM 3185 C CA . GLU A 1 397 ? 2.965 -4.125 23.323 1.00 93.19 397 GLU A CA 1
ATOM 3186 C C . GLU A 1 397 ? 2.652 -3.021 24.337 1.00 93.19 397 GLU A C 1
ATOM 3188 O O . GLU A 1 397 ? 1.481 -2.679 24.513 1.00 93.19 397 GLU A O 1
ATOM 3193 N N . ASP A 1 398 ? 3.681 -2.424 24.942 1.00 92.12 398 ASP A N 1
ATOM 3194 C CA . ASP A 1 398 ? 3.548 -1.327 25.903 1.00 92.12 398 ASP A CA 1
ATOM 3195 C C . ASP A 1 398 ? 2.936 -0.077 25.253 1.00 92.12 398 ASP A C 1
ATOM 3197 O O . ASP A 1 398 ? 2.073 0.573 25.843 1.00 92.12 398 ASP A O 1
ATOM 3201 N N . ILE A 1 399 ? 3.336 0.245 24.016 1.00 92.31 399 ILE A N 1
ATOM 3202 C CA . ILE A 1 399 ? 2.786 1.377 23.250 1.00 92.31 399 ILE A CA 1
ATOM 3203 C C . ILE A 1 399 ? 1.323 1.130 22.874 1.00 92.31 399 ILE A C 1
ATOM 3205 O O . ILE A 1 399 ? 0.487 2.023 23.015 1.00 92.31 399 ILE A O 1
ATOM 3209 N N . ALA A 1 400 ? 1.005 -0.071 22.389 1.00 93.06 400 ALA A N 1
ATOM 3210 C CA . ALA A 1 400 ? -0.358 -0.435 22.013 1.00 93.06 400 ALA A CA 1
ATOM 3211 C C . ALA A 1 400 ? -1.279 -0.611 23.229 1.00 93.06 400 ALA A C 1
ATOM 3213 O O . ALA A 1 400 ? -2.503 -0.501 23.106 1.00 93.06 400 ALA A O 1
ATOM 3214 N N . GLN A 1 401 ? -0.689 -0.871 24.401 1.00 94.44 401 GLN A N 1
ATOM 3215 C CA . GLN A 1 401 ? -1.378 -1.096 25.664 1.00 94.44 401 GLN A CA 1
ATOM 3216 C C . GLN A 1 401 ? -2.436 -2.204 25.544 1.00 94.44 401 GLN A C 1
ATOM 3218 O O . GLN A 1 401 ? -3.597 -2.014 25.916 1.00 94.44 401 GLN A O 1
ATOM 3223 N N . TYR A 1 402 ? -2.051 -3.362 24.995 1.00 93.81 402 TYR A N 1
ATOM 3224 C CA . TYR A 1 402 ? -2.996 -4.449 24.706 1.00 93.81 402 TYR A CA 1
ATOM 3225 C C . TYR A 1 402 ? -3.714 -4.994 25.947 1.00 93.81 402 TYR A C 1
ATOM 3227 O O . TYR A 1 402 ? -4.841 -5.468 25.832 1.00 93.81 402 TYR A O 1
ATOM 3235 N N . ASP A 1 403 ? -3.098 -4.900 27.126 1.00 92.50 403 ASP A N 1
ATOM 3236 C CA . ASP A 1 403 ? -3.642 -5.463 28.364 1.00 92.50 403 ASP A CA 1
ATOM 3237 C C . ASP A 1 403 ? -4.632 -4.544 29.100 1.00 92.50 403 ASP A C 1
ATOM 3239 O O . ASP A 1 403 ? -5.203 -4.973 30.102 1.00 92.50 403 ASP A O 1
ATOM 3243 N N . THR A 1 404 ? -4.884 -3.314 28.625 1.00 91.81 404 THR A N 1
ATOM 3244 C CA . THR A 1 404 ? -5.775 -2.378 29.344 1.00 91.81 404 THR A CA 1
ATOM 3245 C C . THR A 1 404 ? -7.237 -2.792 29.306 1.00 91.81 404 THR A C 1
ATOM 3247 O O . THR A 1 404 ? -7.936 -2.632 30.299 1.00 91.81 404 THR A O 1
ATOM 3250 N N . ASP A 1 405 ? -7.695 -3.331 28.174 1.00 91.06 405 ASP A N 1
ATOM 3251 C CA . ASP A 1 405 ? -9.101 -3.650 27.933 1.00 91.06 405 ASP A CA 1
ATOM 3252 C C . ASP A 1 405 ? -9.229 -4.968 27.169 1.00 91.06 405 ASP A C 1
ATOM 3254 O O . ASP A 1 405 ? -8.428 -5.266 26.280 1.00 91.06 405 ASP A O 1
ATOM 3258 N N . ASP A 1 406 ? -10.302 -5.722 27.410 1.00 92.56 406 ASP A N 1
ATOM 3259 C CA . ASP A 1 406 ? -10.562 -6.969 26.674 1.00 92.56 406 ASP A CA 1
ATOM 3260 C C . ASP A 1 406 ? -10.729 -6.740 25.165 1.00 92.56 406 ASP A C 1
ATOM 3262 O O . ASP A 1 406 ? -10.417 -7.613 24.354 1.00 92.56 406 ASP A O 1
ATOM 3266 N N . LYS A 1 407 ? -11.160 -5.534 24.768 1.00 93.50 407 LYS A N 1
ATOM 3267 C CA . LYS A 1 407 ? -11.166 -5.095 23.368 1.00 93.50 407 LYS A CA 1
ATOM 3268 C C . LYS A 1 407 ? -9.754 -5.057 22.777 1.00 93.50 407 LYS A C 1
ATOM 3270 O O . LYS A 1 407 ? -9.563 -5.506 21.651 1.00 93.50 407 LYS A O 1
ATOM 3275 N N . MET A 1 408 ? -8.780 -4.539 23.521 1.00 95.06 408 MET A N 1
ATOM 3276 C CA . MET A 1 408 ? -7.406 -4.365 23.049 1.00 95.06 408 MET A CA 1
ATOM 3277 C C . MET A 1 408 ? -6.646 -5.691 23.006 1.00 95.06 408 MET A C 1
ATOM 3279 O O . MET A 1 408 ? -5.906 -5.929 22.053 1.00 95.06 408 MET A O 1
ATOM 3283 N N . LYS A 1 409 ? -6.915 -6.614 23.938 1.00 93.75 409 LYS A N 1
ATOM 3284 C CA . LYS A 1 409 ? -6.327 -7.968 23.923 1.00 93.75 409 LYS A CA 1
ATOM 3285 C C . LYS A 1 409 ? -6.602 -8.714 22.615 1.00 93.75 409 LYS A C 1
ATOM 3287 O O . LYS A 1 409 ? -5.742 -9.440 22.126 1.00 93.75 409 LYS A O 1
ATOM 3292 N N . LYS A 1 410 ? -7.772 -8.490 22.001 1.00 93.12 410 LYS A N 1
ATOM 3293 C CA . LYS A 1 410 ? -8.156 -9.078 20.701 1.00 93.12 410 LYS A CA 1
ATOM 3294 C C . LYS A 1 410 ? -7.273 -8.625 19.532 1.00 93.12 410 LYS A C 1
ATOM 3296 O O . LYS A 1 410 ? -7.301 -9.266 18.481 1.00 93.12 410 LYS A O 1
ATOM 3301 N N . LEU A 1 411 ? -6.530 -7.528 19.690 1.00 94.06 411 LEU A N 1
ATOM 3302 C CA . LEU A 1 411 ? -5.630 -6.984 18.674 1.00 94.06 411 LEU A CA 1
ATOM 3303 C C . LEU A 1 411 ? -4.185 -7.472 18.803 1.00 94.06 411 LEU A C 1
ATOM 3305 O O . LEU A 1 411 ? -3.413 -7.248 17.874 1.00 94.06 411 LEU A O 1
ATOM 3309 N N . ARG A 1 412 ? -3.815 -8.145 19.900 1.00 92.25 412 ARG A N 1
ATOM 3310 C CA . ARG A 1 412 ? -2.449 -8.638 20.109 1.00 92.25 412 ARG A CA 1
ATOM 3311 C C . ARG A 1 412 ? -2.085 -9.664 19.019 1.00 92.25 412 ARG A C 1
ATOM 3313 O O . ARG A 1 412 ? -2.758 -10.696 18.912 1.00 92.25 412 ARG A O 1
ATOM 3320 N N . PRO A 1 413 ? -1.039 -9.423 18.206 1.00 90.88 413 PRO A N 1
ATOM 3321 C CA . PRO A 1 413 ? -0.561 -10.414 17.247 1.00 90.88 413 PRO A CA 1
ATOM 3322 C C . PRO A 1 413 ? -0.037 -11.670 17.956 1.00 90.88 413 PRO A C 1
ATOM 3324 O O . PRO A 1 413 ? 0.562 -11.594 19.024 1.00 90.88 413 PRO A O 1
ATOM 3327 N N . SER A 1 414 ? -0.241 -12.846 17.359 1.00 85.06 414 SER A N 1
ATOM 3328 C CA . SER A 1 414 ? 0.093 -14.135 17.992 1.00 85.06 414 SER A CA 1
ATOM 3329 C C . SER A 1 414 ? 1.566 -14.536 17.884 1.00 85.06 414 SER A C 1
ATOM 3331 O O . SER A 1 414 ? 2.017 -15.434 18.591 1.00 85.06 414 SER A O 1
ATOM 3333 N N . LYS A 1 415 ? 2.315 -13.912 16.971 1.00 85.62 415 LYS A N 1
ATOM 3334 C CA . LYS A 1 415 ? 3.732 -14.195 16.726 1.00 85.62 415 LYS A CA 1
ATOM 3335 C C . LYS A 1 415 ? 4.555 -12.922 16.874 1.00 85.62 415 LYS A C 1
ATOM 3337 O O . LYS A 1 415 ? 4.095 -11.846 16.499 1.00 85.62 415 LYS A O 1
ATOM 3342 N N . SER A 1 416 ? 5.795 -13.092 17.329 1.00 86.12 416 SER A N 1
ATOM 3343 C CA . SER A 1 416 ? 6.813 -12.037 17.407 1.00 86.12 416 SER A CA 1
ATOM 3344 C C . SER A 1 416 ? 6.959 -11.265 16.093 1.00 86.12 416 SER A C 1
ATOM 3346 O O . SER A 1 416 ? 6.819 -11.849 15.008 1.00 86.12 416 SER A O 1
ATOM 3348 N N . VAL A 1 417 ? 7.311 -9.980 16.177 1.00 86.19 417 VAL A N 1
ATOM 3349 C CA . VAL A 1 417 ? 7.521 -9.103 15.019 1.00 86.19 417 VAL A CA 1
ATOM 3350 C C . VAL A 1 417 ? 8.555 -9.674 14.043 1.00 86.19 417 VAL A C 1
ATOM 3352 O O . VAL A 1 417 ? 8.349 -9.640 12.831 1.00 86.19 417 VAL A O 1
ATOM 3355 N N . ILE A 1 418 ? 9.625 -10.300 14.551 1.00 85.44 418 ILE A N 1
ATOM 3356 C CA . ILE A 1 418 ? 10.718 -10.829 13.717 1.00 85.44 418 ILE A CA 1
ATOM 3357 C C . ILE A 1 418 ? 10.315 -12.054 12.899 1.00 85.44 418 ILE A C 1
ATOM 3359 O O . ILE A 1 418 ? 10.971 -12.389 11.915 1.00 85.44 418 ILE A O 1
ATOM 3363 N N . SER A 1 419 ? 9.232 -12.733 13.289 1.00 81.38 419 SER A N 1
ATOM 3364 C CA . SER A 1 419 ? 8.720 -13.869 12.523 1.00 81.38 419 SER A CA 1
ATOM 3365 C C . SER A 1 419 ? 8.207 -13.453 11.146 1.00 81.38 419 SER A C 1
ATOM 3367 O O . SER A 1 419 ? 8.013 -14.320 10.295 1.00 81.38 419 SER A O 1
ATOM 3369 N N . CYS A 1 420 ? 7.924 -12.155 10.950 1.00 74.06 420 CYS A N 1
ATOM 3370 C CA . CYS A 1 420 ? 7.230 -11.613 9.782 1.00 74.06 420 CYS A CA 1
ATOM 3371 C C . CYS A 1 420 ? 5.925 -12.368 9.463 1.00 74.06 420 CYS A C 1
ATOM 3373 O O . CYS A 1 420 ? 5.444 -12.339 8.332 1.00 74.06 420 CYS A O 1
ATOM 3375 N N . GLY A 1 421 ? 5.366 -13.080 10.452 1.00 73.25 421 GLY A N 1
ATOM 3376 C CA . GLY A 1 421 ? 4.162 -13.882 10.287 1.00 73.25 421 GLY A CA 1
ATOM 3377 C C . GLY A 1 421 ? 2.930 -12.998 10.170 1.00 73.25 421 GLY A C 1
ATOM 3378 O O . GLY A 1 421 ? 2.080 -13.268 9.329 1.00 73.25 421 GLY A O 1
ATOM 3379 N N . ALA A 1 422 ? 2.874 -11.938 10.981 1.00 78.06 422 ALA A N 1
ATOM 3380 C CA . ALA A 1 422 ? 1.920 -10.843 10.865 1.00 78.06 422 ALA A CA 1
ATOM 3381 C C . ALA A 1 422 ? 2.492 -9.704 10.021 1.00 78.06 422 ALA A C 1
ATOM 3383 O O . ALA A 1 422 ? 3.699 -9.462 10.018 1.00 78.06 422 ALA A O 1
ATOM 3384 N N . SER A 1 423 ? 1.617 -8.983 9.314 1.00 84.12 423 SER A N 1
ATOM 3385 C CA . SER A 1 423 ? 2.027 -7.751 8.641 1.00 84.12 423 SER A CA 1
ATOM 3386 C C . SER A 1 423 ? 2.527 -6.738 9.667 1.00 84.12 423 SER A C 1
ATOM 3388 O O . SER A 1 423 ? 2.002 -6.676 10.777 1.00 84.12 423 SER A O 1
ATOM 3390 N N . ILE A 1 424 ? 3.496 -5.920 9.277 1.00 90.25 424 ILE A N 1
ATOM 3391 C CA . ILE A 1 424 ? 4.017 -4.826 10.094 1.00 90.25 424 ILE A CA 1
ATOM 3392 C C . ILE A 1 424 ? 3.631 -3.520 9.409 1.00 90.25 424 ILE A C 1
ATOM 3394 O O . ILE A 1 424 ? 3.703 -3.416 8.180 1.00 90.25 424 ILE A O 1
ATOM 3398 N N . GLY A 1 425 ? 3.222 -2.536 10.194 1.00 92.50 425 GLY A N 1
ATOM 3399 C CA . GLY A 1 425 ? 3.005 -1.185 9.718 1.00 92.50 425 GLY A CA 1
ATOM 3400 C C . GLY A 1 425 ? 3.396 -0.128 10.734 1.00 92.50 425 GLY A C 1
ATOM 3401 O O . GLY A 1 425 ? 3.795 -0.442 11.851 1.00 92.50 425 GLY A O 1
ATOM 3402 N N . ILE A 1 426 ? 3.295 1.134 10.330 1.00 93.50 426 ILE A N 1
ATOM 3403 C CA . ILE A 1 426 ? 3.527 2.280 11.214 1.00 93.50 426 ILE A CA 1
ATOM 3404 C C . ILE A 1 426 ? 2.194 2.887 11.626 1.00 93.50 426 ILE A C 1
ATOM 3406 O O . ILE A 1 426 ? 1.323 3.112 10.791 1.00 93.50 426 ILE A O 1
ATOM 3410 N N . ALA A 1 427 ? 2.028 3.186 12.907 1.00 93.12 427 ALA A N 1
ATOM 3411 C CA . ALA A 1 427 ? 0.902 3.941 13.431 1.00 93.12 427 ALA A CA 1
ATOM 3412 C C . ALA A 1 427 ? 1.014 5.406 12.991 1.00 93.12 427 ALA A C 1
ATOM 3414 O O . ALA A 1 427 ? 1.377 6.262 13.780 1.00 93.12 427 ALA A O 1
ATOM 3415 N N . ASN A 1 428 ? 0.746 5.689 11.711 1.00 89.19 428 ASN A N 1
ATOM 3416 C CA . ASN A 1 428 ? 0.943 7.012 11.112 1.00 89.19 428 ASN A CA 1
ATOM 3417 C C . ASN A 1 428 ? 0.178 8.131 11.829 1.00 89.19 428 ASN A C 1
ATOM 3419 O O . ASN A 1 428 ? 0.596 9.282 11.770 1.00 89.19 428 ASN A O 1
ATOM 3423 N N . GLN A 1 429 ? -0.938 7.785 12.468 1.00 89.44 429 GLN A N 1
ATOM 3424 C CA . GLN A 1 429 ? -1.760 8.708 13.233 1.00 89.44 429 GLN A CA 1
ATOM 3425 C C . GLN A 1 429 ? -1.299 8.689 14.698 1.00 89.44 429 GLN A C 1
ATOM 3427 O O . GLN A 1 429 ? -1.273 7.609 15.297 1.00 89.44 429 GLN A O 1
ATOM 3432 N N . PRO A 1 430 ? -0.935 9.839 15.291 1.00 85.94 430 PRO A N 1
ATOM 3433 C CA . PRO A 1 430 ? -0.356 9.884 16.635 1.00 85.94 430 PRO A CA 1
ATOM 3434 C C . PRO A 1 430 ? -1.325 9.381 17.713 1.00 85.94 430 PRO A C 1
ATOM 3436 O O . PRO A 1 430 ? -0.897 8.772 18.689 1.00 85.94 430 PRO A O 1
ATOM 3439 N N . ASP A 1 431 ? -2.629 9.569 17.510 1.00 92.38 431 ASP A N 1
ATOM 3440 C CA . ASP A 1 431 ? -3.695 9.171 18.430 1.00 92.38 431 ASP A CA 1
ATOM 3441 C C . ASP A 1 431 ? -4.357 7.832 18.050 1.00 92.38 431 ASP A C 1
ATOM 3443 O O . ASP A 1 431 ? -5.433 7.500 18.554 1.00 92.38 431 ASP A O 1
ATOM 3447 N N . LEU A 1 432 ? -3.732 7.037 17.166 1.00 94.69 432 LEU A N 1
ATOM 3448 C CA . LEU A 1 432 ? -4.312 5.803 16.619 1.00 94.69 432 LEU A CA 1
ATOM 3449 C C . LEU A 1 432 ? -4.879 4.880 17.706 1.00 94.69 432 LEU A C 1
ATOM 3451 O O . LEU A 1 432 ? -6.014 4.414 17.604 1.00 94.69 432 LEU A O 1
ATOM 3455 N N . TRP A 1 433 ? -4.094 4.616 18.750 1.00 95.25 433 TRP A N 1
ATOM 3456 C CA . TRP A 1 433 ? -4.490 3.707 19.823 1.00 95.25 433 TRP A CA 1
ATOM 3457 C C . TRP A 1 433 ? -5.613 4.277 20.692 1.00 95.25 433 TRP A C 1
ATOM 3459 O O . TRP A 1 433 ? -6.512 3.536 21.085 1.00 95.25 433 TRP A O 1
ATOM 3469 N N . GLU A 1 434 ? -5.620 5.587 20.939 1.00 95.06 434 GLU A N 1
ATOM 3470 C CA . GLU A 1 434 ? -6.688 6.268 21.681 1.00 95.06 434 GLU A CA 1
ATOM 3471 C C . GLU A 1 434 ? -8.017 6.190 20.921 1.00 95.06 434 GLU A C 1
ATOM 3473 O O . GLU A 1 434 ? -9.061 5.861 21.492 1.00 95.06 434 GLU A O 1
ATOM 3478 N N . VAL A 1 435 ? -7.970 6.399 19.603 1.00 96.25 435 VAL A N 1
ATOM 3479 C CA . VAL A 1 435 ? -9.130 6.261 18.716 1.00 96.25 435 VAL A CA 1
ATOM 3480 C C . VAL A 1 435 ? -9.652 4.830 18.712 1.00 96.25 435 VAL A C 1
ATOM 3482 O O . VAL A 1 435 ? -10.857 4.625 18.828 1.00 96.25 435 VAL A O 1
ATOM 3485 N N . ILE A 1 436 ? -8.782 3.822 18.640 1.00 96.62 436 ILE A N 1
ATOM 3486 C CA . ILE A 1 436 ? -9.206 2.414 18.691 1.00 96.62 436 ILE A CA 1
ATOM 3487 C C . ILE A 1 436 ? -9.866 2.085 20.036 1.00 96.62 436 ILE A C 1
ATOM 3489 O O . ILE A 1 436 ? -10.824 1.308 20.071 1.00 96.62 436 ILE A O 1
ATOM 3493 N N . LYS A 1 437 ? -9.414 2.689 21.142 1.00 95.38 437 LYS A N 1
ATOM 3494 C CA . LYS A 1 437 ? -10.004 2.511 22.480 1.00 95.38 437 LYS A CA 1
ATOM 3495 C C . LYS A 1 437 ? -11.360 3.192 22.652 1.00 95.38 437 LYS A C 1
ATOM 3497 O O . LYS A 1 437 ? -12.143 2.727 23.479 1.00 95.38 437 LYS A O 1
ATOM 3502 N N . SER A 1 438 ? -11.698 4.182 21.827 1.00 95.44 438 SER A N 1
ATOM 3503 C CA . SER A 1 438 ? -12.981 4.899 21.885 1.00 95.44 438 SER A CA 1
ATOM 3504 C C . SER A 1 438 ? -14.219 3.972 21.889 1.00 95.44 438 SER A C 1
ATOM 3506 O O . SER A 1 438 ? -14.191 2.877 21.313 1.00 95.44 438 SER A O 1
ATOM 3508 N N . PRO A 1 439 ? -15.327 4.378 22.540 1.00 95.44 439 PRO A N 1
ATOM 3509 C CA . PRO A 1 439 ? -16.513 3.530 22.693 1.00 95.44 439 PRO A CA 1
ATOM 3510 C C . PRO A 1 439 ? -17.254 3.270 21.375 1.00 95.44 439 PRO A C 1
ATOM 3512 O O . PRO A 1 439 ? -17.972 2.282 21.269 1.00 95.44 439 PRO A O 1
ATOM 3515 N N . ASN A 1 440 ? -17.067 4.119 20.361 1.00 96.25 440 ASN A N 1
ATOM 3516 C CA . ASN A 1 440 ? -17.672 3.943 19.041 1.00 96.25 440 ASN A CA 1
ATOM 3517 C C . ASN A 1 440 ? -16.898 2.962 18.141 1.00 96.25 440 ASN A C 1
ATOM 3519 O O . ASN A 1 440 ? -17.295 2.767 16.997 1.00 96.25 440 ASN A O 1
ATOM 3523 N N . VAL A 1 441 ? -15.826 2.329 18.637 1.00 97.50 441 VAL A N 1
ATOM 3524 C CA . VAL A 1 441 ? -15.096 1.260 17.938 1.00 97.50 441 VAL A CA 1
ATOM 3525 C C . VAL A 1 441 ? -15.287 -0.068 18.667 1.00 97.50 441 VAL A C 1
ATOM 3527 O O . VAL A 1 441 ? -14.895 -0.230 19.828 1.00 97.50 441 VAL A O 1
ATOM 3530 N N . THR A 1 442 ? -15.838 -1.047 17.952 1.00 96.50 442 THR A N 1
ATOM 3531 C CA . THR A 1 442 ? -16.017 -2.432 18.412 1.00 96.50 442 THR A CA 1
ATOM 3532 C C . THR A 1 442 ? -15.148 -3.377 17.588 1.00 96.50 442 THR A C 1
ATOM 3534 O O . THR A 1 442 ? -14.912 -3.127 16.409 1.00 96.50 442 THR A O 1
ATOM 3537 N N . ILE A 1 443 ? -14.643 -4.452 18.204 1.00 96.00 443 ILE A N 1
ATOM 3538 C CA . ILE A 1 443 ? -13.679 -5.366 17.564 1.00 96.00 443 ILE A CA 1
ATOM 3539 C C . ILE A 1 443 ? -14.147 -6.819 17.716 1.00 96.00 443 ILE A C 1
ATOM 3541 O O . ILE A 1 443 ? -13.751 -7.510 18.668 1.00 96.00 443 ILE A O 1
ATOM 3545 N N . PRO A 1 444 ? -15.033 -7.299 16.826 1.00 93.81 444 PRO A N 1
ATOM 3546 C CA . PRO A 1 444 ? -15.409 -8.704 16.774 1.00 93.81 444 PRO A CA 1
ATOM 3547 C C . PRO A 1 444 ? -14.271 -9.548 16.189 1.00 93.81 444 PRO A C 1
ATOM 3549 O O . PRO A 1 444 ? -13.678 -9.205 15.162 1.00 93.81 444 PRO A O 1
ATOM 3552 N N . ARG A 1 445 ? -13.980 -10.687 16.828 1.00 93.69 445 ARG A N 1
ATOM 3553 C CA . ARG A 1 445 ? -13.035 -11.693 16.322 1.00 93.69 445 ARG A CA 1
ATOM 3554 C C . ARG A 1 445 ? -13.815 -12.842 15.690 1.00 93.69 445 ARG A C 1
ATOM 3556 O O . ARG A 1 445 ? -14.114 -13.820 16.362 1.00 93.69 445 ARG A O 1
ATOM 3563 N N . SER A 1 446 ? -14.199 -12.685 14.427 1.00 93.31 446 SER A N 1
ATOM 3564 C CA . SER A 1 446 ? -14.966 -13.683 13.674 1.00 93.31 446 SER A CA 1
ATOM 3565 C C . SER A 1 446 ? -14.840 -13.440 12.168 1.00 93.31 446 SER A C 1
ATOM 3567 O O . SER A 1 446 ? -14.522 -12.329 11.738 1.00 93.31 446 SER A O 1
ATOM 3569 N N . ALA A 1 447 ? -15.049 -14.471 11.351 1.00 92.50 447 ALA A N 1
ATOM 3570 C CA . ALA A 1 447 ? -15.174 -14.308 9.906 1.00 92.50 447 ALA A CA 1
ATOM 3571 C C . ALA A 1 447 ? -16.598 -13.859 9.535 1.00 92.50 447 ALA A C 1
ATOM 3573 O O . ALA A 1 447 ? -17.569 -14.277 10.165 1.00 92.50 447 ALA A O 1
ATOM 3574 N N . ILE A 1 448 ? -16.730 -13.031 8.497 1.00 92.94 448 ILE A N 1
ATOM 3575 C CA . ILE A 1 448 ? -18.040 -12.705 7.914 1.00 92.94 448 ILE A CA 1
ATOM 3576 C C . ILE A 1 448 ? -18.486 -13.891 7.056 1.00 92.94 448 ILE A C 1
ATOM 3578 O O . ILE A 1 448 ? -17.713 -14.349 6.215 1.00 92.94 448 ILE A O 1
ATOM 3582 N N . HIS A 1 449 ? -19.711 -14.374 7.269 1.00 88.88 449 HIS A N 1
ATOM 3583 C CA . HIS A 1 449 ? -20.282 -15.489 6.511 1.00 88.88 449 HIS A CA 1
ATOM 3584 C C . HIS A 1 449 ? -21.260 -14.995 5.438 1.00 88.88 449 HIS A C 1
ATOM 3586 O O . HIS A 1 449 ? -21.108 -15.319 4.259 1.00 88.88 449 HIS A O 1
ATOM 3592 N N . THR A 1 450 ? -22.220 -14.159 5.839 1.00 89.88 450 THR A N 1
ATOM 3593 C CA . THR A 1 450 ? -23.289 -13.665 4.963 1.00 89.88 450 THR A CA 1
ATOM 3594 C C . THR A 1 450 ? -23.475 -12.166 5.151 1.00 89.88 450 THR A C 1
ATOM 3596 O O . THR A 1 450 ? -23.415 -11.657 6.273 1.00 89.88 450 THR A O 1
ATOM 3599 N N . ILE A 1 451 ? -23.706 -11.467 4.044 1.00 89.19 451 ILE A N 1
ATOM 3600 C CA . ILE A 1 451 ? -24.185 -10.087 4.015 1.00 89.19 451 ILE A CA 1
ATOM 3601 C C . ILE A 1 451 ? -25.538 -10.115 3.309 1.00 89.19 451 ILE A C 1
ATOM 3603 O O . ILE A 1 451 ? -25.641 -10.635 2.196 1.00 89.19 451 ILE A O 1
ATOM 3607 N N . ALA A 1 452 ? -26.563 -9.567 3.948 1.00 86.56 452 ALA A N 1
ATOM 3608 C CA . ALA A 1 452 ? -27.914 -9.518 3.407 1.00 86.56 452 ALA A CA 1
ATOM 3609 C C . ALA A 1 452 ? -28.515 -8.121 3.576 1.00 86.56 452 ALA A C 1
ATOM 3611 O O . ALA A 1 452 ? -28.021 -7.289 4.338 1.00 86.56 452 ALA A O 1
ATOM 3612 N N . ASP A 1 453 ? -29.591 -7.848 2.849 1.00 83.44 453 ASP A N 1
ATOM 3613 C CA . ASP A 1 453 ? -30.376 -6.646 3.087 1.00 83.44 453 ASP A CA 1
ATOM 3614 C C . ASP A 1 453 ? -31.178 -6.804 4.385 1.00 83.44 453 ASP A C 1
ATOM 3616 O O . ASP A 1 453 ? -31.876 -7.802 4.563 1.00 83.44 453 ASP A O 1
ATOM 3620 N N . THR A 1 454 ? -31.131 -5.809 5.277 1.00 75.00 454 THR A N 1
ATOM 3621 C CA . THR A 1 454 ? -32.005 -5.800 6.459 1.00 75.00 454 THR A CA 1
ATOM 3622 C C . THR A 1 454 ? -33.470 -5.781 5.998 1.00 75.00 454 THR A C 1
ATOM 3624 O O . THR A 1 454 ? -33.897 -4.837 5.326 1.00 75.00 454 THR A O 1
ATOM 3627 N N . GLN A 1 455 ? -34.230 -6.832 6.326 1.00 62.84 455 GLN A N 1
ATOM 3628 C CA . GLN A 1 455 ? -35.671 -6.917 6.074 1.00 62.84 455 GLN A CA 1
ATOM 3629 C C . GLN A 1 455 ? -36.427 -6.516 7.342 1.00 62.84 455 GLN A C 1
ATOM 3631 O O . GLN A 1 455 ? -36.306 -7.186 8.361 1.00 62.84 455 GLN A O 1
ATOM 3636 N N . ASN A 1 456 ? -37.223 -5.446 7.281 1.00 54.56 456 ASN A N 1
ATOM 3637 C CA . ASN A 1 456 ? -38.161 -5.098 8.350 1.00 54.56 456 ASN A CA 1
ATOM 3638 C C . ASN A 1 456 ? -39.602 -5.339 7.875 1.00 54.56 456 ASN A C 1
ATOM 3640 O O . ASN A 1 456 ? -40.010 -4.811 6.843 1.00 54.56 456 ASN A O 1
ATOM 3644 N N . GLU A 1 457 ? -40.380 -6.088 8.664 1.00 44.75 457 GLU A N 1
ATOM 3645 C CA . GLU A 1 457 ? -41.819 -6.363 8.465 1.00 44.75 457 GLU A CA 1
ATOM 3646 C C . GLU A 1 457 ? -42.740 -5.185 8.859 1.00 44.75 457 GLU A C 1
ATOM 3648 O O . GLU A 1 457 ? -43.962 -5.283 8.773 1.00 44.75 457 GLU A O 1
ATOM 3653 N N . SER A 1 458 ? -42.188 -4.048 9.286 1.00 42.19 458 SER A N 1
ATOM 3654 C CA . SER A 1 458 ? -42.956 -2.866 9.696 1.00 42.19 458 SER A CA 1
ATOM 3655 C C . SER A 1 458 ? -42.775 -1.710 8.708 1.00 42.19 458 SER A C 1
ATOM 3657 O O . SER A 1 458 ? -41.719 -1.080 8.671 1.00 42.19 458 SER A O 1
ATOM 3659 N N . GLU A 1 459 ? -43.836 -1.398 7.955 1.00 42.50 459 GLU A N 1
ATOM 3660 C CA . GLU A 1 459 ? -43.946 -0.382 6.886 1.00 42.50 459 GLU A CA 1
ATOM 3661 C C . GLU A 1 459 ? -43.694 1.091 7.307 1.00 42.50 459 GLU A C 1
ATOM 3663 O O . GLU A 1 459 ? -44.053 2.018 6.582 1.00 42.50 459 GLU A O 1
ATOM 3668 N N . SER A 1 460 ? -43.078 1.367 8.462 1.00 41.94 460 SER A N 1
ATOM 3669 C CA . SER A 1 460 ? -42.963 2.729 9.010 1.00 41.94 460 SER A CA 1
ATOM 3670 C C . SER A 1 460 ? -41.541 3.252 9.248 1.00 41.94 460 SER A C 1
ATOM 3672 O O . SER A 1 460 ? -41.398 4.363 9.760 1.00 41.94 460 SER A O 1
ATOM 3674 N N . SER A 1 461 ? -40.480 2.535 8.863 1.00 41.62 461 SER A N 1
ATOM 3675 C CA . SER A 1 461 ? -39.110 3.075 8.907 1.00 41.62 461 SER A CA 1
ATOM 3676 C C . SER A 1 461 ? -38.310 2.749 7.638 1.00 41.62 461 SER A C 1
ATOM 3678 O O . SER A 1 461 ? -37.979 1.606 7.352 1.00 41.62 461 SER A O 1
ATOM 3680 N N . ASN A 1 462 ? -37.952 3.792 6.879 1.00 47.91 462 ASN A N 1
ATOM 3681 C CA . ASN A 1 462 ? -37.007 3.744 5.752 1.00 47.91 462 ASN A CA 1
ATOM 3682 C C . ASN A 1 462 ? -35.560 3.496 6.248 1.00 47.91 462 ASN A C 1
ATOM 3684 O O . ASN A 1 462 ? -34.673 4.358 6.119 1.00 47.91 462 ASN A O 1
ATOM 3688 N N . GLU A 1 463 ? -35.311 2.350 6.877 1.00 51.62 463 GLU A N 1
ATOM 3689 C CA . GLU A 1 463 ? -33.973 1.906 7.271 1.00 51.62 463 GLU A CA 1
ATOM 3690 C C . GLU A 1 463 ? -33.378 1.028 6.167 1.00 51.62 463 GLU A C 1
ATOM 3692 O O . GLU A 1 463 ? -33.840 -0.065 5.866 1.00 51.62 463 GLU A O 1
ATOM 3697 N N . THR A 1 464 ? -32.378 1.586 5.485 1.00 62.84 464 THR A N 1
ATOM 3698 C CA . THR A 1 464 ? -31.811 1.091 4.225 1.00 62.84 464 THR A CA 1
ATOM 3699 C C . THR A 1 464 ? -30.421 0.481 4.435 1.00 62.84 464 THR A C 1
ATOM 3701 O O . THR A 1 464 ? -29.536 0.715 3.618 1.00 62.84 464 THR A O 1
ATOM 3704 N N . GLY A 1 465 ? -30.199 -0.232 5.542 1.00 76.62 465 GLY A N 1
ATOM 3705 C CA . GLY A 1 465 ? -28.902 -0.836 5.867 1.00 76.62 465 GLY A CA 1
ATOM 3706 C C . GLY A 1 465 ? -28.735 -2.273 5.359 1.00 76.62 465 GLY A C 1
ATOM 3707 O O . GLY A 1 465 ? -29.668 -2.865 4.800 1.00 76.62 465 GLY A O 1
ATOM 3708 N N . CYS A 1 466 ? -27.536 -2.816 5.552 1.00 86.38 466 CYS A N 1
ATOM 3709 C CA . CYS A 1 466 ? -27.207 -4.229 5.368 1.00 86.38 466 CYS A CA 1
ATOM 3710 C C . CYS A 1 466 ? -27.056 -4.916 6.732 1.00 86.38 466 CYS A C 1
ATOM 3712 O O . CYS A 1 466 ? -26.502 -4.325 7.666 1.00 86.38 466 CYS A O 1
ATOM 3714 N N . SER A 1 467 ? -27.486 -6.169 6.824 1.00 89.50 467 SER A N 1
ATOM 3715 C CA . SER A 1 467 ? -27.177 -7.055 7.939 1.00 89.50 467 SER A CA 1
ATOM 3716 C C . SER A 1 467 ? -25.897 -7.839 7.640 1.00 89.50 467 SER A C 1
ATOM 3718 O O . SER A 1 467 ? -25.651 -8.276 6.511 1.00 89.50 467 SER A O 1
ATOM 3720 N N . VAL A 1 468 ? -25.033 -7.978 8.645 1.00 91.88 468 VAL A N 1
ATOM 3721 C CA . VAL A 1 468 ? -23.770 -8.721 8.547 1.00 91.88 468 VAL A CA 1
ATOM 3722 C C . VAL A 1 468 ? -23.782 -9.833 9.579 1.00 91.88 468 VAL A C 1
ATOM 3724 O O . VAL A 1 468 ? -23.668 -9.570 10.776 1.00 91.88 468 VAL A O 1
ATOM 3727 N N . THR A 1 469 ? -23.885 -11.075 9.114 1.00 93.00 469 THR A N 1
ATOM 3728 C CA . THR A 1 469 ? -23.856 -12.262 9.972 1.00 93.00 469 THR A CA 1
ATOM 3729 C C . THR A 1 469 ? -22.452 -12.849 10.008 1.00 93.00 469 THR A C 1
ATOM 3731 O O . THR A 1 469 ? -21.839 -13.172 8.980 1.00 93.00 469 THR A O 1
ATOM 3734 N N . MET A 1 470 ? -21.931 -12.987 11.221 1.00 93.31 470 MET A N 1
ATOM 3735 C CA . MET A 1 470 ? -20.612 -13.532 11.502 1.00 93.31 470 MET A CA 1
ATOM 3736 C C . MET A 1 470 ? -20.678 -15.045 11.738 1.00 93.31 470 MET A C 1
ATOM 3738 O O . MET A 1 470 ? -21.712 -15.606 12.092 1.00 93.31 470 MET A O 1
ATOM 3742 N N . SER A 1 471 ? -19.547 -15.725 11.563 1.00 90.06 471 SER A N 1
ATOM 3743 C CA . SER A 1 471 ? -19.437 -17.185 11.719 1.00 90.06 471 SER A CA 1
ATOM 3744 C C . SER A 1 471 ? -19.734 -17.696 13.137 1.00 90.06 471 SER A C 1
ATOM 3746 O O . SER A 1 471 ? -20.071 -18.862 13.310 1.00 90.06 471 SER A O 1
ATOM 3748 N N . ASN A 1 472 ? -19.655 -16.827 14.148 1.00 88.81 472 ASN A N 1
ATOM 3749 C CA . ASN A 1 472 ? -20.055 -17.124 15.526 1.00 88.81 472 ASN A CA 1
ATOM 3750 C C . ASN A 1 472 ? -21.580 -17.015 15.762 1.00 88.81 472 ASN A C 1
ATOM 3752 O O . ASN A 1 472 ? -22.025 -17.218 16.889 1.00 88.81 472 ASN A O 1
ATOM 3756 N N . GLY A 1 473 ? -22.371 -16.681 14.734 1.00 87.62 473 GLY A N 1
ATOM 3757 C CA . GLY A 1 473 ? -23.826 -16.506 14.802 1.00 87.62 473 GLY A CA 1
ATOM 3758 C C . GLY A 1 473 ? -24.291 -15.102 15.208 1.00 87.62 473 GLY A C 1
ATOM 3759 O O . GLY A 1 473 ? -25.483 -14.812 15.139 1.00 87.62 473 GLY A O 1
ATOM 3760 N N . GLU A 1 474 ? -23.380 -14.211 15.603 1.00 91.62 474 GLU A N 1
ATOM 3761 C CA . GLU A 1 474 ? -23.710 -12.821 15.924 1.00 91.62 474 GLU A CA 1
ATOM 3762 C C . GLU A 1 474 ? -24.008 -12.039 14.636 1.00 91.62 474 GLU A C 1
ATOM 3764 O O . GLU A 1 474 ? -23.313 -12.184 13.626 1.00 91.62 474 GLU A O 1
ATOM 3769 N N . THR A 1 475 ? -25.055 -11.213 14.665 1.00 90.75 475 THR A N 1
ATOM 3770 C CA . THR A 1 475 ? -25.493 -10.424 13.508 1.00 90.75 475 THR A CA 1
ATOM 3771 C C . THR A 1 475 ? -25.502 -8.943 13.852 1.00 90.75 475 THR A C 1
ATOM 3773 O O . THR A 1 475 ? -26.046 -8.534 14.878 1.00 90.75 475 THR A O 1
ATOM 3776 N N . LEU A 1 476 ? -24.883 -8.145 12.986 1.00 91.50 476 LEU A N 1
ATOM 3777 C CA . LEU A 1 476 ? -24.898 -6.689 13.053 1.00 91.50 476 LEU A CA 1
ATOM 3778 C C . LEU A 1 476 ? -25.946 -6.166 12.075 1.00 91.50 476 LEU A C 1
ATOM 3780 O O . LEU A 1 476 ? -25.793 -6.319 10.865 1.00 91.50 476 LEU A O 1
ATOM 3784 N N . GLU A 1 477 ? -26.994 -5.544 12.601 1.00 88.50 477 GLU A N 1
ATOM 3785 C CA . GLU A 1 477 ? -28.064 -4.952 11.797 1.00 88.50 477 GLU A CA 1
ATOM 3786 C C . GLU A 1 477 ? -27.744 -3.515 11.376 1.00 88.50 477 GLU A C 1
ATOM 3788 O O . GLU A 1 477 ? -26.998 -2.802 12.052 1.00 88.50 477 GLU A O 1
ATOM 3793 N N . ASN A 1 478 ? -28.364 -3.064 10.282 1.00 86.44 478 ASN A N 1
ATOM 3794 C CA . ASN A 1 478 ? -28.346 -1.665 9.845 1.00 86.44 478 ASN A CA 1
ATOM 3795 C C . ASN A 1 478 ? -26.937 -1.073 9.613 1.00 86.44 478 ASN A C 1
ATOM 3797 O O . ASN A 1 478 ? -26.637 0.052 10.023 1.00 86.44 478 ASN A O 1
ATOM 3801 N N . THR A 1 479 ? -26.065 -1.806 8.919 1.00 90.06 479 THR A N 1
ATOM 3802 C CA . THR A 1 479 ? -24.756 -1.297 8.477 1.00 90.06 479 THR A CA 1
ATOM 3803 C C . THR A 1 479 ? -24.899 -0.470 7.194 1.00 90.06 479 THR A C 1
ATOM 3805 O O . THR A 1 479 ? -25.476 -0.950 6.221 1.00 90.06 479 THR A O 1
ATOM 3808 N N . ASP A 1 480 ? -24.353 0.752 7.157 1.00 90.50 480 ASP A N 1
ATOM 3809 C CA . ASP A 1 480 ? -24.447 1.642 5.985 1.00 90.50 480 ASP A CA 1
ATOM 3810 C C . ASP A 1 480 ? -23.355 1.360 4.935 1.00 90.50 480 ASP A C 1
ATOM 3812 O O . ASP A 1 480 ? -23.581 1.522 3.733 1.00 90.50 480 ASP A O 1
ATOM 3816 N N . LEU A 1 481 ? -22.161 0.960 5.390 1.00 92.94 481 LEU A N 1
ATOM 3817 C CA . LEU A 1 481 ? -20.987 0.704 4.553 1.00 92.94 481 LEU A CA 1
ATOM 3818 C C . LEU A 1 481 ? -20.179 -0.483 5.087 1.00 92.94 481 LEU A C 1
ATOM 3820 O O . LEU A 1 481 ? -19.858 -0.540 6.272 1.00 92.94 481 LEU A O 1
ATOM 3824 N N . ILE A 1 482 ? -19.782 -1.386 4.196 1.00 95.25 482 ILE A N 1
ATOM 3825 C CA . ILE A 1 482 ? -18.902 -2.517 4.489 1.00 95.25 482 ILE A CA 1
ATOM 3826 C C . ILE A 1 482 ? -17.634 -2.355 3.653 1.00 95.25 482 ILE A C 1
ATOM 3828 O O . ILE A 1 482 ? -17.668 -2.438 2.425 1.00 95.25 482 ILE A O 1
ATOM 3832 N N . VAL A 1 483 ? -16.502 -2.127 4.319 1.00 96.75 483 VAL A N 1
ATOM 3833 C CA . VAL A 1 483 ? -15.197 -1.943 3.682 1.00 96.75 483 VAL A CA 1
ATOM 3834 C C . VAL A 1 483 ? -14.333 -3.184 3.876 1.00 96.75 483 VAL A C 1
ATOM 3836 O O . VAL A 1 483 ? -13.884 -3.503 4.978 1.00 96.75 483 VAL A O 1
ATOM 3839 N N . LEU A 1 484 ? -14.058 -3.877 2.777 1.00 96.69 484 LEU A N 1
ATOM 3840 C CA . LEU A 1 484 ? -13.204 -5.057 2.728 1.00 96.69 484 LEU A CA 1
ATOM 3841 C C . LEU A 1 484 ? -11.738 -4.615 2.610 1.00 96.69 484 LEU A C 1
ATOM 3843 O O . LEU A 1 484 ? -11.252 -4.281 1.529 1.00 96.69 484 LEU A O 1
ATOM 3847 N N . ALA A 1 485 ? -11.021 -4.612 3.731 1.00 96.38 485 ALA A N 1
ATOM 3848 C CA . ALA A 1 485 ? -9.582 -4.367 3.827 1.00 96.38 485 ALA A CA 1
ATOM 3849 C C . ALA A 1 485 ? -8.799 -5.695 3.792 1.00 96.38 485 ALA A C 1
ATOM 3851 O O . ALA A 1 485 ? -7.923 -5.964 4.616 1.00 96.38 485 ALA A O 1
ATOM 3852 N N . THR A 1 486 ? -9.137 -6.546 2.823 1.00 93.94 486 THR A N 1
ATOM 3853 C CA . THR A 1 486 ? -8.731 -7.959 2.744 1.00 93.94 486 THR A CA 1
ATOM 3854 C C . THR A 1 486 ? -7.509 -8.213 1.855 1.00 93.94 486 THR A C 1
ATOM 3856 O O . THR A 1 486 ? -7.163 -9.361 1.575 1.00 93.94 486 THR A O 1
ATOM 3859 N N . GLY A 1 487 ? -6.808 -7.151 1.454 1.00 92.81 487 GLY A N 1
ATOM 3860 C CA . GLY A 1 487 ? -5.558 -7.229 0.702 1.00 92.81 487 GLY A CA 1
ATOM 3861 C C . GLY A 1 487 ? -5.754 -7.460 -0.796 1.00 92.81 487 GLY A C 1
ATOM 3862 O O . GLY A 1 487 ? -6.819 -7.228 -1.361 1.00 92.81 487 GLY A O 1
ATOM 3863 N N . TYR A 1 488 ? -4.691 -7.887 -1.472 1.00 91.75 488 TYR A N 1
ATOM 3864 C CA . TYR A 1 488 ? -4.651 -7.987 -2.929 1.00 91.75 488 TYR A CA 1
ATOM 3865 C C . TYR A 1 488 ? -4.103 -9.339 -3.369 1.00 91.75 488 TYR A C 1
ATOM 3867 O O . TYR A 1 488 ? -3.298 -9.958 -2.674 1.00 91.75 488 TYR A O 1
ATOM 3875 N N . LYS A 1 489 ? -4.539 -9.795 -4.542 1.00 87.50 489 LYS A N 1
ATOM 3876 C CA . LYS A 1 489 ? -4.026 -11.012 -5.170 1.00 87.50 489 LYS A CA 1
ATOM 3877 C C . LYS A 1 489 ? -2.679 -10.688 -5.828 1.00 87.50 489 LYS A C 1
ATOM 3879 O O . LYS A 1 489 ? -2.638 -9.775 -6.655 1.00 87.50 489 LYS A O 1
ATOM 3884 N N . PRO A 1 490 ? -1.595 -11.428 -5.531 1.00 82.56 490 PRO A N 1
ATOM 3885 C CA . PRO A 1 490 ? -0.271 -11.161 -6.087 1.00 82.56 490 PRO A CA 1
ATOM 3886 C C . PRO A 1 490 ? -0.169 -11.706 -7.516 1.00 82.56 490 PRO A C 1
ATOM 3888 O O . PRO A 1 490 ? 0.645 -12.583 -7.787 1.00 82.56 490 PRO A O 1
ATOM 3891 N N . ILE A 1 491 ? -1.034 -11.256 -8.428 1.00 80.25 491 ILE A N 1
ATOM 3892 C CA . ILE A 1 491 ? -1.132 -11.779 -9.794 1.00 80.25 491 ILE A CA 1
ATOM 3893 C C . ILE A 1 491 ? -1.083 -10.666 -10.833 1.00 80.25 491 ILE A C 1
ATOM 3895 O O . ILE A 1 491 ? -1.590 -9.566 -10.628 1.00 80.25 491 ILE A O 1
ATOM 3899 N N . VAL A 1 492 ? -0.538 -11.006 -11.999 1.00 82.88 492 VAL A N 1
ATOM 3900 C CA . VAL A 1 492 ? -0.608 -10.166 -13.197 1.00 82.88 492 VAL A CA 1
ATOM 3901 C C . VAL A 1 492 ? -1.931 -10.455 -13.939 1.00 82.88 492 VAL A C 1
ATOM 3903 O O . VAL A 1 492 ? -2.065 -11.588 -14.427 1.00 82.88 492 VAL A O 1
ATOM 3906 N N . PRO A 1 493 ? -2.880 -9.491 -14.046 1.00 77.12 493 PRO A N 1
ATOM 3907 C CA . PRO A 1 493 ? -4.238 -9.655 -14.613 1.00 77.12 493 PRO A CA 1
ATOM 3908 C C . PRO A 1 493 ? -4.289 -9.827 -16.143 1.00 77.12 493 PRO A C 1
ATOM 3910 O O . PRO A 1 493 ? -5.216 -9.360 -16.792 1.00 77.12 493 PRO A O 1
ATOM 3913 N N . MET A 1 494 ? -3.294 -10.469 -16.750 1.00 83.38 494 MET A N 1
ATOM 3914 C CA . MET A 1 494 ? -3.179 -10.588 -18.206 1.00 83.38 494 MET A CA 1
ATOM 3915 C C . MET A 1 494 ? -3.079 -12.048 -18.620 1.00 83.38 494 MET A C 1
ATOM 3917 O O . MET A 1 494 ? -2.427 -12.853 -17.944 1.00 83.38 494 MET A O 1
ATOM 3921 N N . GLN A 1 495 ? -3.708 -12.404 -19.736 1.00 84.06 495 GLN A N 1
ATOM 3922 C CA . GLN A 1 495 ? -3.589 -13.747 -20.291 1.00 84.06 495 GLN A CA 1
ATOM 3923 C C . GLN A 1 495 ? -2.258 -13.879 -21.031 1.00 84.06 495 GLN A C 1
ATOM 3925 O O . GLN A 1 495 ? -1.848 -12.970 -21.746 1.00 84.06 495 GLN A O 1
ATOM 3930 N N . PHE A 1 496 ? -1.584 -15.018 -20.881 1.00 85.00 496 PHE A N 1
ATOM 3931 C CA . PHE A 1 496 ? -0.358 -15.321 -21.620 1.00 85.00 496 PHE A CA 1
ATOM 3932 C C . PHE A 1 496 ? -0.614 -16.485 -22.571 1.00 85.00 496 PHE A C 1
ATOM 3934 O O . PHE A 1 496 ? -1.304 -17.436 -22.204 1.00 85.00 496 PHE A O 1
ATOM 3941 N N . GLN A 1 497 ? -0.057 -16.424 -23.777 1.00 82.75 497 GLN A N 1
ATOM 3942 C CA . GLN A 1 497 ? -0.177 -17.472 -24.786 1.00 82.75 497 GLN A CA 1
ATOM 3943 C C . GLN A 1 497 ? 1.218 -17.966 -25.215 1.00 82.75 497 GLN A C 1
ATOM 3945 O O . GLN A 1 497 ? 2.032 -17.156 -25.672 1.00 82.75 497 GLN A O 1
ATOM 3950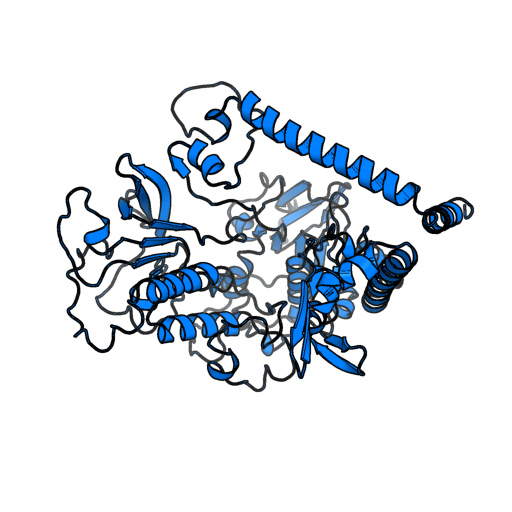 N N . PRO A 1 498 ? 1.501 -19.280 -25.092 1.00 85.94 498 PRO A N 1
ATOM 3951 C CA . PRO A 1 498 ? 0.705 -20.275 -24.355 1.00 85.94 498 PRO A CA 1
ATOM 3952 C C . PRO A 1 498 ? 0.666 -19.953 -22.848 1.00 85.94 498 PRO A C 1
ATOM 3954 O O . PRO A 1 498 ? 1.566 -19.286 -22.342 1.00 85.94 498 PRO A O 1
ATOM 3957 N N . ALA A 1 499 ? -0.328 -20.445 -22.098 1.00 76.75 499 ALA A N 1
ATOM 3958 C CA . ALA A 1 499 ? -0.444 -20.132 -20.662 1.00 76.75 499 ALA A CA 1
ATOM 3959 C C . ALA A 1 499 ? 0.781 -20.578 -19.840 1.00 76.75 499 ALA A C 1
ATOM 3961 O O . ALA A 1 499 ? 1.146 -19.905 -18.875 1.00 76.75 499 ALA A O 1
ATOM 3962 N N . ALA A 1 500 ? 1.479 -21.638 -20.273 1.00 76.81 500 ALA A N 1
ATOM 3963 C CA . ALA A 1 500 ? 2.743 -22.090 -19.680 1.00 76.81 500 ALA A CA 1
ATOM 3964 C C . ALA A 1 500 ? 3.855 -21.021 -19.687 1.00 76.81 500 ALA A C 1
ATOM 3966 O O . ALA A 1 500 ? 4.773 -21.085 -18.870 1.00 76.81 500 ALA A O 1
ATOM 3967 N N . LEU A 1 501 ? 3.760 -20.000 -20.548 1.00 82.12 501 LEU A N 1
ATOM 3968 C CA . LEU A 1 501 ? 4.698 -18.878 -20.573 1.00 82.12 501 LEU A CA 1
ATOM 3969 C C . LEU A 1 501 ? 4.755 -18.140 -19.226 1.00 82.12 501 LEU A C 1
ATOM 3971 O O . LEU A 1 501 ? 5.818 -17.652 -18.858 1.00 82.12 501 LEU A O 1
ATOM 3975 N N . ARG A 1 502 ? 3.660 -18.112 -18.450 1.00 84.38 502 ARG A N 1
ATOM 3976 C CA . ARG A 1 502 ? 3.656 -17.506 -17.104 1.00 84.38 502 ARG A CA 1
ATOM 3977 C C . ARG A 1 502 ? 4.681 -18.153 -16.183 1.00 84.38 502 ARG A C 1
ATOM 3979 O O . ARG A 1 502 ? 5.429 -17.448 -15.517 1.00 84.38 502 ARG A O 1
ATOM 3986 N N . LEU A 1 503 ? 4.738 -19.483 -16.196 1.00 80.25 503 LEU A N 1
ATOM 3987 C CA . LEU A 1 503 ? 5.668 -20.253 -15.373 1.00 80.25 503 LEU A CA 1
ATOM 3988 C C . LEU A 1 503 ? 7.110 -20.049 -15.836 1.00 80.25 503 LEU A C 1
ATOM 3990 O O . LEU A 1 503 ? 7.998 -19.878 -15.007 1.00 80.25 503 LEU A O 1
ATOM 3994 N N . GLY A 1 504 ? 7.334 -19.987 -17.153 1.00 79.69 504 GLY A N 1
ATOM 3995 C CA . GLY A 1 504 ? 8.641 -19.640 -17.719 1.00 79.69 504 GLY A CA 1
ATOM 3996 C C . GLY A 1 504 ? 9.127 -18.238 -17.329 1.00 79.69 504 GLY A C 1
ATOM 3997 O O . GLY A 1 504 ? 10.330 -18.004 -17.273 1.00 79.69 504 GLY A O 1
ATOM 3998 N N . LEU A 1 505 ? 8.204 -17.323 -17.019 1.00 84.44 505 LEU A N 1
ATOM 3999 C CA . LEU A 1 505 ? 8.483 -15.966 -16.538 1.00 84.44 505 LEU A CA 1
ATOM 4000 C C . LEU A 1 505 ? 8.448 -15.842 -15.006 1.00 84.44 505 LEU A C 1
ATOM 4002 O O . LEU A 1 505 ? 8.501 -14.725 -14.496 1.00 84.44 505 LEU A O 1
ATOM 4006 N N . ALA A 1 506 ? 8.333 -16.960 -14.278 1.00 83.31 506 ALA A N 1
ATOM 4007 C CA . ALA A 1 506 ? 8.191 -16.994 -12.821 1.00 83.31 506 ALA A CA 1
ATOM 4008 C C . ALA A 1 506 ? 7.041 -16.111 -12.284 1.00 83.31 506 ALA A C 1
ATOM 4010 O O . ALA A 1 506 ? 7.102 -15.587 -11.173 1.00 83.31 506 ALA A O 1
ATOM 4011 N N . LEU A 1 507 ? 5.977 -15.941 -13.074 1.00 81.81 507 LEU A N 1
ATOM 4012 C CA . LEU A 1 507 ? 4.771 -15.234 -12.655 1.00 81.81 507 LEU A CA 1
ATOM 4013 C C . LEU A 1 507 ? 3.846 -16.188 -11.900 1.00 81.81 507 LEU A C 1
ATOM 4015 O O . LEU A 1 507 ? 3.680 -17.345 -12.284 1.00 81.81 507 LEU A O 1
ATOM 4019 N N . SER A 1 508 ? 3.174 -15.675 -10.874 1.00 70.19 508 SER A N 1
ATOM 4020 C CA . SER A 1 508 ? 2.162 -16.425 -10.132 1.00 70.19 508 SER A CA 1
ATOM 4021 C C . SER A 1 508 ? 1.023 -16.911 -11.046 1.00 70.19 508 SER A C 1
ATOM 4023 O O . SER A 1 508 ? 0.569 -16.210 -11.966 1.00 70.19 508 SER A O 1
ATOM 4025 N N . SER A 1 509 ? 0.541 -18.125 -10.787 1.00 59.94 509 SER A N 1
ATOM 4026 C CA . SER A 1 509 ? -0.626 -18.733 -11.434 1.00 59.94 509 SER A CA 1
ATOM 4027 C C . SER A 1 509 ? -1.544 -19.340 -10.377 1.00 59.94 509 SER A C 1
ATOM 4029 O O . SER A 1 509 ? -1.066 -19.816 -9.352 1.00 59.94 509 SER A O 1
ATOM 4031 N N . PHE A 1 510 ? -2.855 -19.350 -10.627 1.00 53.06 510 PHE A N 1
ATOM 4032 C CA . PHE A 1 510 ? -3.774 -20.147 -9.816 1.00 53.06 510 PHE A CA 1
ATOM 4033 C C . PHE A 1 510 ? -3.644 -21.626 -10.180 1.00 53.06 510 PHE A C 1
ATOM 4035 O O . PHE A 1 510 ? -3.697 -21.975 -11.361 1.00 53.06 510 PHE A O 1
ATOM 4042 N N . LEU A 1 511 ? -3.521 -22.468 -9.156 1.00 44.69 511 LEU A N 1
ATOM 4043 C CA . LEU A 1 511 ? -3.980 -23.850 -9.210 1.00 44.69 511 LEU A CA 1
ATOM 4044 C C . LEU A 1 511 ? -5.511 -23.800 -9.191 1.00 44.69 511 LEU A C 1
ATOM 4046 O O . LEU A 1 511 ? -6.088 -23.146 -8.324 1.00 44.69 511 LEU A O 1
ATOM 4050 N N . VAL A 1 512 ? -6.169 -24.402 -10.177 1.00 42.53 512 VAL A N 1
ATOM 4051 C CA . VAL A 1 512 ? -7.625 -24.572 -10.149 1.00 42.53 512 VAL A CA 1
ATOM 4052 C C . VAL A 1 512 ? -7.873 -25.979 -9.631 1.00 42.53 512 VAL A C 1
ATOM 4054 O O . VAL A 1 512 ? -7.736 -26.926 -10.392 1.00 42.53 512 VAL A O 1
ATOM 4057 N N . GLU A 1 513 ? -8.205 -26.126 -8.352 1.00 30.20 513 GLU A N 1
ATOM 4058 C CA . GLU A 1 513 ? -8.705 -27.402 -7.833 1.00 30.20 513 GLU A CA 1
ATOM 4059 C C . GLU A 1 513 ? -10.178 -27.567 -8.248 1.00 30.20 513 GLU A C 1
ATOM 4061 O O . GLU A 1 513 ? -11.021 -26.737 -7.908 1.00 30.20 513 GLU A O 1
ATOM 4066 N N . GLY A 1 514 ? -10.489 -28.627 -9.004 1.00 38.12 514 GLY A N 1
ATOM 4067 C CA . GLY A 1 514 ? -11.861 -29.130 -9.163 1.00 38.12 514 GLY A CA 1
ATOM 4068 C C . GLY A 1 514 ? -12.759 -28.464 -10.217 1.00 38.12 514 GLY A C 1
ATOM 4069 O O . GLY A 1 514 ? -13.934 -28.223 -9.945 1.00 38.12 514 GLY A O 1
ATOM 4070 N N . ALA A 1 515 ? -12.278 -28.205 -11.439 1.00 29.33 515 ALA A N 1
ATOM 4071 C CA . ALA A 1 515 ? -13.186 -27.860 -12.542 1.00 29.33 515 ALA A CA 1
ATOM 4072 C C . ALA A 1 515 ? -13.887 -29.129 -13.086 1.00 29.33 515 ALA A C 1
ATOM 4074 O O . ALA A 1 515 ? -13.186 -30.034 -13.543 1.00 29.33 515 ALA A O 1
ATOM 4075 N N . PRO A 1 516 ? -15.234 -29.217 -13.092 1.00 33.00 516 PRO A N 1
ATOM 4076 C CA . PRO A 1 516 ? -15.928 -30.362 -13.670 1.00 33.00 516 PRO A CA 1
ATOM 4077 C C . PRO A 1 516 ? -15.674 -30.442 -15.181 1.00 33.00 516 PRO A C 1
ATOM 4079 O O . PRO A 1 516 ? -15.693 -29.437 -15.898 1.00 33.00 516 PRO A O 1
ATOM 4082 N N . GLU A 1 517 ? -15.433 -31.658 -15.669 1.00 35.66 517 GLU A N 1
ATOM 4083 C CA . GLU A 1 517 ? -15.349 -31.978 -17.091 1.00 35.66 517 GLU A CA 1
ATOM 4084 C C . GLU A 1 517 ? -16.723 -31.788 -17.752 1.00 35.66 517 GLU A C 1
ATOM 4086 O O . GLU A 1 517 ? -17.537 -32.704 -17.793 1.00 35.66 517 GLU A O 1
ATOM 4091 N N . ALA A 1 518 ? -17.010 -30.595 -18.277 1.00 30.12 518 ALA A N 1
ATOM 4092 C CA . ALA A 1 518 ? -18.134 -30.417 -19.192 1.00 30.12 518 ALA A CA 1
ATOM 4093 C C . ALA A 1 518 ? -17.905 -29.277 -20.199 1.00 30.12 518 ALA A C 1
ATOM 4095 O O . ALA A 1 518 ? -17.801 -28.110 -19.835 1.00 30.12 518 ALA A O 1
ATOM 4096 N N . ASN A 1 519 ? -17.890 -29.681 -21.472 1.00 29.02 519 ASN A N 1
ATOM 4097 C CA . ASN A 1 519 ? -18.082 -28.936 -22.720 1.00 29.02 519 ASN A CA 1
ATOM 4098 C C . ASN A 1 519 ? -17.124 -27.780 -23.091 1.00 29.02 519 ASN A C 1
ATOM 4100 O O . ASN A 1 519 ? -17.157 -26.665 -22.582 1.00 29.02 519 ASN A O 1
ATOM 4104 N N . THR A 1 520 ? -16.308 -28.125 -24.089 1.00 41.88 520 THR A N 1
ATOM 4105 C CA . THR A 1 520 ? -15.614 -27.338 -25.120 1.00 41.88 520 THR A CA 1
ATOM 4106 C C . THR A 1 520 ? -16.091 -25.891 -25.355 1.00 41.88 520 THR A C 1
ATOM 4108 O O . THR A 1 520 ? -17.281 -25.642 -25.518 1.00 41.88 520 THR A O 1
ATOM 4111 N N . ASP A 1 521 ? -15.099 -24.991 -25.470 1.00 33.22 521 ASP A N 1
ATOM 4112 C CA . ASP A 1 521 ? -15.106 -23.639 -26.080 1.00 33.22 521 ASP A CA 1
ATOM 4113 C C . ASP A 1 521 ? -15.108 -22.359 -25.223 1.00 33.22 521 ASP A C 1
ATOM 4115 O O . ASP A 1 521 ? -15.189 -21.263 -25.780 1.00 33.22 521 ASP A O 1
ATOM 4119 N N . LYS A 1 522 ? -14.847 -22.398 -23.907 1.00 32.53 522 LYS A N 1
ATOM 4120 C CA . LYS A 1 522 ? -14.538 -21.156 -23.155 1.00 32.53 522 LYS A CA 1
ATOM 4121 C C . LYS A 1 522 ? -13.325 -21.273 -22.224 1.00 32.53 522 LYS A C 1
ATOM 4123 O O . LYS A 1 522 ? -13.260 -22.150 -21.376 1.00 32.53 522 LYS A O 1
ATOM 4128 N N . ALA A 1 523 ? -12.381 -20.346 -22.427 1.00 35.16 523 ALA A N 1
ATOM 4129 C CA . ALA A 1 523 ? -11.256 -19.950 -21.569 1.00 35.16 523 ALA A CA 1
ATOM 4130 C C . ALA A 1 523 ? -10.454 -21.088 -20.900 1.00 35.16 523 ALA A C 1
ATOM 4132 O O . ALA A 1 523 ? -10.718 -21.498 -19.772 1.00 35.16 523 ALA A O 1
ATOM 4133 N N . GLN A 1 524 ? -9.388 -21.536 -21.569 1.00 33.84 524 GLN A N 1
ATOM 4134 C CA . GLN A 1 524 ? -8.372 -22.397 -20.960 1.00 33.84 524 GLN A CA 1
ATOM 4135 C C . GLN A 1 524 ? -7.671 -21.647 -19.813 1.00 33.84 524 GLN A C 1
ATOM 4137 O O . GLN A 1 524 ? -6.887 -20.723 -20.041 1.00 33.84 524 GLN A O 1
ATOM 4142 N N . SER A 1 525 ? -7.971 -22.031 -18.572 1.00 39.69 525 SER A N 1
ATOM 4143 C CA . SER A 1 525 ? -7.266 -21.556 -17.384 1.00 39.69 525 SER A CA 1
ATOM 4144 C C . SER A 1 525 ? -5.829 -22.121 -17.337 1.00 39.69 525 SER A C 1
ATOM 4146 O O . SER A 1 525 ? -5.565 -23.195 -17.887 1.00 39.69 525 SER A O 1
ATOM 4148 N N . PRO A 1 526 ? -4.872 -21.428 -16.683 1.00 37.72 526 PRO A N 1
ATOM 4149 C CA . PRO A 1 526 ? -3.452 -21.806 -16.666 1.00 37.72 526 PRO A CA 1
ATOM 4150 C C . PRO A 1 526 ? -3.144 -23.200 -16.101 1.00 37.72 526 PRO A C 1
ATOM 4152 O O . PRO A 1 526 ? -2.075 -23.732 -16.388 1.00 37.72 526 PRO A O 1
ATOM 4155 N N . ALA A 1 527 ? -4.065 -23.794 -15.337 1.00 37.12 527 ALA A N 1
ATOM 4156 C CA . ALA A 1 527 ? -3.894 -25.115 -14.736 1.00 37.12 527 ALA A CA 1
ATOM 4157 C C . ALA A 1 527 ? -3.809 -26.251 -15.774 1.00 37.12 527 ALA A C 1
ATOM 4159 O O . ALA A 1 527 ? -3.229 -27.286 -15.485 1.00 37.12 527 ALA A O 1
ATOM 4160 N N . ARG A 1 528 ? -4.326 -26.060 -16.999 1.00 37.47 528 ARG A N 1
ATOM 4161 C CA . ARG A 1 528 ? -4.394 -27.133 -18.010 1.00 37.47 528 ARG A CA 1
ATOM 4162 C C . ARG A 1 528 ? -3.159 -27.291 -18.909 1.00 37.47 528 ARG A C 1
ATOM 4164 O O . ARG A 1 528 ? -3.128 -28.230 -19.696 1.00 37.47 528 ARG A O 1
ATOM 4171 N N . ILE A 1 529 ? -2.171 -26.386 -18.871 1.00 42.56 529 ILE A N 1
ATOM 4172 C CA . ILE A 1 529 ? -1.077 -26.368 -19.882 1.00 42.56 529 ILE A CA 1
ATOM 4173 C C . ILE A 1 529 ? 0.218 -27.055 -19.397 1.00 42.56 529 ILE A C 1
ATOM 4175 O O . ILE A 1 529 ? 1.128 -27.320 -20.178 1.00 42.56 529 ILE A O 1
ATOM 4179 N N . LEU A 1 530 ? 0.272 -27.460 -18.135 1.00 41.69 530 LEU A N 1
ATOM 4180 C CA . LEU A 1 530 ? 1.118 -28.560 -17.672 1.00 41.69 530 LEU A CA 1
ATOM 4181 C C . LEU A 1 530 ? 0.161 -29.597 -17.089 1.00 41.69 530 LEU A C 1
ATOM 4183 O O . LEU A 1 530 ? -0.852 -29.194 -16.524 1.00 41.69 530 LEU A O 1
ATOM 4187 N N . SER A 1 531 ? 0.428 -30.899 -17.241 1.00 46.41 531 SER A N 1
ATOM 4188 C CA . SER A 1 531 ? -0.363 -31.892 -16.504 1.00 46.41 531 SER A CA 1
ATOM 4189 C C . SER A 1 531 ? -0.393 -31.471 -15.034 1.00 46.41 531 SER A C 1
ATOM 4191 O O . SER A 1 531 ? 0.639 -31.026 -14.528 1.00 46.41 531 SER A O 1
ATOM 4193 N N . GLU A 1 532 ? -1.548 -31.557 -14.368 1.00 52.19 532 GLU A N 1
ATOM 4194 C CA . GLU A 1 532 ? -1.683 -31.247 -12.932 1.00 52.19 532 GLU A CA 1
ATOM 4195 C C . GLU A 1 532 ? -0.519 -31.867 -12.144 1.00 52.19 532 GLU A C 1
ATOM 4197 O O . GLU A 1 532 ? 0.151 -31.175 -11.385 1.00 52.19 532 GLU A O 1
ATOM 4202 N N . LEU A 1 533 ? -0.127 -33.083 -12.536 1.00 49.25 533 LEU A N 1
ATOM 4203 C CA . LEU A 1 533 ? 1.061 -33.802 -12.089 1.00 49.25 533 LEU A CA 1
ATOM 4204 C C . LEU A 1 533 ? 2.376 -32.991 -12.106 1.00 49.25 533 LEU A C 1
ATOM 4206 O O . LEU A 1 533 ? 3.150 -33.063 -11.163 1.00 49.25 533 LEU A O 1
ATOM 4210 N N . ALA A 1 534 ? 2.696 -32.234 -13.158 1.00 54.66 534 ALA A N 1
ATOM 4211 C CA . ALA A 1 534 ? 3.956 -31.484 -13.239 1.00 54.66 534 ALA A CA 1
ATOM 4212 C C . ALA A 1 534 ? 3.965 -30.225 -12.355 1.00 54.66 534 ALA A C 1
ATOM 4214 O O . ALA A 1 534 ? 5.040 -29.775 -11.940 1.00 54.66 534 ALA A O 1
ATOM 4215 N N . VAL A 1 535 ? 2.790 -29.652 -12.077 1.00 56.75 535 VAL A N 1
ATOM 4216 C CA . VAL A 1 535 ? 2.655 -28.548 -11.121 1.00 56.75 535 VAL A CA 1
ATOM 4217 C C . VAL A 1 535 ? 2.645 -29.098 -9.696 1.00 56.75 535 VAL A C 1
ATOM 4219 O O . VAL A 1 535 ? 3.414 -28.610 -8.874 1.00 56.75 535 VAL A O 1
ATOM 4222 N N . GLU A 1 536 ? 1.890 -30.165 -9.439 1.00 64.56 536 GLU A N 1
ATOM 4223 C CA . GLU A 1 536 ? 1.877 -30.910 -8.176 1.00 64.56 536 GLU A CA 1
ATOM 4224 C C . GLU A 1 536 ? 3.275 -31.384 -7.786 1.00 64.56 536 GLU A C 1
ATOM 4226 O O . GLU A 1 536 ? 3.713 -31.095 -6.682 1.00 64.56 536 GLU A O 1
ATOM 4231 N N . LEU A 1 537 ? 4.039 -31.995 -8.697 1.00 67.19 537 LEU A N 1
ATOM 4232 C CA . LEU A 1 537 ? 5.414 -32.439 -8.429 1.00 67.19 537 LEU A CA 1
ATOM 4233 C C . LEU A 1 537 ? 6.346 -31.280 -8.049 1.00 67.19 537 LEU A C 1
ATOM 4235 O O . LEU A 1 537 ? 7.221 -31.447 -7.201 1.00 67.19 537 LEU A O 1
ATOM 4239 N N . ARG A 1 538 ? 6.181 -30.094 -8.653 1.00 65.00 538 ARG A N 1
ATOM 4240 C CA . ARG A 1 538 ? 6.957 -28.905 -8.255 1.00 65.00 538 ARG A CA 1
ATOM 4241 C C . ARG A 1 538 ? 6.498 -28.353 -6.916 1.00 65.00 538 ARG A C 1
ATOM 4243 O O . ARG A 1 538 ? 7.346 -27.976 -6.115 1.00 65.00 538 ARG A O 1
ATOM 4250 N N . CYS A 1 539 ? 5.192 -28.276 -6.685 1.00 70.69 539 CYS A N 1
ATOM 4251 C CA . CYS A 1 539 ? 4.635 -27.855 -5.405 1.00 70.69 539 CYS A CA 1
ATOM 4252 C C . CYS A 1 539 ? 5.106 -28.784 -4.286 1.00 70.69 539 CYS A C 1
ATOM 4254 O O . CYS A 1 539 ? 5.594 -28.297 -3.274 1.00 70.69 539 CYS A O 1
ATOM 4256 N N . GLN A 1 540 ? 5.058 -30.093 -4.513 1.00 74.06 540 GLN A N 1
ATOM 4257 C CA . GLN A 1 540 ? 5.499 -31.111 -3.574 1.00 74.06 540 GLN A CA 1
ATOM 4258 C C . GLN A 1 540 ? 7.005 -31.037 -3.326 1.00 74.06 540 GLN A C 1
ATOM 4260 O O . GLN A 1 540 ? 7.418 -31.033 -2.176 1.00 74.06 540 GLN A O 1
ATOM 4265 N N . TYR A 1 541 ? 7.823 -30.835 -4.365 1.00 75.25 541 TYR A N 1
ATOM 4266 C CA . TYR A 1 541 ? 9.255 -30.575 -4.185 1.00 75.25 541 TYR A CA 1
ATOM 4267 C C . TYR A 1 541 ? 9.519 -29.387 -3.245 1.00 75.25 541 TYR A C 1
ATOM 4269 O O . TYR A 1 541 ? 10.329 -29.496 -2.327 1.00 75.25 541 TYR A O 1
ATOM 4277 N N . TRP A 1 542 ? 8.837 -28.253 -3.442 1.00 69.25 542 TRP A N 1
ATOM 4278 C CA . TRP A 1 542 ? 9.019 -27.085 -2.572 1.00 69.25 542 TRP A CA 1
ATOM 4279 C C . TRP A 1 542 ? 8.453 -27.306 -1.165 1.00 69.25 542 TRP A C 1
ATOM 4281 O O . TRP A 1 542 ? 9.087 -26.893 -0.200 1.00 69.25 542 TRP A O 1
ATOM 4291 N N . GLN A 1 543 ? 7.328 -28.011 -1.028 1.00 78.94 543 GLN A N 1
ATOM 4292 C CA . GLN A 1 543 ? 6.771 -28.402 0.271 1.00 78.94 543 GLN A CA 1
ATOM 4293 C C . GLN A 1 543 ? 7.702 -29.343 1.044 1.00 78.94 543 GLN A C 1
ATOM 4295 O O . GLN A 1 543 ? 7.848 -29.191 2.256 1.00 78.94 543 GLN A O 1
ATOM 4300 N N . ASP A 1 544 ? 8.357 -30.283 0.364 1.00 78.38 544 ASP A N 1
ATOM 4301 C CA . ASP A 1 544 ? 9.333 -31.195 0.963 1.00 78.38 544 ASP A CA 1
ATOM 4302 C C . ASP A 1 544 ? 10.587 -30.433 1.415 1.00 78.38 544 ASP A C 1
ATOM 4304 O O . ASP A 1 544 ? 11.100 -30.672 2.512 1.00 78.38 544 ASP A O 1
ATOM 4308 N N . VAL A 1 545 ? 11.053 -29.471 0.607 1.00 74.88 545 VAL A N 1
ATOM 4309 C CA . VAL A 1 545 ? 12.155 -28.567 0.973 1.00 74.88 545 VAL A CA 1
ATOM 4310 C C . VAL A 1 545 ? 11.787 -27.729 2.198 1.00 74.88 545 VAL A C 1
ATOM 4312 O O . VAL A 1 545 ? 12.569 -27.689 3.150 1.00 74.88 545 VAL A O 1
ATOM 4315 N N . ASP A 1 546 ? 10.605 -27.111 2.214 1.00 71.69 546 ASP A N 1
ATOM 4316 C CA . ASP A 1 546 ? 10.126 -26.295 3.336 1.00 71.69 546 ASP A CA 1
ATOM 4317 C C . ASP A 1 546 ? 9.955 -27.135 4.610 1.00 71.69 546 ASP A C 1
ATOM 4319 O O . ASP A 1 546 ? 10.413 -26.737 5.681 1.00 71.69 546 ASP A O 1
ATOM 4323 N N . SER A 1 547 ? 9.380 -28.336 4.497 1.00 74.69 547 SER A N 1
ATOM 4324 C CA . SER A 1 547 ? 9.200 -29.268 5.620 1.00 74.69 547 SER A CA 1
ATOM 4325 C C . SER A 1 547 ? 10.542 -29.750 6.180 1.00 74.69 547 SER A C 1
ATOM 4327 O O . SER A 1 547 ? 10.731 -29.833 7.400 1.00 74.69 547 SER A O 1
ATOM 4329 N N . GLY A 1 548 ? 11.506 -30.036 5.299 1.00 74.69 548 GLY A N 1
ATOM 4330 C CA . GLY A 1 548 ? 12.878 -30.364 5.678 1.00 74.69 548 GLY A CA 1
ATOM 4331 C C . GLY A 1 548 ? 13.556 -29.207 6.414 1.00 74.69 548 GLY A C 1
ATOM 4332 O O . GLY A 1 548 ? 14.144 -29.410 7.482 1.00 74.69 548 GLY A O 1
ATOM 4333 N N . LEU A 1 549 ? 13.404 -27.984 5.899 1.00 66.19 549 LEU A N 1
ATOM 4334 C CA . LEU A 1 549 ? 13.942 -26.772 6.511 1.00 66.19 549 LEU A CA 1
ATOM 4335 C C . LEU A 1 549 ? 13.311 -26.507 7.884 1.00 66.19 549 LEU A C 1
ATOM 4337 O O . LEU A 1 549 ? 14.026 -26.204 8.839 1.00 66.19 549 LEU A O 1
ATOM 4341 N N . GLU A 1 550 ? 11.993 -26.664 8.020 1.00 67.06 550 GLU A N 1
ATOM 4342 C CA . GLU A 1 550 ? 11.279 -26.478 9.284 1.00 67.06 550 GLU A CA 1
ATOM 4343 C C . GLU A 1 550 ? 11.739 -27.491 10.341 1.00 67.06 550 GLU A C 1
ATOM 4345 O O . GLU A 1 550 ? 12.021 -27.115 11.485 1.00 67.06 550 GLU A O 1
ATOM 4350 N N . SER A 1 551 ? 11.889 -28.767 9.966 1.00 70.06 551 SER A N 1
ATOM 4351 C CA . SER A 1 551 ? 12.461 -29.790 10.848 1.00 70.06 551 SER A CA 1
ATOM 4352 C C . SER A 1 551 ? 13.872 -29.408 11.303 1.00 70.06 551 SER A C 1
ATOM 4354 O O . SER A 1 551 ? 14.207 -29.559 12.482 1.00 70.06 551 SER A O 1
ATOM 4356 N N . ASP A 1 552 ? 14.718 -28.930 10.394 1.00 66.06 552 ASP A N 1
ATOM 4357 C CA . ASP A 1 552 ? 16.092 -28.540 10.715 1.00 66.06 552 ASP A CA 1
ATOM 4358 C C . ASP A 1 552 ? 16.151 -27.300 11.609 1.00 66.06 552 ASP A C 1
ATOM 4360 O O . ASP A 1 552 ? 16.939 -27.264 12.559 1.00 66.06 552 ASP A O 1
ATOM 4364 N N . ILE A 1 553 ? 15.281 -26.316 11.376 1.00 62.09 553 ILE A N 1
ATOM 4365 C CA . ILE A 1 553 ? 15.113 -25.148 12.245 1.00 62.09 553 ILE A CA 1
ATOM 4366 C C . ILE A 1 553 ? 14.692 -25.601 13.646 1.00 62.09 553 ILE A C 1
ATOM 4368 O O . ILE A 1 553 ? 15.345 -25.227 14.622 1.00 62.09 553 ILE A O 1
ATOM 4372 N N . ARG A 1 554 ? 13.674 -26.465 13.770 1.00 66.44 554 ARG A N 1
ATOM 4373 C CA . ARG A 1 554 ? 13.215 -27.003 15.065 1.00 66.44 554 ARG A CA 1
ATOM 4374 C C . ARG A 1 554 ? 14.314 -27.781 15.791 1.00 66.44 554 ARG A C 1
ATOM 4376 O O . ARG A 1 554 ? 14.529 -27.556 16.981 1.00 66.44 554 ARG A O 1
ATOM 4383 N N . LYS A 1 555 ? 15.058 -28.646 15.092 1.00 69.56 555 LYS A N 1
ATOM 4384 C CA . LYS A 1 555 ? 16.201 -29.386 15.665 1.00 69.56 555 LYS A CA 1
ATOM 4385 C C . LYS A 1 555 ? 17.300 -28.440 16.149 1.00 69.56 555 LYS A C 1
ATOM 4387 O O . LYS A 1 555 ? 17.825 -28.625 17.246 1.00 69.56 555 LYS A O 1
ATOM 4392 N N . ARG A 1 556 ? 17.632 -27.405 15.370 1.00 61.66 556 ARG A N 1
ATOM 4393 C CA . ARG A 1 556 ? 18.645 -26.402 15.744 1.00 61.66 556 ARG A CA 1
ATOM 4394 C C . ARG A 1 556 ? 18.204 -25.573 16.947 1.00 61.66 556 ARG A C 1
ATOM 4396 O O . ARG A 1 556 ? 19.002 -25.399 17.868 1.00 61.66 556 ARG A O 1
ATOM 4403 N N . LEU A 1 557 ? 16.944 -25.141 16.982 1.00 54.72 557 LEU A N 1
ATOM 4404 C CA . LEU A 1 557 ? 16.351 -24.454 18.132 1.00 54.72 557 LEU A CA 1
ATOM 4405 C C . LEU A 1 557 ? 16.376 -25.339 19.388 1.00 54.72 557 LEU A C 1
ATOM 4407 O O . LEU A 1 557 ? 16.775 -24.861 20.446 1.00 54.72 557 LEU A O 1
ATOM 4411 N N . ALA A 1 558 ? 16.079 -26.637 19.265 1.00 57.97 558 ALA A N 1
ATOM 4412 C CA . ALA A 1 558 ? 16.131 -27.588 20.379 1.00 57.97 558 ALA A CA 1
ATOM 4413 C C . ALA A 1 558 ? 17.537 -27.941 20.867 1.00 57.97 558 ALA A C 1
ATOM 4415 O O . ALA A 1 558 ? 17.738 -28.168 22.058 1.00 57.97 558 ALA A O 1
ATOM 4416 N N . SER A 1 559 ? 18.519 -27.948 19.969 1.00 52.97 559 SER A N 1
ATOM 4417 C CA . SER A 1 559 ? 19.926 -28.175 20.317 1.00 52.97 559 SER A CA 1
ATOM 4418 C C . SER A 1 559 ? 20.585 -26.973 21.005 1.00 52.97 559 SER A C 1
ATOM 4420 O O . SER A 1 559 ? 21.587 -27.124 21.704 1.00 52.97 559 SER A O 1
ATOM 4422 N N . SER A 1 560 ? 20.029 -25.770 20.831 1.00 47.78 560 SER A N 1
ATOM 4423 C CA . SER A 1 560 ? 20.426 -24.611 21.620 1.00 47.78 560 SER A CA 1
ATOM 4424 C C . SER A 1 560 ? 19.749 -24.696 22.989 1.00 47.78 560 SER A C 1
ATOM 4426 O O . SER A 1 560 ? 18.533 -24.821 23.059 1.00 47.78 560 SER A O 1
ATOM 4428 N N . TRP A 1 561 ? 20.524 -24.630 24.076 1.00 46.03 561 TRP A N 1
ATOM 4429 C CA . TRP A 1 561 ? 20.093 -24.685 25.489 1.00 46.03 561 TRP A CA 1
ATOM 4430 C C . TRP A 1 561 ? 19.123 -23.552 25.931 1.00 46.03 561 TRP A C 1
ATOM 4432 O O . TRP A 1 561 ? 19.073 -23.172 27.094 1.00 46.03 561 TRP A O 1
ATOM 4442 N N . CYS A 1 562 ? 18.338 -22.986 25.014 1.00 44.22 562 CYS A N 1
ATOM 4443 C CA . CYS A 1 562 ? 17.437 -21.856 25.225 1.00 44.22 562 CYS A CA 1
ATOM 4444 C C . CYS A 1 562 ? 15.945 -22.219 25.095 1.00 44.22 562 CYS A C 1
ATOM 4446 O O . CYS A 1 562 ? 15.119 -21.311 25.051 1.00 44.22 562 CYS A O 1
ATOM 4448 N N . ILE A 1 563 ? 15.575 -23.509 25.044 1.00 46.06 563 ILE A N 1
ATOM 4449 C CA . ILE A 1 563 ? 14.161 -23.941 25.113 1.00 46.06 563 ILE A CA 1
ATOM 4450 C C . ILE A 1 563 ? 13.564 -23.773 26.522 1.00 46.06 563 ILE A C 1
ATOM 4452 O O . ILE A 1 563 ? 12.345 -23.670 26.651 1.00 46.06 563 ILE A O 1
ATOM 4456 N N . SER A 1 564 ? 14.381 -23.694 27.580 1.00 40.31 564 SER A N 1
ATOM 4457 C CA . SER A 1 564 ? 13.848 -23.645 28.951 1.00 40.31 564 SER A CA 1
ATOM 4458 C C . SER A 1 564 ? 12.925 -22.449 29.218 1.00 40.31 564 SER A C 1
ATOM 4460 O O . SER A 1 564 ? 11.973 -22.600 29.971 1.00 40.31 564 SER A O 1
ATOM 4462 N N . VAL A 1 565 ? 13.109 -21.313 28.534 1.00 40.53 565 VAL A N 1
ATOM 4463 C CA . VAL A 1 565 ? 12.321 -20.090 28.792 1.00 40.53 565 VAL A CA 1
ATOM 4464 C C . VAL A 1 565 ? 10.913 -20.135 28.165 1.00 40.53 565 VAL A C 1
ATOM 4466 O O . VAL A 1 565 ? 9.969 -19.571 28.713 1.00 40.53 565 VAL A O 1
ATOM 4469 N N . GLU A 1 566 ? 10.731 -20.842 27.044 1.00 38.12 566 GLU A N 1
ATOM 4470 C CA . GLU A 1 566 ? 9.410 -21.004 26.397 1.00 38.12 566 GLU A CA 1
ATOM 4471 C C . GLU A 1 566 ? 8.556 -22.081 27.077 1.00 38.12 566 GLU A C 1
ATOM 4473 O O . GLU A 1 566 ? 7.335 -21.962 27.139 1.00 38.12 566 GLU A O 1
ATOM 4478 N N . LYS A 1 567 ? 9.190 -23.111 27.654 1.00 40.59 567 LYS A N 1
ATOM 4479 C CA . LYS A 1 567 ? 8.471 -24.105 28.463 1.00 40.59 567 LYS A CA 1
ATOM 4480 C C . LYS A 1 567 ? 8.099 -23.588 29.853 1.00 40.59 567 LYS A C 1
ATOM 4482 O O . LYS A 1 567 ? 7.062 -23.996 30.359 1.00 40.59 567 LYS A O 1
ATOM 4487 N N . GLU A 1 568 ? 8.883 -22.691 30.455 1.00 35.97 568 GLU A N 1
ATOM 4488 C CA . GLU A 1 568 ? 8.505 -22.048 31.726 1.00 35.97 568 GLU A CA 1
ATOM 4489 C C . GLU A 1 568 ? 7.312 -21.097 31.571 1.00 35.97 568 GLU A C 1
ATOM 4491 O O . GLU A 1 568 ? 6.451 -21.063 32.443 1.00 35.97 568 GLU A O 1
ATOM 4496 N N . SER A 1 569 ? 7.191 -20.398 30.440 1.00 38.28 569 SER A N 1
ATOM 4497 C CA . SER A 1 569 ? 6.041 -19.519 30.168 1.00 38.28 569 SER A CA 1
ATOM 4498 C C . SER A 1 569 ? 4.755 -20.284 29.827 1.00 38.28 569 SER A C 1
ATOM 4500 O O . SER A 1 569 ? 3.672 -19.806 30.149 1.00 38.28 569 SER A O 1
ATOM 4502 N N . GLN A 1 570 ? 4.846 -21.491 29.252 1.00 36.03 570 GLN A N 1
ATOM 4503 C CA . GLN A 1 570 ? 3.683 -22.378 29.096 1.00 36.03 570 GLN A CA 1
ATOM 4504 C C . GLN A 1 570 ? 3.314 -23.118 30.392 1.00 36.03 570 GLN A C 1
ATOM 4506 O O . GLN A 1 570 ? 2.131 -23.230 30.692 1.00 36.03 570 GLN A O 1
ATOM 4511 N N . LYS A 1 571 ? 4.289 -23.550 31.207 1.00 35.44 571 LYS A N 1
ATOM 4512 C CA . LYS A 1 571 ? 4.003 -24.184 32.509 1.00 35.44 571 LYS A CA 1
ATOM 4513 C C . LYS A 1 571 ? 3.367 -23.236 33.524 1.00 35.44 571 LYS A C 1
ATOM 4515 O O . LYS A 1 571 ? 2.500 -23.664 34.274 1.00 35.44 571 LYS A O 1
ATOM 4520 N N . LEU A 1 572 ? 3.740 -21.955 33.517 1.00 40.31 572 LEU A N 1
ATOM 4521 C CA . LEU A 1 572 ? 3.114 -20.948 34.383 1.00 40.31 572 LEU A CA 1
ATOM 4522 C C . LEU A 1 572 ? 1.645 -20.655 34.019 1.00 40.31 572 LEU A C 1
ATOM 4524 O O . LEU A 1 572 ? 0.925 -20.128 34.859 1.00 40.31 572 LEU A O 1
ATOM 4528 N N . ASN A 1 573 ? 1.190 -21.026 32.815 1.00 41.38 573 ASN A N 1
ATOM 4529 C CA . ASN A 1 573 ? -0.219 -20.934 32.418 1.00 41.38 573 ASN A CA 1
ATOM 4530 C C . ASN A 1 573 ? -1.024 -22.214 32.708 1.00 41.38 573 ASN A C 1
ATOM 4532 O O . ASN A 1 573 ? -2.245 -22.140 32.747 1.00 41.38 573 ASN A O 1
ATOM 4536 N N . GLU A 1 574 ? -0.375 -23.365 32.912 1.00 38.97 574 GLU A N 1
ATOM 4537 C CA . GLU A 1 574 ? -1.051 -24.635 33.243 1.00 38.97 574 GLU A CA 1
ATOM 4538 C C . GLU A 1 574 ? -1.092 -24.918 34.756 1.00 38.97 574 GLU A C 1
ATOM 4540 O O . GLU A 1 574 ? -1.963 -25.646 35.214 1.00 38.97 574 GLU A O 1
ATOM 4545 N N . GLU A 1 575 ? -0.197 -24.328 35.557 1.00 37.84 575 GLU A N 1
ATOM 4546 C CA . GLU A 1 575 ? -0.217 -24.439 37.032 1.00 37.84 575 GLU A CA 1
ATOM 4547 C C . GLU A 1 575 ? -0.999 -23.291 37.716 1.00 37.84 575 GLU A C 1
ATOM 4549 O O . GLU A 1 575 ? -0.930 -23.125 38.934 1.00 37.84 575 GLU A O 1
ATOM 4554 N N . GLY A 1 576 ? -1.737 -22.496 36.930 1.00 42.88 576 GLY A N 1
ATOM 4555 C CA . GLY A 1 576 ? -2.578 -21.380 37.378 1.00 42.88 576 GLY A CA 1
ATOM 4556 C C . GLY A 1 576 ? -4.091 -21.591 37.224 1.00 42.88 576 GLY A C 1
ATOM 4557 O O . GLY A 1 576 ? -4.823 -20.603 37.301 1.00 42.88 576 GLY A O 1
ATOM 4558 N N . GLU A 1 577 ? -4.548 -22.830 36.994 1.00 35.00 577 GLU A N 1
ATOM 4559 C CA . GLU A 1 577 ? -5.956 -23.249 37.156 1.00 35.00 577 GLU A CA 1
ATOM 4560 C C . GLU A 1 577 ? -6.203 -23.915 38.516 1.00 35.00 577 GLU A C 1
ATOM 4562 O O . GLU A 1 577 ? -5.413 -24.810 38.903 1.00 35.00 577 GLU A O 1
#

Foldseek 3Di:
DFAEEEEAQAPVSLVVQLVVCVVVVVQPCVVPDDDDPQPDPPPDRQHPVFADPDDPDPPPDHRYAYEAQAQEGHQCLPLQQFALQDWDLDFQPGPDDPVDGLCNQPPDDPLRPPFRIDHSLSSRSSSVSVCVVSVVVSRYDYADDPDDDPDPPPPDDDDDDGWRWDFAEWEQDPVRKIWTWIWTDDPDDDIDIGITITNYYHYPNDQFNFDDDDPAAAVQPDPVCVVQEAASRRNSVVCCQAFVFDSDDPDDPPPPPDNPDDDFQEEEEEEAEPSSLSVLLCQQCQQVVDVSSRTPHHDPDGHQYEYEYALDAFAHAQAAEQWDQDPVRDIDGVVVVCPDPLVLLLAPPNDFFDWDWDDDPVDIDTDTNPSNCVLPVDLVNVVVSVVVQVVVLVVSCVVLVQVPDPQSVSRRGPDGVSVCSHHYGYPSDNCSSVSCVDPSHGYHHFAWHYKHFDDDPDPPDPQGAIWTATPVRDIDPRGRHYYYHPGGHSADNYQYVVLCVCVVVVTDFDDDPDDDDDDDDDDDGSCPPDPVVVVVVVVVVVVVVVVVVVVVVVVVVVVNPPVPVVVVVVVVVVVPD

Secondary structure (DSSP, 8-state):
---EEEE--SHHHHHHHHHHHHHTT-SSGGGG---PPP---TTT-S-GGGT-SS-----TT--EEEE-SSSSSSGGGSGGG--TT-EEEEETTTSS-TTS-HHHHSPPPGGGTT-SEEEHHHHHHHHHHHHHHTT-GGGEE----TT----SS---S-S----EEEEEEEEE-TTS-EEEEEEEE-TTS--EEEEEEESEEEE---SSSEE-----EEEES-HHHHTTEEETTSHHHHHHHHH-B-S-TTS---------SPPPSEEEEE-SSHHHHHHHHHHHHGGG--GGG-BS---SS--EEEEEB-SSSS-SPEEE-SEEE-TTS-EEEHHHHHTSHHHHTTSTT---PPPEEEEETTEEEEESSHHHHHHHSSHHHHHHHHHHHHHHHHHHHHHHTTTS-HHHHTT--SS-GGGT-S-EEE--STTHHHHHHSTTEE--BS-EEEEEEPP-S-TT-----EEEEETTS-EEEEESEEEE---EE----SEEESTTHHHHTT-------------SSS---GGGSS-HHHHHHHHHHHHHHHHHHHHHHHHHHHHSTT-HHHHHHHHHHHTT-

InterPro domains:
  IPR036188 FAD/NAD(P)-binding domain superfamily [G3DSA:3.50.50.60] (51-153)
  IPR036188 FAD/NAD(P)-binding domain superfamily [G3DSA:3.50.50.60] (164-530)
  IPR036188 FAD/NAD(P)-binding domain superfamily [SSF51905] (61-288)
  IPR050346 Flavin-containing monooxygenases-like [PTHR23023] (2-495)